Protein 7PT0 (pdb70)

B-factor: mean 70.52, std 22.87, range [40.06, 152.85]

Solvent-accessible surface area: 20257 Å² total; per-residue (Å²): 230,88,70,130,69,94,108,139,62,56,83,25,91,40,68,0,0,83,0,0,0,116,27,2,43,57,126,27,26,227,70,4,143,9,67,26,0,1,156,48,20,70,37,56,62,197,23,0,108,140,48,8,67,60,44,34,81,0,0,21,19,35,17,31,84,17,17,99,80,6,19,121,18,0,116,129,5,54,98,144,42,45,23,15,91,0,0,30,71,1,2,117,103,9,30,41,89,95,44,56,70,60,60,19,73,30,14,20,122,20,4,128,67,7,98,48,0,101,71,33,42,41,67,13,37,58,55,16,41,159,19,0,8,76,0,0,1,37,41,58,12,85,73,70,113,95,48,21,105,154,34,16,67,21,27,16,0,63,0,0,0,3,0,0,16,5,0,29,38,7,4,16,44,20,10,1,84,44,142,102,76,43,11,41,111,41,5,29,115,5,0,72,27,2,164,83,21,47,50,166,80,119,154,82,66,40,56,75,35,96,37,91,0,0,114,0,0,4,130,34,2,62,68,94,23,20,231,67,0,136,8,49,34,0,0,159,48,11,68,35,51,61,211,47,0,109,103,64,5,70,60,38,26,67,0,4,24,11,30,16,20,101,41,18,101,51,9,11,114,24,0,112,130,10,80,96,145,44,46,20,43,89,0,1,66,29,1,0,111,69,30,30,62,143,82,124,115,63,66,115,40,26,33,15,15,81,38,4,78,88,19,71,42,2,54,68,12,24,40,104,14,26,86,71,16,28,84,24,0,5,92,0,0,0,46,47,35,9,80,74,73,100,113,63,20,92,65,22,16,55,23,47,24,0,51,0,0,0,1,0,0,13,8,0,25,45,4,1,10,62,69,30,0,72,42,88,142,121,96,32,14,25,131,41,0,20,42,0,18,94,22,3,189,85,41,71,30,106,157

Sequence (399 aa):
MVSLTERRKAETRMEIARAAARLFVGQGLRATRAEDIARAAGVAPRTFYRYFATKEEAVAPLYALGAERWVRAVREAPAELSPPEALERAVRHTLTPAPSWEWWARTLIRLAESSPALRKVWAEVCHSTERGLVQALAARMSGGDDNVAVRLAASPRLHFAAAVAGASVRVAAEHWASSSARSPLEQALLNLEVLRGFAWEATERRKAETRRMEIARAAARLFVGQGLRATRAEDIARAAGVAPRTFYRYFATKEEAVAPLYALGAERWVRAVREAPAELSPPEALERAVRHTLTPAPSWEWARTLIRLAESSPALRKVWAEVCHSTERGLVQALAARMSGGDDNVAVRLAASPRLHFAAAVAGASVRVAAEHWASSSPARSPLEQALLNLEVLRGFAWEA

Organism: Streptomyces coelicolor (strain ATCC BAA-471 / A3(2) / M145) (NCBI:txid100226)

Radius of gyration: 22.36 Å; Cα contacts (8 Å, |Δi|>4): 485; chains: 2; bounding box: 55×57×52 Å

Secondary structure (DSSP, 8-state):
---HHHHHHHHHHHHHHHHHHHHHHHHTTTT--HHHHHHHTT--HHHHHHH-SSHHHHHHHHHHHHHHHHHHHHHHS-TTS-HHHHHHHHHHHHS-----HHHHHHHHHHHHH-HHHHHHHHHHHHHHHHHHHHHHHHHHSTT-HHHHHHHHH-HHHHHHHHHHHHHHHHHHHHHHH-----HHHHHHHHHGGGTT--TT-/-HHHHHHHHHHHHHHHHHHHHHH-STT--HHHHHHHHT--HHHHHHH-SSTGGGGHHHHHHHHHHHHHHHHHS-TTS-HHHHHHHHHHHHS------SHHHHHHHHHHH-HHHHHHHHHHHHHHHHHHHHHHHHHHTTT-HHHHHHHTT-HHHHHHHHHHHHHHHHHHHHHHHS----SSHHHHHHHHGGGTT--S--

InterPro domains:
  IPR001647 DNA-binding HTH domain, TetR-type [PF00440] (38-78)
  IPR001647 DNA-binding HTH domain, TetR-type [PR00455] (37-50)
  IPR001647 DNA-binding HTH domain, TetR-type [PR00455] (58-81)
  IPR001647 DNA-binding HTH domain, TetR-type [PS50977] (31-91)
  IPR009057 Homedomain-like superfamily [SSF46689] (26-106)
  IPR050109 HTH-type, TetR-like transcriptional regulator [PTHR30055] (24-208)

Structure (mmCIF, N/CA/C/O backbone):
data_7PT0
#
_entry.id   7PT0
#
_cell.length_a   55.128
_cell.length_b   79.877
_cell.length_c   96.868
_cell.angle_alpha   90.000
_cell.angle_beta   90.000
_cell.angle_gamma   90.000
#
_symmetry.space_group_name_H-M   'P 21 21 21'
#
loop_
_entity.id
_entity.type
_entity.pdbx_description
1 polymer 'TetR family transcriptional regulator'
2 non-polymer SPERMIDINE
3 water water
#
loop_
_atom_site.group_PDB
_atom_site.id
_atom_site.type_symbol
_atom_site.label_atom_id
_atom_site.label_alt_id
_atom_site.label_comp_id
_atom_site.label_asym_id
_atom_site.label_entity_id
_atom_site.label_seq_id
_atom_site.pdbx_PDB_ins_code
_atom_site.Cartn_x
_atom_site.Cartn_y
_atom_site.Cartn_z
_atom_site.occupancy
_atom_site.B_iso_or_equiv
_atom_site.auth_seq_id
_atom_site.auth_comp_id
_atom_site.auth_asym_id
_atom_site.auth_atom_id
_atom_site.pdbx_PDB_model_num
ATOM 1 N N . MET A 1 1 ? 55.914 19.426 29.981 1.00 106.19 22 MET A N 1
ATOM 2 C CA . MET A 1 1 ? 56.809 19.325 28.787 1.00 104.99 22 MET A CA 1
ATOM 3 C C . MET A 1 1 ? 56.000 18.695 27.643 1.00 98.51 22 MET A C 1
ATOM 4 O O . MET A 1 1 ? 55.220 17.749 27.917 1.00 102.58 22 MET A O 1
ATOM 9 N N . VAL A 1 2 ? 56.138 19.227 26.422 1.00 87.22 23 VAL A N 1
ATOM 10 C CA . VAL A 1 2 ? 55.464 18.711 25.192 1.00 77.89 23 VAL A CA 1
ATOM 11 C C . VAL A 1 2 ? 56.427 17.732 24.506 1.00 71.45 23 VAL A C 1
ATOM 12 O O . VAL A 1 2 ? 57.631 18.076 24.415 1.00 70.07 23 VAL A O 1
ATOM 16 N N . SER A 1 3 ? 55.933 16.589 24.001 1.00 66.38 24 SER A N 1
ATOM 17 C CA . SER A 1 3 ? 56.792 15.561 23.358 1.00 66.26 24 SER A CA 1
ATOM 18 C C . SER A 1 3 ? 57.411 16.119 22.078 1.00 63.30 24 SER A C 1
ATOM 19 O O . SER A 1 3 ? 56.798 16.965 21.420 1.00 58.19 24 SER A O 1
ATOM 22 N N . LEU A 1 4 ? 58.573 15.614 21.713 1.00 59.54 25 LEU A N 1
ATOM 23 C CA . LEU A 1 4 ? 59.324 16.116 20.550 1.00 58.98 25 LEU A CA 1
ATOM 24 C C . LEU A 1 4 ? 58.489 15.897 19.276 1.00 59.93 25 LEU A C 1
ATOM 25 O O . LEU A 1 4 ? 58.420 16.843 18.438 1.00 52.59 25 LEU A O 1
ATOM 30 N N . THR A 1 5 ? 57.791 14.771 19.148 1.00 59.00 26 THR A N 1
ATOM 31 C CA . THR A 1 5 ? 56.914 14.497 17.983 1.00 61.45 26 THR A CA 1
ATOM 32 C C . THR A 1 5 ? 55.837 15.576 17.845 1.00 62.10 26 THR A C 1
ATOM 33 O O . THR A 1 5 ? 55.656 16.102 16.722 1.00 61.88 26 THR A O 1
ATOM 37 N N . GLU A 1 6 ? 55.166 15.923 18.943 1.00 64.98 27 GLU A N 1
ATOM 38 C CA . GLU A 1 6 ? 54.080 16.940 18.938 1.00 65.23 27 GLU A CA 1
ATOM 39 C C . GLU A 1 6 ? 54.651 18.320 18.579 1.00 61.82 27 GLU A C 1
ATOM 40 O O . GLU A 1 6 ? 53.987 19.050 17.822 1.00 61.16 27 GLU A O 1
ATOM 46 N N . ARG A 1 7 ? 55.835 18.675 19.077 1.00 60.48 28 ARG A N 1
ATOM 47 C CA . ARG A 1 7 ? 56.497 19.975 18.754 1.00 61.35 28 ARG A CA 1
ATOM 48 C C . ARG A 1 7 ? 56.799 19.988 17.247 1.00 57.29 28 ARG A C 1
ATOM 49 O O . ARG A 1 7 ? 56.530 21.005 16.592 1.00 53.75 28 ARG A O 1
ATOM 57 N N . ARG A 1 8 ? 57.304 18.883 16.703 1.00 55.69 29 ARG A N 1
ATOM 58 C CA . ARG A 1 8 ? 57.604 18.816 15.253 1.00 55.61 29 ARG A CA 1
ATOM 59 C C . ARG A 1 8 ? 56.300 18.949 14.433 1.00 54.90 29 ARG A C 1
ATOM 60 O O . ARG A 1 8 ? 56.296 19.740 13.458 1.00 52.74 29 ARG A O 1
ATOM 68 N N . LYS A 1 9 ? 55.230 18.257 14.832 1.00 55.69 30 LYS A N 1
ATOM 69 C CA . LYS A 1 9 ? 53.911 18.334 14.140 1.00 59.34 30 LYS A CA 1
ATOM 70 C C . LYS A 1 9 ? 53.372 19.763 14.186 1.00 57.40 30 LYS A C 1
ATOM 71 O O . LYS A 1 9 ? 52.851 20.249 13.148 1.00 53.74 30 LYS A O 1
ATOM 77 N N . ALA A 1 10 ? 53.510 20.438 15.320 1.00 55.84 31 ALA A N 1
ATOM 78 C CA . ALA A 1 10 ? 53.006 21.810 15.516 1.00 53.18 31 ALA A CA 1
ATOM 79 C C . ALA A 1 10 ? 53.810 22.806 14.678 1.00 52.80 31 ALA A C 1
ATOM 80 O O . ALA A 1 10 ? 53.138 23.702 14.089 1.00 52.83 31 ALA A O 1
ATOM 82 N N . GLU A 1 11 ? 55.128 22.653 14.554 1.00 49.81 32 GLU A N 1
ATOM 83 C CA . GLU A 1 11 ? 55.946 23.449 13.594 1.00 53.20 32 GLU A CA 1
ATOM 84 C C . GLU A 1 11 ? 55.491 23.219 12.138 1.00 53.11 32 GLU A C 1
ATOM 85 O O . GLU A 1 11 ? 55.476 24.188 11.370 1.00 49.66 32 GLU A O 1
ATOM 91 N N . THR A 1 12 ? 55.153 21.991 11.743 1.00 49.71 33 THR A N 1
ATOM 92 C CA . THR A 1 12 ? 54.758 21.673 10.341 1.00 50.81 33 THR A CA 1
ATOM 93 C C . THR A 1 12 ? 53.458 22.436 10.029 1.00 48.30 33 THR A C 1
ATOM 94 O O . THR A 1 12 ? 53.358 23.057 8.980 1.00 48.59 33 THR A O 1
ATOM 98 N N . ARG A 1 13 ? 52.487 22.316 10.922 1.00 47.43 34 ARG A N 1
ATOM 99 C CA . ARG A 1 13 ? 51.168 22.947 10.869 1.00 49.35 34 ARG A CA 1
ATOM 100 C C . ARG A 1 13 ? 51.342 24.453 10.697 1.00 50.53 34 ARG A C 1
ATOM 101 O O . ARG A 1 13 ? 50.649 25.053 9.835 1.00 48.51 34 ARG A O 1
ATOM 109 N N . MET A 1 14 ? 52.224 25.074 11.476 1.00 48.14 35 MET A N 1
ATOM 110 C CA . MET A 1 14 ? 52.497 26.521 11.351 1.00 51.83 35 MET A CA 1
ATOM 111 C C . MET A 1 14 ? 53.211 26.844 10.032 1.00 47.90 35 MET A C 1
ATOM 112 O O . MET A 1 14 ? 52.939 27.911 9.479 1.00 45.30 35 MET A O 1
ATOM 117 N N . GLU A 1 15 ? 54.059 25.965 9.521 1.00 45.81 36 GLU A N 1
ATOM 118 C CA . GLU A 1 15 ? 54.748 26.201 8.211 1.00 46.80 36 GLU A CA 1
ATOM 119 C C . GLU A 1 15 ? 53.739 26.170 7.061 1.00 43.91 36 GLU A C 1
ATOM 120 O O . GLU A 1 15 ? 53.816 27.016 6.132 1.00 46.43 36 GLU A O 1
ATOM 126 N N . ILE A 1 16 ? 52.787 25.268 7.132 1.00 41.49 37 ILE A N 1
ATOM 127 C CA . ILE A 1 16 ? 51.675 25.188 6.157 1.00 43.34 37 ILE A CA 1
ATOM 128 C C . ILE A 1 16 ? 50.840 26.499 6.245 1.00 43.36 37 ILE A C 1
ATOM 129 O O . ILE A 1 16 ? 50.529 27.083 5.175 1.00 43.01 37 ILE A O 1
ATOM 134 N N . ALA A 1 17 ? 50.475 26.953 7.457 1.00 41.58 38 ALA A N 1
ATOM 135 C CA . ALA A 1 17 ? 49.656 28.154 7.649 1.00 42.76 38 ALA A CA 1
ATOM 136 C C . ALA A 1 17 ? 50.370 29.365 7.034 1.00 43.51 38 ALA A C 1
ATOM 137 O O . ALA A 1 17 ? 49.722 30.145 6.329 1.00 44.93 38 ALA A O 1
ATOM 139 N N . ARG A 1 18 ? 51.656 29.516 7.311 1.00 44.20 39 ARG A N 1
ATOM 140 C CA . ARG A 1 18 ? 52.483 30.639 6.789 1.00 47.35 39 ARG A CA 1
ATOM 141 C C . ARG A 1 18 ? 52.611 30.546 5.275 1.00 46.92 39 ARG A C 1
ATOM 142 O O . ARG A 1 18 ? 52.578 31.588 4.624 1.00 45.93 39 ARG A O 1
ATOM 150 N N . ALA A 1 19 ? 52.683 29.357 4.701 1.00 44.99 40 ALA A N 1
ATOM 151 C CA . ALA A 1 19 ? 52.772 29.190 3.241 1.00 45.41 40 ALA A CA 1
ATOM 152 C C . ALA A 1 19 ? 51.440 29.611 2.633 1.00 46.39 40 ALA A C 1
ATOM 153 O O . ALA A 1 19 ? 51.455 30.285 1.554 1.00 44.37 40 ALA A O 1
ATOM 155 N N . ALA A 1 20 ? 50.327 29.270 3.296 1.00 42.52 41 ALA A N 1
ATOM 156 C CA . ALA A 1 20 ? 48.995 29.683 2.831 1.00 45.47 41 ALA A CA 1
ATOM 157 C C . ALA A 1 20 ? 48.946 31.213 2.800 1.00 45.53 41 ALA A C 1
ATOM 158 O O . ALA A 1 20 ? 48.619 31.792 1.722 1.00 46.10 41 ALA A O 1
ATOM 160 N N . ALA A 1 21 ? 49.301 31.878 3.903 1.00 46.59 42 ALA A N 1
ATOM 161 C CA . ALA A 1 21 ? 49.340 33.358 3.950 1.00 46.81 42 ALA A CA 1
ATOM 162 C C . ALA A 1 21 ? 50.204 33.913 2.804 1.00 49.57 42 ALA A C 1
ATOM 163 O O . ALA A 1 21 ? 49.764 34.868 2.141 1.00 51.77 42 ALA A O 1
ATOM 165 N N . ARG A 1 22 ? 51.405 33.379 2.593 1.00 50.65 43 ARG A N 1
ATOM 166 C CA . ARG A 1 22 ? 52.394 33.892 1.597 1.00 53.79 43 ARG A CA 1
ATOM 167 C C . ARG A 1 22 ? 51.823 33.817 0.174 1.00 52.88 43 ARG A C 1
ATOM 168 O O . ARG A 1 22 ? 51.938 34.786 -0.596 1.00 51.00 43 ARG A O 1
ATOM 176 N N . LEU A 1 23 ? 51.150 32.736 -0.170 1.00 48.41 44 LEU A N 1
ATOM 177 C CA . LEU A 1 23 ? 50.550 32.573 -1.509 1.00 49.78 44 LEU A CA 1
ATOM 178 C C . LEU A 1 23 ? 49.322 33.468 -1.637 1.00 49.30 44 LEU A C 1
ATOM 179 O O . LEU A 1 23 ? 49.147 34.039 -2.730 1.00 51.95 44 LEU A O 1
ATOM 184 N N . PHE A 1 24 ? 48.451 33.507 -0.633 1.00 46.60 45 PHE A N 1
ATOM 185 C CA . PHE A 1 24 ? 47.244 34.360 -0.691 1.00 50.18 45 PHE A CA 1
ATOM 186 C C . PHE A 1 24 ? 47.673 35.823 -0.907 1.00 53.22 45 PHE A C 1
ATOM 187 O O . PHE A 1 24 ? 47.045 36.501 -1.727 1.00 53.78 45 PHE A O 1
ATOM 195 N N . VAL A 1 25 ? 48.766 36.241 -0.277 1.00 54.06 46 VAL A N 1
ATOM 196 C CA . VA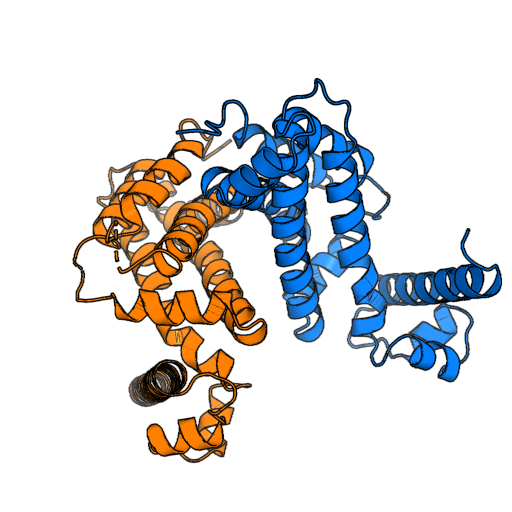L A 1 25 ? 49.353 37.593 -0.449 1.00 59.30 46 VAL A CA 1
ATOM 197 C C . VAL A 1 25 ? 49.918 37.738 -1.863 1.00 63.80 46 VAL A C 1
ATOM 198 O O . VAL A 1 25 ? 49.545 38.699 -2.553 1.00 68.10 46 VAL A O 1
ATOM 202 N N . GLY A 1 26 ? 50.791 36.830 -2.279 1.00 68.29 47 GLY A N 1
ATOM 203 C CA . GLY A 1 26 ? 51.427 36.860 -3.611 1.00 73.18 47 GLY A CA 1
ATOM 204 C C . GLY A 1 26 ? 50.376 36.966 -4.710 1.00 75.91 47 GLY A C 1
ATOM 205 O O . GLY A 1 26 ? 50.288 38.057 -5.323 1.00 78.33 47 GLY A O 1
ATOM 206 N N . GLN A 1 27 ? 49.508 35.948 -4.805 1.00 69.64 48 GLN A N 1
ATOM 207 C CA . GLN A 1 27 ? 48.676 35.592 -5.984 1.00 66.96 48 GLN A CA 1
ATOM 208 C C . GLN A 1 27 ? 47.175 35.511 -5.650 1.00 58.51 48 GLN A C 1
ATOM 209 O O . GLN A 1 27 ? 46.402 35.191 -6.547 1.00 56.53 48 GLN A O 1
ATOM 215 N N . GLY A 1 28 ? 46.776 35.782 -4.401 1.00 53.48 49 GLY A N 1
ATOM 216 C CA . GLY A 1 28 ? 45.375 35.759 -3.962 1.00 51.05 49 GLY A CA 1
ATOM 217 C C . GLY A 1 28 ? 44.853 34.353 -3.674 1.00 51.79 49 GLY A C 1
ATOM 218 O O . GLY A 1 28 ? 45.517 33.340 -3.997 1.00 51.30 49 GLY A O 1
ATOM 219 N N . LEU A 1 29 ? 43.618 34.297 -3.204 1.00 49.74 50 LEU A N 1
ATOM 220 C CA . LEU A 1 29 ? 42.943 33.056 -2.750 1.00 52.98 50 LEU A CA 1
ATOM 221 C C . LEU A 1 29 ? 42.505 32.184 -3.932 1.00 50.87 50 LEU A C 1
ATOM 222 O O . LEU A 1 29 ? 42.668 30.932 -3.926 1.00 48.55 50 LEU A O 1
ATOM 227 N N . ARG A 1 30 ? 41.869 32.819 -4.904 1.00 51.00 51 ARG A N 1
ATOM 228 C CA . ARG A 1 30 ? 41.191 32.113 -6.005 1.00 54.81 51 ARG A CA 1
ATOM 229 C C . ARG A 1 30 ? 42.206 31.273 -6.802 1.00 51.73 51 ARG A C 1
ATOM 230 O O . ARG A 1 30 ? 41.882 30.103 -7.109 1.00 53.04 51 ARG A O 1
ATOM 238 N N . ALA A 1 31 ? 43.393 31.802 -7.103 1.00 50.26 52 ALA A N 1
ATOM 239 C CA . ALA A 1 31 ? 44.423 31.104 -7.915 1.00 53.22 52 ALA A CA 1
ATOM 240 C C . ALA A 1 31 ? 45.124 30.031 -7.080 1.00 51.23 52 ALA A C 1
ATOM 241 O O . ALA A 1 31 ? 45.829 29.201 -7.673 1.00 56.57 52 ALA A O 1
ATOM 243 N N . THR A 1 32 ? 45.011 30.055 -5.750 1.00 49.57 53 THR A N 1
ATOM 244 C CA . THR A 1 32 ? 45.825 29.172 -4.880 1.00 46.44 53 THR A CA 1
ATOM 245 C C . THR A 1 32 ? 45.024 27.894 -4.591 1.00 46.57 53 THR A C 1
ATOM 246 O O . THR A 1 32 ? 43.850 27.984 -4.194 1.00 46.81 53 THR A O 1
ATOM 250 N N . ARG A 1 33 ? 45.629 26.727 -4.778 1.00 45.69 54 ARG A N 1
ATOM 251 C CA . ARG A 1 33 ? 45.024 25.422 -4.423 1.00 48.36 54 ARG A CA 1
ATOM 252 C C . ARG A 1 33 ? 45.772 24.829 -3.218 1.00 44.83 54 ARG A C 1
ATOM 253 O O . ARG A 1 33 ? 46.905 25.205 -2.971 1.00 42.44 54 ARG A O 1
ATOM 261 N N . ALA A 1 34 ? 45.141 23.913 -2.507 1.00 45.63 55 ALA A N 1
ATOM 262 C CA . ALA A 1 34 ? 45.742 23.200 -1.361 1.00 47.26 55 ALA A CA 1
ATOM 263 C C . ALA A 1 34 ? 47.076 22.626 -1.822 1.00 48.88 55 ALA A C 1
ATOM 264 O O . ALA A 1 34 ? 48.065 22.705 -1.077 1.00 47.06 55 ALA A O 1
ATOM 266 N N . GLU A 1 35 ? 47.111 22.079 -3.035 1.00 48.27 56 GLU A N 1
ATOM 267 C CA . GLU A 1 35 ? 48.346 21.471 -3.605 1.00 52.16 56 GLU A CA 1
ATOM 268 C C . GLU A 1 35 ? 49.464 22.508 -3.704 1.00 49.76 56 GLU A C 1
ATOM 269 O O . GLU A 1 35 ? 50.607 22.127 -3.458 1.00 46.87 56 GLU A O 1
ATOM 275 N N . ASP A 1 36 ? 49.144 23.749 -4.112 1.00 48.75 57 ASP A N 1
ATOM 276 C CA . ASP A 1 36 ? 50.162 24.837 -4.205 1.00 50.28 57 ASP A CA 1
ATOM 277 C C . ASP A 1 36 ? 50.691 25.139 -2.797 1.00 47.70 57 ASP A C 1
ATOM 278 O O . ASP A 1 36 ? 51.886 25.392 -2.623 1.00 49.17 57 ASP A O 1
ATOM 283 N N . ILE A 1 37 ? 49.803 25.205 -1.808 1.00 47.02 58 ILE A N 1
ATOM 284 C CA . ILE A 1 37 ? 50.241 25.490 -0.415 1.00 45.89 58 ILE A CA 1
ATOM 285 C C . ILE A 1 37 ? 51.155 24.354 0.058 1.00 46.10 58 ILE A C 1
ATOM 286 O O . ILE A 1 37 ? 52.172 24.600 0.692 1.00 45.15 58 ILE A O 1
ATOM 291 N N . ALA A 1 38 ? 50.752 23.118 -0.145 1.00 45.62 59 ALA A N 1
ATOM 292 C CA . ALA A 1 38 ? 51.612 21.954 0.212 1.00 50.24 59 ALA A CA 1
ATOM 293 C C . ALA A 1 38 ? 53.022 22.083 -0.396 1.00 50.52 59 ALA A C 1
ATOM 294 O O . ALA A 1 38 ? 54.028 21.986 0.361 1.00 50.06 59 ALA A O 1
ATOM 296 N N . ARG A 1 39 ? 53.114 22.353 -1.698 1.00 50.86 60 ARG A N 1
ATOM 297 C CA . ARG A 1 39 ? 54.433 22.524 -2.369 1.00 55.91 60 ARG A CA 1
ATOM 298 C C . ARG A 1 39 ? 55.167 23.693 -1.715 1.00 53.17 60 ARG A C 1
ATOM 299 O O . ARG A 1 39 ? 56.360 23.561 -1.479 1.00 52.02 60 ARG A O 1
ATOM 307 N N . ALA A 1 40 ? 54.489 24.814 -1.455 1.00 50.64 61 ALA A N 1
ATOM 308 C CA . ALA A 1 40 ? 55.171 26.012 -0.906 1.00 54.64 61 ALA A CA 1
ATOM 309 C C . ALA A 1 40 ? 55.711 25.699 0.493 1.00 51.99 61 ALA A C 1
ATOM 310 O O . ALA A 1 40 ? 56.687 26.289 0.835 1.00 57.59 61 ALA A O 1
ATOM 312 N N . ALA A 1 41 ? 55.081 24.804 1.263 1.00 51.82 62 ALA A N 1
ATOM 313 C CA . ALA A 1 41 ? 55.510 24.417 2.627 1.00 52.09 62 ALA A CA 1
ATOM 314 C C . ALA A 1 41 ? 56.484 23.234 2.598 1.00 55.65 62 ALA A C 1
ATOM 315 O O . ALA A 1 41 ? 56.926 22.788 3.692 1.00 54.61 62 ALA A O 1
ATOM 317 N N . GLY A 1 42 ? 56.722 22.639 1.426 1.00 56.97 63 GLY A N 1
ATOM 318 C CA . GLY A 1 42 ? 57.657 21.506 1.299 1.00 56.73 63 GLY A CA 1
ATOM 319 C C . GLY A 1 42 ? 57.082 20.206 1.845 1.00 58.05 63 GLY A C 1
ATOM 320 O O . GLY A 1 42 ? 57.864 19.409 2.415 1.00 55.10 63 GLY A O 1
ATOM 321 N N . VAL A 1 43 ? 55.768 19.972 1.726 1.00 54.83 64 VAL A N 1
ATOM 322 C CA . VAL A 1 43 ? 55.139 18.716 2.228 1.00 54.80 64 VAL A CA 1
ATOM 323 C C . VAL A 1 43 ? 54.259 18.132 1.125 1.00 55.29 64 VAL A C 1
ATOM 324 O O . VAL A 1 43 ? 53.917 18.868 0.168 1.00 51.13 64 VAL A O 1
ATOM 328 N N . ALA A 1 44 ? 53.892 16.850 1.277 1.00 58.65 65 ALA A N 1
ATOM 329 C CA . ALA A 1 44 ? 52.973 16.130 0.358 1.00 58.98 65 ALA A CA 1
ATOM 330 C C . ALA A 1 44 ? 51.548 16.634 0.586 1.00 55.74 65 ALA A C 1
ATOM 331 O O . ALA A 1 44 ? 51.213 17.060 1.693 1.00 52.63 65 ALA A O 1
ATOM 333 N N . PRO A 1 45 ? 50.658 16.617 -0.439 1.00 56.77 66 PRO A N 1
ATOM 334 C CA . PRO A 1 45 ? 49.247 16.939 -0.215 1.00 52.44 66 PRO A CA 1
ATOM 335 C C . PRO A 1 45 ? 48.606 16.128 0.915 1.00 55.07 66 PRO A C 1
ATOM 336 O O . PRO A 1 45 ? 47.832 16.683 1.662 1.00 49.63 66 PRO A O 1
ATOM 340 N N . ARG A 1 46 ? 48.967 14.843 1.079 1.00 54.93 67 ARG A N 1
ATOM 341 C CA . ARG A 1 46 ? 48.486 14.022 2.230 1.00 56.94 67 ARG A CA 1
ATOM 342 C C . ARG A 1 46 ? 48.817 14.668 3.593 1.00 56.24 67 ARG A C 1
ATOM 343 O O . ARG A 1 46 ? 48.006 14.558 4.532 1.00 55.82 67 ARG A O 1
ATOM 351 N N . THR A 1 47 ? 49.994 15.282 3.730 1.00 55.12 68 THR A N 1
ATOM 352 C CA . THR A 1 47 ? 50.406 16.012 4.959 1.00 54.30 68 THR A CA 1
ATOM 353 C C . THR A 1 47 ? 49.514 17.257 5.129 1.00 50.97 68 THR A C 1
ATOM 354 O O . THR A 1 47 ? 49.007 17.488 6.252 1.00 51.97 68 THR A O 1
ATOM 358 N N . PHE A 1 48 ? 49.311 18.029 4.057 1.00 47.21 69 PHE A N 1
ATOM 359 C CA . PHE A 1 48 ? 48.392 19.184 4.102 1.00 45.45 69 PHE A CA 1
ATOM 360 C C . PHE A 1 48 ? 47.082 18.748 4.733 1.00 46.74 69 PHE A C 1
ATOM 361 O O . PHE A 1 48 ? 46.589 19.415 5.684 1.00 44.30 69 PHE A O 1
ATOM 369 N N . TYR A 1 49 ? 46.481 17.678 4.193 1.00 46.91 70 TYR A N 1
ATOM 370 C CA . TYR A 1 49 ? 45.110 17.293 4.555 1.00 46.40 70 TYR A CA 1
ATOM 371 C C . TYR A 1 49 ? 45.111 16.577 5.926 1.00 51.64 70 TYR A C 1
ATOM 372 O O . TYR A 1 49 ? 44.022 16.423 6.481 1.00 53.74 70 TYR A O 1
ATOM 381 N N . ARG A 1 50 ? 46.266 16.179 6.486 1.00 52.45 71 ARG A N 1
ATOM 382 C CA . ARG A 1 50 ? 46.338 15.725 7.899 1.00 58.14 71 ARG A CA 1
ATOM 383 C C . ARG A 1 50 ? 45.958 16.878 8.842 1.00 59.57 71 ARG A C 1
ATOM 384 O O . ARG A 1 50 ? 45.388 16.598 9.905 1.00 60.31 71 ARG A O 1
ATOM 392 N N . TYR A 1 51 ? 46.251 18.135 8.480 1.00 55.00 72 TYR A N 1
ATOM 393 C CA . TYR A 1 51 ? 46.058 19.301 9.381 1.00 55.30 72 TYR A CA 1
ATOM 394 C C . TYR A 1 51 ? 44.855 20.124 8.953 1.00 54.66 72 TYR A C 1
ATOM 395 O O . TYR A 1 51 ? 44.168 20.640 9.829 1.00 55.95 72 TYR A O 1
ATOM 404 N N . PHE A 1 52 ? 44.580 20.242 7.649 1.00 49.94 73 PHE A N 1
ATOM 405 C CA . PHE A 1 52 ? 43.571 21.209 7.161 1.00 48.33 73 PHE A CA 1
ATOM 406 C C . PHE A 1 52 ? 42.671 20.546 6.129 1.00 48.61 73 PHE A C 1
ATOM 407 O O . PHE A 1 52 ? 43.199 19.873 5.262 1.00 50.16 73 PHE A O 1
ATOM 415 N N . ALA A 1 53 ? 41.370 20.791 6.200 1.00 48.15 74 ALA A N 1
ATOM 416 C CA . ALA A 1 53 ? 40.379 20.261 5.244 1.00 52.94 74 ALA A CA 1
ATOM 417 C C . ALA A 1 53 ? 40.333 21.149 4.002 1.00 53.33 74 ALA A C 1
ATOM 418 O O . ALA A 1 53 ? 39.967 20.621 2.957 1.00 53.35 74 ALA A O 1
ATOM 420 N N . THR A 1 54 ? 40.715 22.426 4.099 1.00 52.21 75 THR A N 1
ATOM 421 C CA . THR A 1 54 ? 40.616 23.393 2.979 1.00 49.64 75 THR A CA 1
ATOM 422 C C . THR A 1 54 ? 41.751 24.395 3.069 1.00 49.56 75 THR A C 1
ATOM 423 O O . THR A 1 54 ? 42.371 24.535 4.142 1.00 46.91 75 THR A O 1
ATOM 427 N N . LYS A 1 55 ? 41.964 25.134 1.992 1.00 46.96 76 LYS A N 1
ATOM 428 C CA . LYS A 1 55 ? 42.978 26.196 1.954 1.00 46.44 76 LYS A CA 1
ATOM 429 C C . LYS A 1 55 ? 42.619 27.298 2.965 1.00 46.77 76 LYS A C 1
ATOM 430 O O . LYS A 1 55 ? 43.522 27.896 3.571 1.00 44.83 76 LYS A O 1
ATOM 436 N N . GLU A 1 56 ? 41.347 27.634 3.125 1.00 49.65 77 GLU A N 1
ATOM 437 C CA . GLU A 1 56 ? 40.926 28.697 4.077 1.00 48.26 77 GLU A CA 1
ATOM 438 C C . GLU A 1 56 ? 41.247 28.274 5.518 1.00 49.95 77 GLU A C 1
ATOM 439 O O . GLU A 1 56 ? 41.748 29.134 6.304 1.00 48.22 77 GLU A O 1
ATOM 445 N N . GLU A 1 57 ? 40.996 27.024 5.874 1.00 48.05 78 GLU A N 1
ATOM 446 C CA . GLU A 1 57 ? 41.362 26.475 7.215 1.00 51.29 78 GLU A CA 1
ATOM 447 C C . GLU A 1 57 ? 42.868 26.601 7.463 1.00 47.79 78 GLU A C 1
ATOM 448 O O . GLU A 1 57 ? 43.269 26.811 8.601 1.00 47.57 78 GLU A O 1
ATOM 454 N N . ALA A 1 58 ? 43.695 26.493 6.415 1.00 46.22 79 ALA A N 1
ATOM 455 C CA . ALA A 1 58 ? 45.157 26.555 6.547 1.00 44.72 79 ALA A CA 1
ATOM 456 C C . ALA A 1 58 ? 45.591 27.931 7.031 1.00 44.40 79 ALA A C 1
ATOM 457 O O . ALA A 1 58 ? 46.554 27.946 7.816 1.00 44.45 79 ALA A O 1
ATOM 459 N N . VAL A 1 59 ? 44.942 29.032 6.644 1.00 47.73 80 VAL A N 1
ATOM 460 C CA . VAL A 1 59 ? 45.395 30.365 7.143 1.00 49.97 80 VAL A CA 1
ATOM 461 C C . VAL A 1 59 ? 44.674 30.668 8.450 1.00 48.98 80 VAL A C 1
ATOM 462 O O . VAL A 1 59 ? 45.201 31.481 9.146 1.00 50.77 80 VAL A O 1
ATOM 466 N N . ALA A 1 60 ? 43.571 29.980 8.748 1.00 48.49 81 ALA A N 1
ATOM 467 C CA . ALA A 1 60 ? 42.692 30.311 9.894 1.00 52.75 81 ALA A CA 1
ATOM 468 C C . ALA A 1 60 ? 43.497 30.441 11.182 1.00 51.95 81 ALA A C 1
ATOM 469 O O . ALA A 1 60 ? 43.232 31.356 11.947 1.00 54.43 81 ALA A O 1
ATOM 471 N N . PRO A 1 61 ? 44.495 29.595 11.489 1.00 54.89 82 PRO A N 1
ATOM 472 C CA . PRO A 1 61 ? 45.234 29.742 12.727 1.00 51.74 82 PRO A CA 1
ATOM 473 C C . PRO A 1 61 ? 45.980 31.064 12.870 1.00 57.41 82 PRO A C 1
ATOM 474 O O . PRO A 1 61 ? 46.225 31.419 14.011 1.00 58.25 82 PRO A O 1
ATOM 478 N N . LEU A 1 62 ? 46.365 31.740 11.783 1.00 53.60 83 LEU A N 1
ATOM 479 C CA . LEU A 1 62 ? 47.174 32.988 11.940 1.00 56.36 83 LEU A CA 1
ATOM 480 C C . LEU A 1 62 ? 46.318 34.135 12.545 1.00 58.19 83 LEU A C 1
ATOM 481 O O . LEU A 1 62 ? 46.810 34.861 13.427 1.00 59.41 83 LEU A O 1
ATOM 486 N N . TYR A 1 63 ? 45.072 34.286 12.109 1.00 57.22 84 TYR A N 1
ATOM 487 C CA . TYR A 1 63 ? 44.114 35.227 12.733 1.00 60.62 84 TYR A CA 1
ATOM 488 C C . TYR A 1 63 ? 44.070 34.995 14.247 1.00 64.70 84 TYR A C 1
ATOM 489 O O . TYR A 1 63 ? 44.184 35.979 15.031 1.00 66.17 84 TYR A O 1
ATOM 498 N N . ALA A 1 64 ? 43.891 33.741 14.675 1.00 63.00 85 ALA A N 1
ATOM 499 C CA . ALA A 1 64 ? 43.674 33.382 16.093 1.00 65.05 85 ALA A CA 1
ATOM 500 C C . ALA A 1 64 ? 44.958 33.622 16.889 1.00 69.50 85 ALA A C 1
ATOM 501 O O . ALA A 1 64 ? 44.868 34.061 18.088 1.00 65.71 85 ALA A O 1
ATOM 503 N N . LEU A 1 65 ? 46.112 33.340 16.281 1.00 65.56 86 LEU A N 1
ATOM 504 C CA . LEU A 1 65 ? 47.398 33.361 17.031 1.00 67.32 86 LEU A CA 1
ATOM 505 C C . LEU A 1 65 ? 47.686 34.793 17.494 1.00 65.12 86 LEU A C 1
ATOM 506 O O . LEU A 1 65 ? 48.106 34.976 18.643 1.00 61.56 86 LEU A O 1
ATOM 511 N N . GLY A 1 66 ? 47.539 35.766 16.599 1.00 57.42 87 GLY A N 1
ATOM 512 C CA . GLY A 1 66 ? 47.876 37.164 16.920 1.00 56.96 87 GLY A CA 1
ATOM 513 C C . GLY A 1 66 ? 46.952 37.658 18.023 1.00 56.65 87 GLY A C 1
ATOM 514 O O . GLY A 1 66 ? 47.466 38.229 19.003 1.00 57.00 87 GLY A O 1
ATOM 515 N N . ALA A 1 67 ? 45.658 37.333 17.912 1.00 54.07 88 ALA A N 1
ATOM 516 C CA . ALA A 1 67 ? 44.593 37.751 18.840 1.00 52.27 88 ALA A CA 1
ATOM 517 C C . ALA A 1 67 ? 44.923 37.205 20.225 1.00 53.09 88 ALA A C 1
ATOM 518 O O . ALA A 1 67 ? 44.875 37.976 21.202 1.00 47.72 88 ALA A O 1
ATOM 520 N N . GLU A 1 68 ? 45.241 35.922 20.291 1.00 52.99 89 GLU A N 1
ATOM 521 C CA . GLU A 1 68 ? 45.499 35.206 21.563 1.00 57.31 89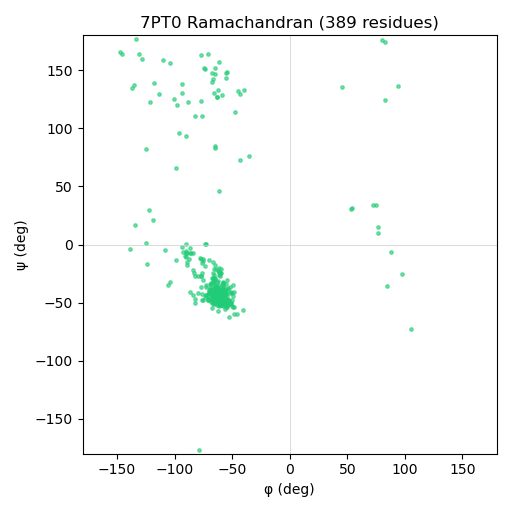 GLU A CA 1
ATOM 522 C C . GLU A 1 68 ? 46.763 35.738 22.256 1.00 55.58 89 GLU A C 1
ATOM 523 O O . GLU A 1 68 ? 46.751 35.815 23.495 1.00 52.39 89 GLU A O 1
ATOM 529 N N . ARG A 1 69 ? 47.820 36.011 21.494 1.00 55.94 90 ARG A N 1
ATOM 530 C CA . ARG A 1 69 ? 49.082 36.561 22.042 1.00 59.73 90 ARG A CA 1
ATOM 531 C C . ARG A 1 69 ? 48.819 37.968 22.629 1.00 52.73 90 ARG A C 1
ATOM 532 O O . ARG A 1 69 ? 49.381 38.277 23.678 1.00 51.26 90 ARG A O 1
ATOM 540 N N . TRP A 1 70 ? 48.024 38.795 21.971 1.00 48.52 91 TRP A N 1
ATOM 541 C CA . TRP A 1 70 ? 47.629 40.142 22.464 1.00 48.91 91 TRP A CA 1
ATOM 542 C C . TRP A 1 70 ? 46.894 39.981 23.794 1.00 47.85 91 TRP A C 1
ATOM 543 O O . TRP A 1 70 ? 47.282 40.621 24.780 1.00 46.31 91 TRP A O 1
ATOM 554 N N . VAL A 1 71 ? 45.882 39.124 23.830 1.00 46.90 92 VAL A N 1
ATOM 555 C CA . VAL A 1 71 ? 45.067 38.957 25.041 1.00 46.95 92 VAL A CA 1
ATOM 556 C C . VAL A 1 71 ? 45.993 38.503 26.168 1.00 49.14 92 VAL A C 1
ATOM 557 O O . VAL A 1 71 ? 45.856 39.049 27.314 1.00 48.10 92 VAL A O 1
ATOM 561 N N . ARG A 1 72 ? 46.922 37.593 25.893 1.00 49.92 93 ARG A N 1
ATOM 562 C CA . ARG A 1 72 ? 47.783 37.044 26.962 1.00 52.93 93 ARG A CA 1
ATOM 563 C C . ARG A 1 72 ? 48.700 38.146 27.508 1.00 52.72 93 ARG A C 1
ATOM 564 O O . ARG A 1 72 ? 48.933 38.171 28.741 1.00 49.96 93 ARG A O 1
ATOM 572 N N . ALA A 1 73 ? 49.220 39.012 26.628 1.00 49.75 94 ALA A N 1
ATOM 573 C CA . ALA A 1 73 ? 50.130 40.117 26.995 1.00 49.08 94 ALA A CA 1
ATOM 574 C C . ALA A 1 73 ? 49.357 41.150 27.832 1.00 48.40 94 ALA A C 1
ATOM 575 O O . ALA A 1 73 ? 49.947 41.784 28.721 1.00 55.76 94 ALA A O 1
ATOM 577 N N . VAL A 1 74 ? 48.055 41.277 27.628 1.00 48.23 95 VAL A N 1
ATOM 578 C CA . VAL A 1 74 ? 47.232 42.187 28.469 1.00 46.42 95 VAL A CA 1
ATOM 579 C C . VAL A 1 74 ? 47.186 41.604 29.889 1.00 52.55 95 VAL A C 1
ATOM 580 O O . VAL A 1 74 ? 47.428 42.374 30.852 1.00 49.81 95 VAL A O 1
ATOM 584 N N . ARG A 1 75 ? 46.906 40.309 30.038 1.00 52.64 96 ARG A N 1
ATOM 585 C CA . ARG A 1 75 ? 46.802 39.633 31.361 1.00 56.26 96 ARG A CA 1
ATOM 586 C C . ARG A 1 75 ? 48.137 39.710 32.101 1.00 55.95 96 ARG A C 1
ATOM 587 O O . ARG A 1 75 ? 48.128 40.002 33.293 1.00 56.91 96 ARG A O 1
ATOM 595 N N . GLU A 1 76 ? 49.230 39.448 31.400 1.00 57.92 97 GLU A N 1
ATOM 596 C CA . GLU A 1 76 ? 50.580 39.260 31.987 1.00 60.56 97 GLU A CA 1
ATOM 597 C C . GLU A 1 76 ? 51.306 40.600 32.146 1.00 57.91 97 GLU A C 1
ATOM 598 O O . GLU A 1 76 ? 52.344 40.580 32.732 1.00 55.20 97 GLU A O 1
ATOM 604 N N . ALA A 1 77 ? 50.785 41.736 31.652 1.00 54.62 98 ALA A N 1
ATOM 605 C CA . ALA A 1 77 ? 51.466 43.042 31.835 1.00 54.66 98 ALA A CA 1
ATOM 606 C C . ALA A 1 77 ? 51.735 43.280 33.332 1.00 54.31 98 ALA A C 1
ATOM 607 O O . ALA A 1 77 ? 50.937 42.902 34.195 1.00 54.11 98 ALA A O 1
ATOM 609 N N . PRO A 1 78 ? 52.816 43.988 33.709 1.00 55.97 99 PRO A N 1
ATOM 610 C CA . PRO A 1 78 ? 53.038 44.303 35.129 1.00 55.79 99 PRO A CA 1
ATOM 611 C C . PRO A 1 78 ? 51.762 44.788 35.842 1.00 54.97 99 PRO A C 1
ATOM 612 O O . PRO A 1 78 ? 51.026 45.645 35.340 1.00 49.94 99 PRO A O 1
ATOM 616 N N . ALA A 1 79 ? 51.495 44.213 37.014 1.00 57.19 100 ALA A N 1
ATOM 617 C CA . ALA A 1 79 ? 50.231 44.325 37.777 1.00 56.52 100 ALA A CA 1
ATOM 618 C C . ALA A 1 79 ? 49.867 45.779 38.122 1.00 55.61 100 ALA A C 1
ATOM 619 O O . ALA A 1 79 ? 48.654 46.096 38.174 1.00 53.38 100 ALA A O 1
ATOM 621 N N . GLU A 1 80 ? 50.842 46.664 38.342 1.00 55.75 101 GLU A N 1
ATOM 622 C CA . GLU A 1 80 ? 50.557 48.062 38.747 1.00 57.48 101 GLU A CA 1
ATOM 623 C C . GLU A 1 80 ? 50.047 48.866 37.543 1.00 54.82 101 GLU A C 1
ATOM 624 O O . GLU A 1 80 ? 49.515 49.936 37.765 1.00 50.27 101 GLU A O 1
ATOM 630 N N . LEU A 1 81 ? 50.185 48.389 36.298 1.00 52.25 102 LEU A N 1
ATOM 631 C CA . LEU A 1 81 ? 49.691 49.187 35.139 1.00 50.84 102 LEU A CA 1
ATOM 632 C C . LEU A 1 81 ? 48.162 49.271 35.163 1.00 47.51 102 LEU A C 1
ATOM 633 O O . LEU A 1 81 ? 47.522 48.284 35.504 1.00 49.09 102 LEU A O 1
ATOM 638 N N . SER A 1 82 ? 47.607 50.442 34.833 1.00 46.22 103 SER A N 1
ATOM 639 C CA . SER A 1 82 ? 46.174 50.671 34.573 1.00 47.13 103 SER A CA 1
ATOM 640 C C . SER A 1 82 ? 45.711 49.830 33.366 1.00 44.00 10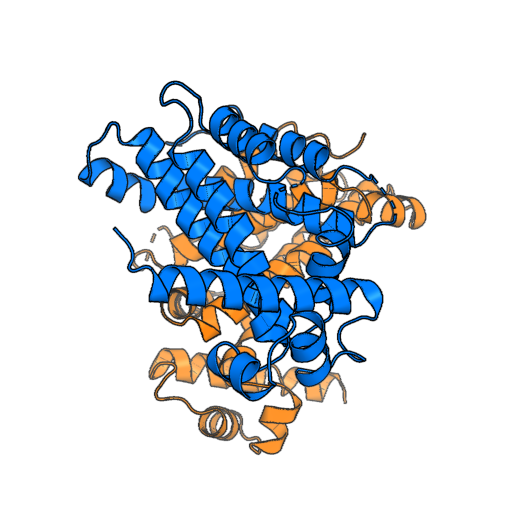3 SER A C 1
ATOM 641 O O . SER A 1 82 ? 46.527 49.355 32.573 1.00 44.08 103 SER A O 1
ATOM 644 N N . PRO A 1 83 ? 44.400 49.535 33.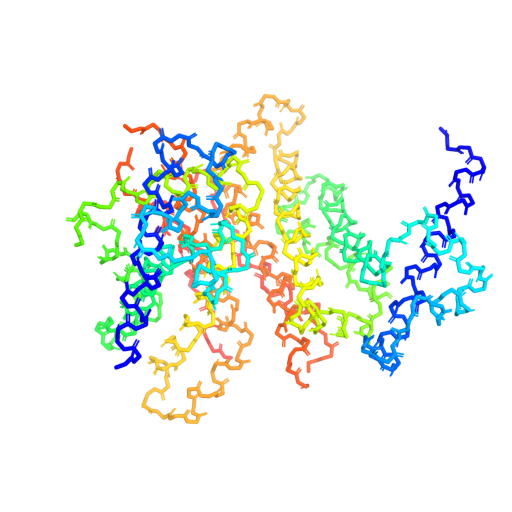255 1.00 46.60 104 PRO A N 1
ATOM 645 C CA . PRO A 1 83 ? 43.878 48.789 32.088 1.00 46.55 104 PRO A CA 1
ATOM 646 C C . PRO A 1 83 ? 44.302 49.429 30.764 1.00 45.36 104 PRO A C 1
ATOM 647 O O . PRO A 1 83 ? 44.884 48.749 29.925 1.00 43.21 104 PRO A O 1
ATOM 651 N N . PRO A 1 84 ? 44.178 50.777 30.556 1.00 44.17 105 PRO A N 1
ATOM 652 C CA . PRO A 1 84 ? 44.598 51.355 29.277 1.00 43.65 105 PRO A CA 1
ATOM 653 C C . PRO A 1 84 ? 46.094 51.161 29.000 1.00 42.32 105 PRO A C 1
ATOM 654 O O . PRO A 1 84 ? 46.450 50.896 27.871 1.00 41.16 105 PRO A O 1
ATOM 658 N N . GLU A 1 85 ? 46.946 51.282 30.035 1.00 43.23 106 GLU A N 1
ATOM 659 C CA . GLU A 1 85 ? 48.415 51.084 29.921 1.00 44.42 106 GLU A CA 1
ATOM 660 C C . GLU A 1 85 ? 48.706 49.633 29.535 1.00 43.99 106 GLU A C 1
ATOM 661 O O . GLU A 1 85 ? 49.623 49.427 28.728 1.00 43.68 106 GLU A O 1
ATOM 667 N N . ALA A 1 86 ? 48.032 48.679 30.168 1.00 43.44 107 ALA A N 1
ATOM 668 C CA . ALA A 1 86 ? 48.238 47.238 29.907 1.00 43.97 107 ALA A CA 1
ATOM 669 C C . ALA A 1 86 ? 47.801 46.958 28.460 1.00 43.57 107 ALA A C 1
ATOM 670 O O . ALA A 1 86 ? 48.518 46.271 27.757 1.00 45.60 107 ALA A O 1
ATOM 672 N N . LEU A 1 87 ? 46.641 47.490 28.058 1.00 42.87 108 LEU A N 1
ATOM 673 C CA . LEU A 1 87 ? 46.092 47.246 26.691 1.00 42.15 108 LEU A CA 1
ATOM 674 C C . LEU A 1 87 ? 47.064 47.818 25.652 1.00 45.00 108 LEU A C 1
ATOM 675 O O . LEU A 1 87 ? 47.420 47.106 24.692 1.00 44.40 108 LEU A O 1
ATOM 680 N N . GLU A 1 88 ? 47.617 49.010 25.917 1.00 44.25 109 GLU A N 1
ATOM 681 C CA . GLU A 1 88 ? 48.457 49.733 24.937 1.00 48.41 109 GLU A CA 1
ATOM 682 C C . GLU A 1 88 ? 49.804 49.035 24.925 1.00 48.32 109 GLU A C 1
ATOM 683 O O . GLU A 1 88 ? 50.360 48.795 23.809 1.00 50.97 109 GLU A O 1
ATOM 689 N N . ARG A 1 89 ? 50.313 48.681 26.093 1.00 48.86 110 ARG A N 1
ATOM 690 C CA . ARG A 1 89 ? 51.603 47.960 26.160 1.00 52.49 110 ARG A CA 1
ATOM 691 C C . ARG A 1 89 ? 51.487 46.668 25.349 1.00 50.96 110 ARG A C 1
ATOM 692 O O . ARG A 1 89 ? 52.354 46.411 24.502 1.00 51.97 110 ARG A O 1
ATOM 700 N N . ALA A 1 90 ? 50.476 45.855 25.632 1.00 52.87 111 ALA A N 1
ATOM 701 C CA . ALA A 1 90 ? 50.259 44.557 24.944 1.00 50.36 111 ALA A CA 1
ATOM 702 C C . ALA A 1 90 ? 50.181 44.765 23.415 1.00 50.25 111 ALA A C 1
ATOM 703 O O . ALA A 1 90 ? 50.783 43.983 22.662 1.00 51.75 111 ALA A O 1
ATOM 705 N N . VAL A 1 91 ? 49.495 45.796 22.937 1.00 51.98 112 VAL A N 1
ATOM 706 C CA . VAL A 1 91 ? 49.436 46.096 21.468 1.00 55.68 112 VAL A CA 1
ATOM 707 C C . VAL A 1 91 ? 50.846 46.335 20.912 1.00 60.09 112 VAL A C 1
ATOM 708 O O . VAL A 1 91 ? 51.185 45.725 19.844 1.00 62.58 112 VAL A O 1
ATOM 712 N N . ARG A 1 92 ? 51.624 47.210 21.552 0.70 57.98 113 ARG A N 1
ATOM 713 C CA . ARG A 1 92 ? 52.987 47.559 21.074 1.00 61.97 113 ARG A CA 1
ATOM 714 C C . ARG A 1 92 ? 53.862 46.302 21.064 0.70 62.61 113 ARG A C 1
ATOM 715 O O . ARG A 1 92 ? 54.636 46.133 20.104 0.70 65.67 113 ARG A O 1
ATOM 723 N N . HIS A 1 93 ? 53.735 45.468 22.094 1.00 60.07 114 HIS A N 1
ATOM 724 C CA . HIS A 1 93 ? 54.610 44.295 22.323 1.00 64.97 114 HIS A CA 1
ATOM 725 C C . HIS A 1 93 ? 54.226 43.147 21.390 1.00 66.73 114 HIS A C 1
ATOM 726 O O . HIS A 1 93 ? 55.102 42.339 21.154 1.00 71.18 114 HIS A O 1
ATOM 733 N N . THR A 1 94 ? 52.987 43.018 20.913 1.00 64.90 115 THR A N 1
ATOM 734 C CA . THR A 1 94 ? 52.588 41.744 20.237 1.00 69.06 115 THR A CA 1
ATOM 735 C C . THR A 1 94 ? 52.045 41.948 18.817 1.00 72.02 115 THR A C 1
ATOM 736 O O . THR A 1 94 ? 51.976 40.938 18.094 1.00 73.07 115 THR A O 1
ATOM 740 N N . LEU A 1 95 ? 51.646 43.156 18.420 1.00 74.44 116 LEU A N 1
ATOM 741 C CA . LEU A 1 95 ? 50.948 43.379 17.114 1.00 78.17 116 LEU A CA 1
ATOM 742 C C . LEU A 1 95 ? 51.768 44.314 16.218 1.00 82.52 116 LEU A C 1
ATOM 743 O O . LEU A 1 95 ? 51.191 44.888 15.295 1.00 85.51 116 LEU A O 1
ATOM 748 N N . THR A 1 96 ? 53.070 44.434 16.474 1.00 91.40 117 THR A N 1
ATOM 749 C CA . THR A 1 96 ? 54.056 45.178 15.648 1.00 101.29 117 THR A CA 1
ATOM 750 C C . THR A 1 96 ? 55.035 44.161 15.058 1.00 106.60 117 THR A C 1
ATOM 751 O O . THR A 1 96 ? 55.528 43.309 15.791 1.00 108.75 117 THR A O 1
ATOM 755 N N . PRO A 1 97 ? 55.295 44.168 13.728 1.00 113.04 118 PRO A N 1
ATOM 756 C CA . PRO A 1 97 ? 55.956 43.034 13.063 1.00 113.03 118 PRO A CA 1
ATOM 757 C C . PRO A 1 97 ? 57.213 42.512 13.786 1.00 107.79 118 PRO A C 1
ATOM 758 O O . PRO A 1 97 ? 58.304 42.855 13.392 1.00 106.17 118 PRO A O 1
ATOM 762 N N . ALA A 1 103 ? 55.013 37.494 15.064 1.00 110.92 124 ALA A N 1
ATOM 763 C CA . ALA A 1 103 ? 54.584 38.901 14.883 1.00 118.21 124 ALA A CA 1
ATOM 764 C C . ALA A 1 103 ? 54.111 39.117 13.443 1.00 127.27 124 ALA A C 1
ATOM 765 O O . ALA A 1 103 ? 54.757 38.644 12.508 1.00 123.17 124 ALA A O 1
ATOM 767 N N . PRO A 1 104 ? 52.977 39.828 13.211 1.00 135.29 125 PRO A N 1
ATOM 768 C CA . PRO A 1 104 ? 52.433 39.998 11.860 1.00 134.67 125 PRO A CA 1
ATOM 769 C C . PRO A 1 104 ? 53.165 41.039 10.991 1.00 134.76 125 PRO A C 1
ATOM 770 O O . PRO A 1 104 ? 53.224 42.188 11.383 1.00 139.26 125 PRO A O 1
ATOM 774 N N . SER A 1 105 ? 53.662 40.627 9.813 1.00 130.36 126 SER A N 1
ATOM 775 C CA . SER A 1 105 ? 54.172 41.509 8.723 1.00 121.76 126 SER A CA 1
ATOM 776 C C . SER A 1 105 ? 53.005 42.350 8.180 1.00 110.92 126 SER A C 1
ATOM 777 O O . SER A 1 105 ? 51.869 41.815 8.160 1.00 107.66 126 SER A O 1
ATOM 780 N N . TRP A 1 106 ? 53.249 43.597 7.750 1.00 114.02 127 TRP A N 1
ATOM 781 C CA . TRP A 1 106 ? 52.159 44.558 7.403 1.00 108.36 127 TRP A CA 1
ATOM 782 C C . TRP A 1 106 ? 51.505 44.154 6.076 1.00 96.67 127 TRP A C 1
ATOM 783 O O . TRP A 1 106 ? 50.253 44.114 6.040 1.00 83.11 127 TRP A O 1
ATOM 794 N N . GLU A 1 107 ? 52.314 43.778 5.078 1.00 91.49 128 GLU A N 1
ATOM 795 C CA . GLU A 1 107 ? 51.829 43.297 3.756 1.00 87.35 128 GLU A CA 1
ATOM 796 C C . GLU A 1 107 ? 50.903 42.083 3.949 1.00 79.49 128 GLU A C 1
ATOM 797 O O . GLU A 1 107 ? 49.897 42.025 3.217 1.00 81.78 128 GLU A O 1
ATOM 799 N N A TRP A 1 108 ? 51.227 41.157 4.870 0.50 75.38 129 TRP A N 1
ATOM 800 N N B TRP A 1 108 ? 51.239 41.168 4.873 0.50 81.11 129 TRP A N 1
ATOM 801 C CA A TRP A 1 108 ? 50.393 39.960 5.203 0.50 69.45 129 TRP A CA 1
ATOM 802 C CA B TRP A 1 108 ? 50.428 39.973 5.256 0.50 78.17 129 TRP A CA 1
ATOM 803 C C A TRP A 1 108 ? 49.102 40.410 5.891 0.50 67.47 129 TRP A C 1
ATOM 804 C C B TRP A 1 108 ? 49.111 40.419 5.888 0.50 72.44 129 TRP A C 1
ATOM 805 O O A TRP A 1 108 ? 48.029 39.951 5.470 0.50 73.81 129 TRP A O 1
ATOM 806 O O B TRP A 1 108 ? 48.044 39.954 5.449 0.50 78.52 129 TRP A O 1
ATOM 827 N N . ALA A 1 109 ? 49.199 41.252 6.921 1.00 66.93 130 ALA A N 1
ATOM 828 C CA . ALA A 1 109 ? 48.022 41.718 7.694 1.00 65.41 130 ALA A CA 1
ATOM 829 C C . ALA A 1 109 ? 47.053 42.392 6.726 1.00 62.13 130 ALA A C 1
ATOM 830 O O . ALA A 1 109 ? 45.833 42.055 6.769 1.00 61.49 130 ALA A O 1
ATOM 832 N N . ARG A 1 110 ? 47.577 43.255 5.843 1.00 62.35 131 ARG A N 1
ATOM 833 C CA . ARG A 1 110 ? 46.690 43.997 4.896 1.00 69.70 131 ARG A CA 1
ATOM 834 C C . ARG A 1 110 ? 45.865 42.972 4.111 1.00 59.90 131 ARG A C 1
ATOM 835 O O . ARG A 1 110 ? 44.620 43.084 4.088 1.00 52.73 131 ARG A O 1
ATOM 843 N N . THR A 1 111 ? 46.537 41.998 3.497 1.00 66.89 132 THR A N 1
ATOM 844 C CA . THR A 1 111 ? 45.894 40.998 2.614 1.00 66.02 132 THR A CA 1
ATOM 845 C C . THR A 1 111 ? 44.935 40.134 3.444 1.00 61.32 132 THR A C 1
ATOM 846 O O . THR A 1 111 ? 43.788 39.936 3.005 1.00 66.04 132 THR A O 1
ATOM 850 N N . LEU A 1 112 ? 45.373 39.636 4.599 1.00 61.14 133 LEU A N 1
ATOM 851 C CA . LEU A 1 112 ? 44.524 38.747 5.443 1.00 65.84 133 LEU A CA 1
ATOM 852 C C . LEU A 1 112 ? 43.297 39.514 5.926 1.00 65.35 133 LEU A C 1
ATOM 853 O O . LEU A 1 112 ? 42.183 38.950 5.905 1.00 62.87 133 LEU A O 1
ATOM 858 N N . ILE A 1 113 ? 43.484 40.753 6.377 1.00 65.10 134 ILE A N 1
ATOM 859 C CA . ILE A 1 113 ? 42.315 41.552 6.848 1.00 65.11 134 ILE A CA 1
ATOM 860 C C . ILE A 1 113 ? 41.384 41.721 5.643 1.00 58.66 134 ILE A C 1
ATOM 861 O O . ILE A 1 113 ? 40.191 41.392 5.788 1.00 57.41 134 ILE A O 1
ATOM 866 N N . ARG A 1 114 ? 41.908 42.094 4.468 1.00 58.78 135 ARG A N 1
ATOM 867 C CA . ARG A 1 114 ? 41.056 42.242 3.254 1.00 61.29 135 ARG A CA 1
ATOM 868 C C . ARG A 1 114 ? 40.330 40.923 2.943 1.00 65.29 135 ARG A C 1
ATOM 869 O O . ARG A 1 114 ? 39.145 40.992 2.531 1.00 66.09 135 ARG A O 1
ATOM 877 N N . LEU A 1 115 ? 40.985 39.751 3.107 1.00 61.02 136 LEU A N 1
ATOM 878 C CA . LEU A 1 115 ? 40.343 38.448 2.778 1.00 63.64 136 LEU A CA 1
ATOM 879 C C . LEU A 1 115 ? 39.202 38.157 3.756 1.00 66.51 136 LEU A C 1
ATOM 880 O O . LEU A 1 115 ? 38.189 37.569 3.308 1.00 62.25 136 LEU A O 1
ATOM 885 N N . ALA A 1 116 ? 39.344 38.568 5.028 1.00 68.86 137 ALA A N 1
ATOM 886 C CA . ALA A 1 116 ? 38.277 38.506 6.058 1.00 72.21 137 ALA A CA 1
ATOM 887 C C . ALA A 1 116 ? 37.006 39.223 5.564 1.00 76.50 137 ALA A C 1
ATOM 888 O O . ALA A 1 116 ? 35.910 38.788 5.955 1.00 80.95 137 ALA A O 1
ATOM 890 N N . GLU A 1 117 ? 37.133 40.255 4.727 1.00 81.40 138 GLU A N 1
ATOM 891 C CA . GLU A 1 117 ? 35.983 40.967 4.093 1.00 86.83 138 GLU A CA 1
ATOM 892 C C . GLU A 1 117 ? 35.558 40.253 2.782 1.00 83.51 138 GLU A C 1
ATOM 893 O O . GLU A 1 117 ? 34.343 40.145 2.548 1.00 82.07 138 GLU A O 1
ATOM 899 N N . SER A 1 118 ? 36.497 39.778 1.958 1.00 77.32 139 SER A N 1
ATOM 900 C CA . SER A 1 118 ? 36.224 39.242 0.590 1.00 74.87 139 SER A CA 1
ATOM 901 C C . SER A 1 118 ? 35.756 37.778 0.623 1.00 70.07 139 SER A C 1
ATOM 902 O O . SER A 1 118 ? 34.817 37.450 -0.097 1.00 76.20 139 SER A O 1
ATOM 905 N N . SER A 1 119 ? 36.420 36.899 1.374 1.00 72.84 140 SER A N 1
ATOM 906 C CA . SER A 1 119 ? 36.133 35.431 1.389 1.00 72.50 140 SER A CA 1
ATOM 907 C C . SER A 1 119 ? 35.055 35.089 2.416 1.00 69.21 140 SER A C 1
ATOM 908 O O . SER A 1 119 ? 35.226 35.392 3.596 1.00 66.58 140 SER A O 1
ATOM 911 N N . PRO A 1 120 ? 33.934 34.462 2.011 1.00 68.72 141 PRO A N 1
ATOM 912 C CA . PRO A 1 120 ? 32.945 33.941 2.947 1.00 68.16 141 PRO A CA 1
ATOM 913 C C . PRO A 1 120 ? 33.556 33.102 4.060 1.00 64.43 141 PRO A C 1
ATOM 914 O O . PRO A 1 120 ? 33.316 33.423 5.184 1.00 63.46 141 PRO A O 1
ATOM 918 N N . ALA A 1 121 ? 34.348 32.090 3.733 1.00 62.69 142 ALA A N 1
ATOM 919 C CA . ALA A 1 121 ? 34.975 31.208 4.744 1.00 62.82 142 ALA A CA 1
ATOM 920 C C . ALA A 1 121 ? 35.797 32.053 5.744 1.00 61.68 142 ALA A C 1
ATOM 921 O O . ALA A 1 121 ? 35.647 31.842 6.936 1.00 61.61 142 ALA A O 1
ATOM 923 N N . LEU A 1 122 ? 36.568 33.046 5.289 1.00 58.34 143 LEU A N 1
ATOM 924 C CA . LEU A 1 122 ? 37.489 33.806 6.168 1.00 56.93 143 LEU A CA 1
ATOM 925 C C . LEU A 1 122 ? 36.711 34.900 6.907 1.00 59.47 143 LEU A C 1
ATOM 926 O O . LEU A 1 122 ? 37.111 35.248 8.035 1.00 53.67 143 LEU A O 1
ATOM 931 N N . ARG A 1 123 ? 35.608 35.386 6.341 1.00 57.27 144 ARG A N 1
ATOM 932 C CA . ARG A 1 123 ? 34.678 36.298 7.066 1.00 60.08 144 ARG A CA 1
ATOM 933 C C . ARG A 1 123 ? 34.272 35.614 8.375 1.00 54.59 144 ARG A C 1
ATOM 934 O O . ARG A 1 123 ? 34.391 36.255 9.412 1.00 56.02 144 ARG A O 1
ATOM 942 N N . LYS A 1 124 ? 33.881 34.347 8.316 1.00 56.92 145 LYS A N 1
ATOM 943 C CA . LYS A 1 124 ? 33.453 33.579 9.509 1.00 58.99 145 LYS A CA 1
ATOM 944 C C . LYS A 1 124 ? 34.631 33.375 10.478 1.00 62.25 145 LYS A C 1
ATOM 945 O O . LYS A 1 124 ? 34.423 33.473 11.693 1.00 56.56 145 LYS A O 1
ATOM 948 N N . VAL A 1 125 ? 35.831 33.094 9.965 1.00 61.17 146 VAL A N 1
ATOM 949 C CA . VAL A 1 125 ? 37.029 32.901 10.828 1.00 60.15 146 VAL A CA 1
ATOM 950 C C . VAL A 1 125 ? 37.311 34.214 11.567 1.00 58.48 146 VAL A C 1
ATOM 951 O O . VAL A 1 125 ? 37.533 34.157 12.786 1.00 56.17 146 VAL A O 1
ATOM 955 N N . TRP A 1 126 ? 37.293 35.350 10.866 1.00 54.73 147 TRP A N 1
ATOM 956 C CA . TRP A 1 126 ? 37.563 36.673 11.445 1.00 56.44 147 TRP A CA 1
ATOM 957 C C . TRP A 1 126 ? 36.515 37.012 12.500 1.00 57.68 147 TRP A C 1
ATOM 958 O O . TRP A 1 126 ? 36.927 37.501 13.593 1.00 54.24 147 TRP A O 1
ATOM 969 N N . ALA A 1 127 ? 35.249 36.711 12.227 1.00 58.19 148 ALA A N 1
ATOM 970 C CA . ALA A 1 127 ? 34.130 36.898 13.189 1.00 61.93 148 ALA A CA 1
ATOM 971 C C . ALA A 1 127 ? 34.388 36.102 14.486 1.00 61.01 148 ALA A C 1
ATOM 972 O O . ALA A 1 127 ? 34.094 36.632 15.625 1.00 52.39 148 ALA A O 1
ATOM 974 N N . GLU A 1 128 ? 34.813 34.855 14.328 1.00 58.53 149 GLU A N 1
ATOM 975 C CA . GLU A 1 128 ? 35.036 33.907 15.445 1.00 60.98 149 GLU A CA 1
ATOM 976 C C . GLU A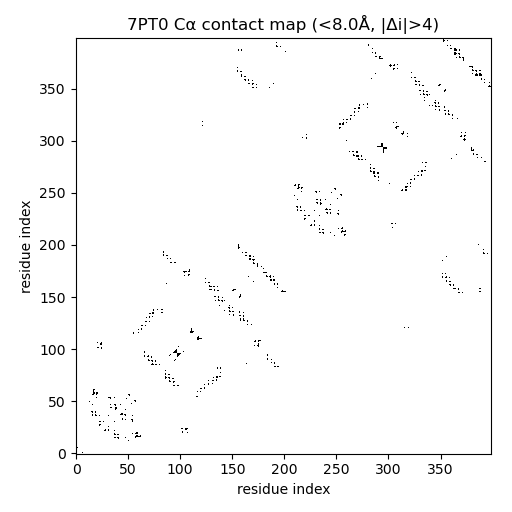 1 128 ? 36.196 34.407 16.320 1.00 57.67 149 GLU A C 1
ATOM 977 O O . GLU A 1 128 ? 36.094 34.344 17.563 1.00 53.07 149 GLU A O 1
ATOM 983 N N . VAL A 1 129 ? 37.252 34.898 15.683 1.00 55.42 150 VAL A N 1
ATOM 984 C CA . VAL A 1 129 ? 38.412 35.495 16.377 1.00 57.79 150 VAL A CA 1
ATOM 985 C C . VAL A 1 129 ? 37.989 36.768 17.126 1.00 58.08 150 VAL A C 1
ATOM 986 O O . VAL A 1 129 ? 38.413 36.929 18.286 1.00 53.06 150 VAL A O 1
ATOM 990 N N . CYS A 1 130 ? 37.258 37.672 16.481 1.00 53.53 151 CYS A N 1
ATOM 991 C CA . CYS A 1 130 ? 36.755 38.924 17.120 1.00 55.01 151 CYS A CA 1
ATOM 992 C C . CYS A 1 130 ? 35.954 38.551 18.387 1.00 50.39 151 CYS A C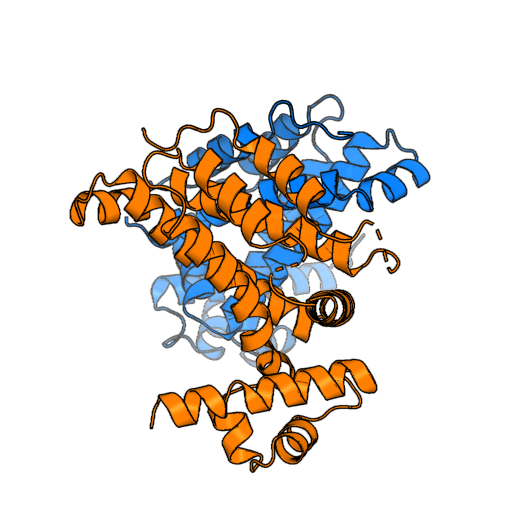 1
ATOM 993 O O . CYS A 1 130 ? 36.260 39.063 19.485 1.00 51.12 151 CYS A O 1
ATOM 996 N N . HIS A 1 131 ? 35.047 37.600 18.281 1.00 49.85 152 HIS A N 1
ATOM 997 C CA . HIS A 1 131 ? 34.219 37.174 19.428 1.00 52.94 152 HIS A CA 1
ATOM 998 C C . HIS A 1 131 ? 35.103 36.544 20.525 1.00 53.13 152 HIS A C 1
ATOM 999 O O . HIS A 1 131 ? 34.913 36.860 21.716 1.00 48.08 152 HIS A O 1
ATOM 1006 N N . SER A 1 132 ? 36.043 35.672 20.185 1.00 49.96 153 SER A N 1
ATOM 1007 C CA . SER A 1 132 ? 36.781 34.990 21.273 1.00 52.09 153 SER A CA 1
ATOM 1008 C C . SER A 1 132 ? 37.800 35.982 21.860 1.00 46.90 153 SER A C 1
ATOM 1009 O O . SER A 1 132 ? 38.172 35.793 23.008 1.00 46.39 153 SER A O 1
ATOM 1012 N N . THR A 1 133 ? 38.247 36.992 21.111 1.00 44.73 154 THR A N 1
ATOM 1013 C CA . THR A 1 133 ? 39.175 38.010 21.626 1.00 46.59 154 THR A CA 1
ATOM 1014 C C . THR A 1 133 ? 38.414 38.853 22.659 1.00 46.66 154 THR A C 1
ATOM 1015 O O . THR A 1 133 ? 38.984 39.147 23.705 1.00 46.84 154 THR A O 1
ATOM 1019 N N . GLU A 1 134 ? 37.177 39.222 22.372 1.00 46.73 155 GLU A N 1
ATOM 1020 C CA . GLU A 1 134 ? 36.315 40.023 23.291 1.00 51.66 155 GLU A CA 1
ATOM 1021 C C . GLU A 1 134 ? 36.140 39.249 24.622 1.00 50.00 155 GLU A C 1
ATOM 1022 O O . GLU A 1 134 ? 36.357 39.848 25.722 1.00 45.42 155 GLU A O 1
ATOM 1028 N N . ARG A 1 135 ? 35.781 37.977 24.529 1.00 49.06 156 ARG A N 1
ATOM 1029 C CA . ARG A 1 135 ? 35.622 37.080 25.700 1.00 52.01 156 ARG A CA 1
ATOM 1030 C C . ARG A 1 135 ? 36.944 36.968 26.458 1.00 47.84 156 ARG A C 1
ATOM 1031 O O . ARG A 1 135 ? 36.913 37.065 27.727 1.00 45.24 156 ARG A O 1
ATOM 1039 N N . GLY A 1 136 ? 38.053 36.752 25.748 1.00 44.60 157 GLY A N 1
ATOM 1040 C CA . GLY A 1 136 ? 39.391 36.696 26.367 1.00 45.46 157 GLY A CA 1
ATOM 1041 C C . GLY A 1 136 ? 39.762 38.009 27.070 1.00 45.99 157 GLY A C 1
ATOM 1042 O O . GLY A 1 136 ? 40.412 37.949 28.127 1.00 44.89 157 GLY A O 1
ATOM 1043 N N . LEU A 1 137 ? 39.432 39.156 26.486 1.00 44.75 158 LEU A N 1
ATOM 1044 C CA . LEU A 1 137 ? 39.782 40.474 27.089 1.00 44.76 158 LEU A CA 1
ATOM 1045 C C . LEU A 1 137 ? 38.970 40.631 28.367 1.00 44.16 158 LEU A C 1
ATOM 1046 O O . LEU A 1 137 ? 39.531 41.168 29.319 1.00 44.77 158 LEU A O 1
ATOM 1051 N N . VAL A 1 138 ? 37.696 40.225 28.360 1.00 43.94 159 VAL A N 1
ATOM 1052 C CA . VAL A 1 138 ? 36.847 40.203 29.585 1.00 45.39 159 VAL A CA 1
ATOM 1053 C C . VAL A 1 138 ? 37.584 39.411 30.676 1.00 45.68 159 VAL A C 1
ATOM 1054 O O . VAL A 1 138 ? 37.797 39.958 31.798 1.00 44.48 159 VAL A O 1
ATOM 1058 N N . GLN A 1 139 ? 38.024 38.190 30.371 1.00 46.59 160 GLN A N 1
ATOM 1059 C CA . GLN A 1 139 ? 38.748 37.357 31.342 1.00 47.03 160 GLN A CA 1
ATOM 1060 C C . GLN A 1 139 ? 40.074 38.014 31.743 1.00 44.89 160 GLN A C 1
ATOM 1061 O O . GLN A 1 139 ? 40.354 38.038 32.949 1.00 44.42 160 GLN A O 1
ATOM 1067 N N . ALA A 1 140 ? 40.838 38.589 30.833 1.00 41.98 161 ALA A N 1
ATOM 1068 C CA . ALA A 1 140 ? 42.123 39.246 31.187 1.00 42.90 161 ALA A CA 1
ATOM 1069 C C . ALA A 1 140 ? 41.869 40.492 32.055 1.00 44.04 161 ALA A C 1
ATOM 1070 O O . ALA A 1 140 ? 42.586 40.687 33.077 1.00 43.77 161 ALA A O 1
ATOM 1072 N N . LEU A 1 141 ? 40.907 41.337 31.691 1.00 43.56 162 LEU A N 1
ATOM 1073 C CA . LEU A 1 141 ? 40.580 42.530 32.536 1.00 44.44 162 LEU A CA 1
ATOM 1074 C C . LEU A 1 141 ? 40.102 42.082 33.935 1.00 46.55 162 LEU A C 1
ATOM 1075 O O . LEU A 1 141 ? 40.562 42.678 34.943 1.00 42.98 162 LEU A O 1
ATOM 1080 N N . ALA A 1 142 ? 39.233 41.066 34.024 1.00 45.05 163 ALA A N 1
ATOM 1081 C CA . ALA A 1 142 ? 38.732 40.555 35.321 1.00 46.27 163 ALA A CA 1
ATOM 1082 C C . ALA A 1 142 ? 39.901 40.048 36.184 1.00 48.20 163 ALA A C 1
ATOM 1083 O O . ALA A 1 142 ? 39.952 40.375 37.390 1.00 52.03 163 ALA A O 1
ATOM 1085 N N . ALA A 1 143 ? 40.857 39.330 35.609 1.00 48.56 164 ALA A N 1
ATOM 1086 C CA . ALA A 1 143 ? 42.072 38.873 36.330 1.00 50.27 164 ALA A CA 1
ATOM 1087 C C . ALA A 1 143 ? 42.915 40.077 36.775 1.00 50.89 164 ALA A C 1
ATOM 1088 O O . ALA A 1 143 ? 43.391 40.069 37.869 1.00 52.50 164 ALA A O 1
ATOM 1090 N N . ARG A 1 144 ? 43.093 41.105 35.955 1.00 49.72 165 ARG A N 1
ATOM 1091 C CA . ARG A 1 144 ? 43.908 42.276 36.371 1.00 51.70 165 ARG A CA 1
ATOM 1092 C C . ARG A 1 144 ? 43.245 43.036 37.527 1.00 52.83 165 ARG A C 1
ATOM 1093 O O . ARG A 1 144 ? 43.954 43.779 38.172 1.00 53.80 165 ARG A O 1
ATOM 1101 N N . MET A 1 145 ? 41.946 42.899 37.741 1.00 52.35 166 MET A N 1
ATOM 1102 C CA . MET A 1 145 ? 41.253 43.738 38.761 1.00 54.57 166 MET A CA 1
ATOM 1103 C C . MET A 1 145 ? 40.862 42.892 39.999 1.00 54.71 166 MET A C 1
ATOM 1104 O O . MET A 1 145 ? 40.363 43.468 40.952 1.00 53.58 166 MET A O 1
ATOM 1109 N N . SER A 1 146 ? 41.074 41.573 39.988 1.00 54.30 167 SER A N 1
ATOM 1110 C CA . SER A 1 146 ? 40.491 40.676 41.007 1.00 55.83 167 SER A CA 1
ATOM 1111 C C . SER A 1 146 ? 41.413 40.583 42.234 1.00 60.06 167 SER A C 1
ATOM 1112 O O . SER A 1 146 ? 40.940 40.035 43.235 1.00 60.62 167 SER A O 1
ATOM 1115 N N . GLY A 1 147 ? 42.659 41.064 42.150 1.00 59.41 168 GLY A N 1
ATOM 1116 C CA . GLY A 1 147 ? 43.671 40.928 43.216 1.00 62.94 168 GLY A CA 1
ATOM 1117 C C . GLY A 1 147 ? 43.856 39.477 43.656 1.00 67.82 168 GLY A C 1
ATOM 1118 O O . GLY A 1 147 ? 44.186 39.287 44.842 1.00 70.16 168 GLY A O 1
ATOM 1119 N N . GLY A 1 148 ? 43.661 38.508 42.753 1.00 68.71 169 GLY A N 1
ATOM 1120 C CA . GLY A 1 148 ? 43.811 37.056 42.977 1.00 73.92 169 GLY A CA 1
ATOM 1121 C C . GLY A 1 148 ? 42.535 36.392 43.499 1.00 78.26 169 GLY A C 1
ATOM 1122 O O . GLY A 1 148 ? 42.505 35.157 43.644 1.00 78.07 169 GLY A O 1
ATOM 1123 N N . ASP A 1 149 ? 41.491 37.154 43.814 1.00 73.20 170 ASP A N 1
ATOM 1124 C CA . ASP A 1 149 ? 40.265 36.577 44.429 1.00 73.08 170 ASP A CA 1
ATOM 1125 C C . ASP A 1 149 ? 39.388 35.990 43.314 1.00 69.51 170 ASP A C 1
ATOM 1126 O O . ASP A 1 149 ? 38.808 36.781 42.576 1.00 63.54 170 ASP A O 1
ATOM 1131 N N . ASP A 1 150 ? 39.252 34.659 43.233 1.00 69.17 171 ASP A N 1
ATOM 1132 C CA . ASP A 1 150 ? 38.505 33.961 42.149 1.00 71.60 171 ASP A CA 1
ATOM 1133 C C . ASP A 1 150 ? 37.040 34.396 42.109 1.00 70.15 171 ASP A C 1
ATOM 1134 O O . ASP A 1 150 ? 36.473 34.449 40.979 1.00 66.87 171 ASP A O 1
ATOM 1139 N N . ASN A 1 151 ? 36.423 34.639 43.272 1.00 67.84 172 ASN A N 1
ATOM 1140 C CA . ASN A 1 151 ? 34.978 34.984 43.321 1.00 66.50 172 ASN A CA 1
ATOM 1141 C C . ASN A 1 151 ? 34.810 36.437 42.856 1.00 62.64 172 ASN A C 1
ATOM 1142 O O . ASN A 1 151 ? 33.716 36.766 42.338 1.00 60.10 172 ASN A O 1
ATOM 1147 N N . VAL A 1 152 ? 35.812 37.284 43.101 1.00 62.11 173 VAL A N 1
ATOM 1148 C CA . VAL A 1 152 ? 35.809 38.686 42.576 1.00 58.69 173 VAL A CA 1
ATOM 1149 C C . VAL A 1 152 ? 35.968 38.622 41.048 1.00 57.65 173 VAL A C 1
ATOM 1150 O O . VAL A 1 152 ? 35.125 39.222 40.360 1.00 59.62 173 VAL A O 1
ATOM 1154 N N . ALA A 1 153 ? 36.948 37.866 40.534 1.00 57.63 174 ALA A N 1
ATOM 1155 C CA . ALA A 1 153 ? 37.150 37.626 39.077 1.00 58.58 174 ALA A CA 1
ATOM 1156 C C . ALA A 1 153 ? 35.845 37.173 38.396 1.00 57.09 174 ALA A C 1
ATOM 1157 O O . ALA A 1 153 ? 35.574 37.685 37.296 1.00 51.98 174 ALA A O 1
ATOM 1159 N N . VAL A 1 154 ? 35.058 36.288 39.010 1.00 58.95 175 VAL A N 1
ATOM 1160 C CA . VAL A 1 154 ? 33.771 35.795 38.425 1.00 61.65 175 VAL A CA 1
ATOM 1161 C C . VAL A 1 154 ? 32.755 36.950 38.371 1.00 60.75 175 VAL A C 1
ATOM 1162 O O . VAL A 1 154 ? 32.086 37.084 37.353 1.00 61.17 175 VAL A O 1
ATOM 1166 N N . ARG A 1 155 ? 32.606 37.739 39.435 1.00 61.75 176 ARG A N 1
ATOM 1167 C CA . ARG A 1 155 ? 31.621 38.864 39.475 1.00 62.02 176 ARG A CA 1
ATOM 1168 C C . ARG A 1 155 ? 32.007 39.895 38.402 1.00 59.71 176 ARG A C 1
ATOM 1169 O O . ARG A 1 155 ? 31.140 40.282 37.602 1.00 60.62 176 ARG A O 1
ATOM 1177 N N . LEU A 1 156 ? 33.287 40.237 38.313 1.00 57.55 177 LEU A N 1
ATOM 1178 C CA . LEU A 1 156 ? 33.791 41.225 37.321 1.00 53.75 177 LEU A CA 1
ATOM 1179 C C . LEU A 1 156 ? 33.567 40.709 35.899 1.00 55.84 177 LEU A C 1
ATOM 1180 O O . LEU A 1 156 ? 33.139 41.492 35.072 1.00 58.25 177 LEU A O 1
ATOM 1185 N N . ALA A 1 157 ? 33.828 39.436 35.598 1.00 56.16 178 ALA A N 1
ATOM 1186 C CA . ALA A 1 157 ? 33.648 38.899 34.233 1.00 55.57 178 ALA A CA 1
ATOM 1187 C C . ALA A 1 157 ? 32.156 38.806 33.883 1.00 57.36 178 ALA A C 1
ATOM 1188 O O . ALA A 1 157 ? 31.847 38.712 32.703 1.00 57.57 178 ALA A O 1
ATOM 1190 N N . ALA A 1 158 ? 31.256 38.940 34.860 1.00 59.64 179 ALA A N 1
ATOM 1191 C CA . ALA A 1 158 ? 29.799 38.996 34.596 1.00 62.49 179 ALA A CA 1
ATOM 1192 C C . ALA A 1 158 ? 29.342 40.441 34.357 1.00 61.89 179 ALA A C 1
ATOM 1193 O O . ALA A 1 158 ? 28.239 40.607 33.838 1.00 67.41 179 ALA A O 1
ATOM 1195 N N . SER A 1 159 ? 30.172 41.431 34.701 1.00 58.34 180 SER A N 1
ATOM 1196 C CA . SER A 1 159 ? 29.845 42.886 34.720 1.00 58.42 180 SER A CA 1
ATOM 1197 C C . SER A 1 159 ? 29.562 43.395 33.304 1.00 55.40 180 SER A C 1
ATOM 1198 O O . SER A 1 159 ? 30.349 43.157 32.400 1.00 53.13 180 SER A O 1
ATOM 1201 N N . PRO A 1 160 ? 28.453 44.123 33.034 1.00 57.90 181 PRO A N 1
ATOM 1202 C CA . PRO A 1 160 ? 28.258 44.715 31.710 1.00 59.29 181 PRO A CA 1
ATOM 1203 C C . PRO A 1 160 ? 29.332 45.789 31.468 1.00 54.32 181 PRO A C 1
ATOM 1204 O O . PRO A 1 160 ? 29.680 45.985 30.366 1.00 51.08 181 PRO A O 1
ATOM 1208 N N . ARG A 1 161 ? 29.879 46.409 32.511 1.00 54.69 182 ARG A N 1
ATOM 1209 C CA . ARG A 1 161 ? 30.956 47.436 32.362 1.00 53.05 182 ARG A CA 1
ATOM 1210 C C . ARG A 1 161 ? 32.194 46.769 31.744 1.00 48.88 182 ARG A C 1
ATOM 1211 O O . ARG A 1 161 ? 32.764 47.334 30.827 1.00 45.73 182 ARG A O 1
ATOM 1219 N N . LEU A 1 162 ? 32.571 45.567 32.178 1.00 49.34 183 LEU A N 1
ATOM 1220 C CA . LEU A 1 162 ? 33.747 44.876 31.569 1.00 48.21 183 LEU A CA 1
ATOM 1221 C C . LEU A 1 162 ? 33.443 44.420 30.142 1.00 46.67 183 LEU A C 1
ATOM 1222 O O . LEU A 1 162 ? 34.398 44.421 29.336 1.00 45.41 183 LEU A O 1
ATOM 1227 N N . HIS A 1 163 ? 32.238 43.891 29.890 1.00 49.03 184 HIS A N 1
ATOM 1228 C CA . HIS A 1 163 ? 31.798 43.459 28.548 1.00 50.48 184 HIS A CA 1
ATOM 1229 C C . HIS A 1 163 ? 31.946 44.670 27.609 1.00 49.03 184 HIS A C 1
ATOM 1230 O O . HIS A 1 163 ? 32.561 44.519 26.525 1.00 45.52 184 HIS A O 1
ATOM 1237 N N . PHE A 1 164 ? 31.444 45.846 28.016 1.00 48.51 185 PHE A N 1
ATOM 1238 C CA . PHE A 1 164 ? 31.533 47.055 27.166 1.00 48.19 185 PHE A CA 1
ATOM 1239 C C . PHE A 1 164 ? 33.009 47.447 26.978 1.00 45.28 185 PHE A C 1
ATOM 1240 O O . PHE A 1 164 ? 33.422 47.613 25.816 1.00 45.65 185 PHE A O 1
ATOM 1248 N N . ALA A 1 165 ? 33.812 47.544 28.053 1.00 44.86 186 ALA A N 1
ATOM 1249 C CA . ALA A 1 165 ? 35.246 47.933 27.963 1.00 44.44 186 ALA A CA 1
ATOM 1250 C C . ALA A 1 165 ? 35.986 46.995 27.003 1.00 42.48 186 ALA A C 1
ATOM 1251 O O . 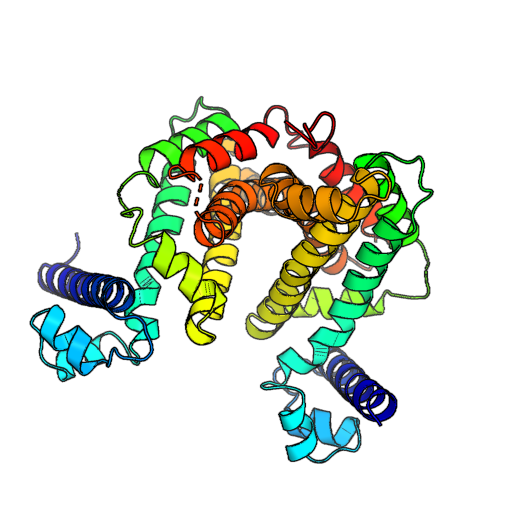ALA A 1 165 ? 36.764 47.451 26.180 1.00 43.78 186 ALA A O 1
ATOM 1253 N N . ALA A 1 166 ? 35.715 45.689 27.051 1.00 45.46 187 ALA A N 1
ATOM 1254 C CA . ALA A 1 166 ? 36.359 44.698 26.167 1.00 42.86 187 ALA A CA 1
ATOM 1255 C C . ALA A 1 166 ? 35.952 44.927 24.704 1.00 42.24 187 ALA A C 1
ATOM 1256 O O . ALA A 1 166 ? 36.789 44.739 23.797 1.00 42.65 187 ALA A O 1
ATOM 1258 N N . ALA A 1 167 ? 34.691 45.221 24.463 1.00 42.78 188 ALA A N 1
ATOM 1259 C CA . ALA A 1 167 ? 34.180 45.494 23.087 1.00 45.46 188 ALA A CA 1
ATOM 1260 C C . ALA A 1 167 ? 34.890 46.755 22.552 1.00 44.84 188 ALA A C 1
ATOM 1261 O O . ALA A 1 167 ? 35.330 46.741 21.395 1.00 42.97 188 ALA A O 1
ATOM 1263 N N . VAL A 1 168 ? 35.100 47.758 23.421 1.00 45.27 189 VAL A N 1
ATOM 1264 C CA . VAL A 1 168 ? 35.777 49.023 23.000 1.00 44.99 189 VAL A CA 1
ATOM 1265 C C . VAL A 1 168 ? 37.249 48.717 22.715 1.00 43.48 189 VAL A C 1
ATOM 1266 O O . VAL A 1 168 ? 37.775 49.143 21.684 1.00 44.83 189 VAL A O 1
ATOM 1270 N N . ALA A 1 169 ? 37.912 47.978 23.604 1.00 44.20 190 ALA A N 1
ATOM 1271 C CA . ALA A 1 169 ? 39.315 47.569 23.380 1.00 42.67 190 ALA A CA 1
ATOM 1272 C C . ALA A 1 169 ? 39.446 46.795 22.073 1.00 44.31 190 ALA A C 1
ATOM 1273 O O . ALA A 1 169 ? 40.359 47.063 21.255 1.00 46.59 190 ALA A O 1
ATOM 1275 N N . GLY A 1 170 ? 38.564 45.828 21.837 1.00 45.85 191 GLY A N 1
ATOM 1276 C CA . GLY A 1 170 ? 38.618 45.029 20.612 1.00 48.70 191 GLY A CA 1
ATOM 1277 C C . GLY A 1 170 ? 38.375 45.898 19.376 1.00 49.71 191 GLY A C 1
ATOM 1278 O O . GLY A 1 170 ? 39.115 45.770 18.426 1.00 48.10 191 GLY A O 1
ATOM 1279 N N . ALA A 1 171 ? 37.359 46.765 19.411 1.00 49.82 192 ALA A N 1
ATOM 1280 C CA . ALA A 1 171 ? 37.013 47.693 18.307 1.00 47.31 192 ALA A CA 1
ATOM 1281 C C . ALA A 1 171 ? 38.175 48.644 18.036 1.00 47.37 192 ALA A C 1
ATOM 1282 O O . ALA A 1 171 ? 38.397 48.974 16.865 1.00 47.15 192 ALA A O 1
ATOM 1284 N N . SER A 1 172 ? 38.914 49.044 19.079 1.00 45.17 193 SER A N 1
ATOM 1285 C CA . SER A 1 172 ? 40.104 49.916 18.958 1.00 48.27 193 SER A CA 1
ATOM 1286 C C . SER A 1 172 ? 41.093 49.334 17.952 1.00 47.03 193 SER A C 1
ATOM 1287 O O . SER A 1 172 ? 41.581 50.079 17.107 1.00 49.04 193 SER A O 1
ATOM 1290 N N . VAL A 1 173 ? 41.388 48.054 18.062 1.00 46.86 194 VAL A N 1
ATOM 1291 C CA . VAL A 1 173 ? 42.396 47.355 17.223 1.00 47.86 194 VAL A CA 1
ATOM 1292 C C . VAL A 1 173 ? 41.709 46.935 15.913 1.00 47.87 194 VAL A C 1
ATOM 1293 O O . VAL A 1 173 ? 42.280 47.114 14.857 1.00 51.82 194 VAL A O 1
ATOM 1297 N N . ARG A 1 174 ? 40.491 46.415 15.979 1.00 48.85 195 ARG A N 1
ATOM 1298 C CA . ARG A 1 174 ? 39.783 45.891 14.784 1.00 51.30 195 ARG A CA 1
ATOM 1299 C C . ARG A 1 174 ? 39.540 47.031 13.780 1.00 52.24 195 ARG A C 1
ATOM 1300 O O . ARG A 1 174 ? 39.810 46.851 12.553 1.00 51.72 195 ARG A O 1
ATOM 1308 N N . VAL A 1 175 ? 38.942 48.135 14.238 1.00 49.53 196 VAL A N 1
ATOM 1309 C CA . VAL A 1 175 ? 38.562 49.259 13.335 1.00 52.06 196 VAL A CA 1
ATOM 1310 C C . VAL A 1 175 ? 39.843 49.857 12.752 1.00 53.89 196 VAL A C 1
ATOM 1311 O O . VAL A 1 175 ? 39.856 50.145 11.564 1.00 56.38 196 VAL A O 1
ATOM 1315 N N . ALA A 1 176 ? 40.899 50.001 13.548 1.00 56.69 197 ALA A N 1
ATOM 1316 C CA . ALA A 1 176 ? 42.221 50.472 13.086 1.00 57.95 197 ALA A CA 1
ATOM 1317 C C . ALA A 1 176 ? 42.635 49.569 11.942 1.00 56.46 197 ALA A C 1
ATOM 1318 O O . ALA A 1 176 ? 42.825 50.107 10.912 1.00 59.10 197 ALA A O 1
ATOM 1320 N N . ALA A 1 177 ? 42.641 48.254 12.147 1.00 56.68 198 ALA A N 1
ATOM 1321 C CA . ALA A 1 177 ? 43.085 47.218 11.183 1.00 57.35 198 ALA A CA 1
ATOM 1322 C C . ALA A 1 177 ? 42.219 47.215 9.917 1.00 56.23 198 ALA A C 1
ATOM 1323 O O . ALA A 1 177 ? 42.771 47.327 8.831 1.00 59.47 198 ALA A O 1
ATOM 1325 N N . GLU A 1 178 ? 40.900 47.030 10.054 1.00 57.85 199 GLU A N 1
ATOM 1326 C CA . GLU A 1 178 ? 39.938 46.948 8.913 1.00 59.81 199 GLU A CA 1
ATOM 1327 C C . GLU A 1 178 ? 40.014 48.234 8.104 1.00 62.11 199 GLU A C 1
ATOM 1328 O O . GLU A 1 178 ? 40.087 48.169 6.862 1.00 62.05 199 GLU A O 1
ATOM 1334 N N . HIS A 1 179 ? 39.985 49.384 8.773 1.00 64.62 200 HIS A N 1
ATOM 1335 C CA . HIS A 1 179 ? 39.986 50.686 8.063 1.00 68.68 200 HIS A CA 1
ATOM 1336 C C . HIS A 1 179 ? 41.340 50.905 7.374 1.00 67.38 200 HIS A C 1
ATOM 1337 O O . HIS A 1 179 ? 41.355 51.350 6.228 1.00 72.08 200 HIS A O 1
ATOM 1344 N N . TRP A 1 180 ? 42.443 50.588 8.039 1.00 69.12 201 TRP A N 1
ATOM 1345 C CA . TRP A 1 180 ? 43.806 50.640 7.450 1.00 72.37 201 TRP A CA 1
ATOM 1346 C C . TRP A 1 180 ? 43.864 49.732 6.207 1.00 73.13 201 TRP A C 1
ATOM 1347 O O . TRP A 1 180 ? 44.337 50.217 5.153 1.00 72.78 201 TRP A O 1
ATOM 1358 N N . ALA A 1 181 ? 43.350 48.500 6.298 1.00 70.79 202 ALA A N 1
ATOM 1359 C CA . ALA A 1 181 ? 43.430 47.481 5.207 1.00 75.15 202 ALA A CA 1
ATOM 1360 C C . ALA A 1 181 ? 42.675 47.967 3.962 1.00 82.21 202 ALA A C 1
ATOM 1361 O O . ALA A 1 181 ? 43.119 47.649 2.821 1.00 82.80 202 ALA A O 1
ATOM 1363 N N . SER A 1 182 ? 41.553 48.665 4.148 1.00 86.50 203 SER A N 1
ATOM 1364 C CA . SER A 1 182 ? 40.639 49.021 3.030 1.00 92.10 203 SER A CA 1
ATOM 1365 C C . SER A 1 182 ? 41.018 50.379 2.413 1.00 95.31 203 SER A C 1
ATOM 1366 O O . SER A 1 182 ? 40.487 50.639 1.330 1.00 96.93 203 SER A O 1
ATOM 1369 N N . SER A 1 183 ? 41.916 51.177 3.036 1.00 105.22 204 SER A N 1
ATOM 1370 C CA . SER A 1 183 ? 42.285 52.575 2.619 1.00 110.19 204 SER A CA 1
ATOM 1371 C C . SER A 1 183 ? 43.789 52.707 2.321 1.00 118.61 204 SER A C 1
ATOM 1372 O O . SER A 1 183 ? 44.582 52.537 3.275 1.00 118.73 204 SER A O 1
ATOM 1375 N N . SER A 1 184 ? 44.142 53.133 1.097 1.00 124.86 205 SER A N 1
ATOM 1376 C CA . SER A 1 184 ? 45.513 53.123 0.508 1.00 126.66 205 SER A CA 1
ATOM 1377 C C . SER A 1 184 ? 46.483 53.989 1.324 1.00 126.59 205 SER A C 1
ATOM 1378 O O . SER A 1 184 ? 46.166 55.176 1.517 1.00 132.83 205 SER A O 1
ATOM 1381 N N . ALA A 1 188 ? 48.373 55.457 5.124 1.00 135.30 209 ALA A N 1
ATOM 1382 C CA . ALA A 1 188 ? 48.472 55.203 6.582 1.00 134.46 209 ALA A CA 1
ATOM 1383 C C . ALA A 1 188 ? 49.836 54.573 6.911 1.00 133.74 209 ALA A C 1
ATOM 1384 O O . ALA A 1 188 ? 50.673 55.287 7.487 1.00 135.49 209 ALA A O 1
ATOM 1386 N N . ARG A 1 189 ? 50.045 53.295 6.559 1.00 132.56 210 ARG A N 1
ATOM 1387 C CA . ARG A 1 189 ? 51.298 52.510 6.778 1.00 126.54 210 ARG A CA 1
ATOM 1388 C C . ARG A 1 189 ? 51.321 51.903 8.192 1.00 125.51 210 ARG A C 1
ATOM 1389 O O . ARG A 1 189 ? 51.819 50.757 8.305 1.00 122.87 210 ARG A O 1
ATOM 1391 N N . SER A 1 190 ? 50.778 52.615 9.202 1.00 121.23 211 SER A N 1
ATOM 1392 C CA . SER A 1 190 ? 50.880 52.330 10.662 1.00 106.63 211 SER A CA 1
ATOM 1393 C C . SER A 1 190 ? 49.491 52.223 11.283 1.00 95.96 211 SER A C 1
ATOM 1394 O O . SER A 1 190 ? 49.031 53.167 11.948 1.00 90.65 211 SER A O 1
ATOM 1397 N N . PRO A 1 191 ? 48.825 51.042 11.167 1.00 85.33 212 PRO A N 1
ATOM 1398 C CA . PRO A 1 191 ? 47.578 50.789 11.901 1.00 77.24 212 PRO A CA 1
ATOM 1399 C C . PRO A 1 191 ? 47.804 50.880 13.420 1.00 69.56 212 PRO A C 1
ATOM 1400 O O . PRO A 1 191 ? 46.865 51.170 14.097 1.00 62.68 212 PRO A O 1
ATOM 1404 N N . LEU A 1 192 ? 49.031 50.600 13.874 1.00 67.78 213 LEU A N 1
ATOM 1405 C CA . LEU A 1 192 ? 49.465 50.650 15.297 1.00 71.39 213 LEU A CA 1
ATOM 1406 C C . LEU A 1 192 ? 49.015 51.965 15.933 1.00 70.74 213 LEU A C 1
ATOM 1407 O O . LEU A 1 192 ? 48.272 51.920 16.932 1.00 70.76 213 LEU A O 1
ATOM 1412 N N . GLU A 1 193 ? 49.475 53.083 15.381 1.00 70.24 214 GLU A N 1
ATOM 1413 C CA . GLU A 1 193 ? 49.227 54.451 15.901 1.00 72.68 214 GLU A CA 1
ATOM 1414 C C . GLU A 1 193 ? 47.730 54.662 16.098 1.00 66.86 214 GLU A C 1
ATOM 1415 O O . GLU A 1 193 ? 47.331 55.160 17.132 1.00 61.84 214 GLU A O 1
ATOM 1421 N N . GLN A 1 194 ? 46.936 54.320 15.092 1.00 65.11 215 GLN A N 1
ATOM 1422 C CA . GLN A 1 194 ? 45.471 54.539 15.140 1.00 65.18 215 GLN A CA 1
ATOM 1423 C C . GLN A 1 194 ? 44.900 53.694 16.290 1.00 56.82 215 GLN A C 1
ATOM 1424 O O . GLN A 1 194 ? 44.007 54.190 16.996 1.00 54.45 215 GLN A O 1
ATOM 1430 N N . ALA A 1 195 ? 45.395 52.475 16.453 1.00 52.95 216 ALA A N 1
ATOM 1431 C CA . ALA A 1 195 ? 44.907 51.502 17.461 1.00 52.26 216 ALA A CA 1
ATOM 1432 C C . ALA A 1 195 ? 45.179 52.061 18.863 1.00 50.67 216 ALA A C 1
ATOM 1433 O O . ALA A 1 195 ? 44.283 51.983 19.703 1.00 53.05 216 ALA A O 1
ATOM 1435 N N . LEU A 1 196 ? 46.367 52.611 19.076 1.00 55.11 217 LEU A N 1
ATOM 1436 C CA . LEU A 1 196 ? 46.787 53.213 20.372 1.00 56.87 217 LEU A CA 1
ATOM 1437 C C . LEU A 1 196 ? 45.922 54.441 20.662 1.00 57.69 217 LEU A C 1
ATOM 1438 O O . LEU A 1 196 ? 45.476 54.573 21.820 1.00 56.84 217 LEU A O 1
ATOM 1443 N N . LEU A 1 197 ? 45.679 55.277 19.661 1.00 57.92 218 LEU A N 1
ATOM 1444 C CA . LEU A 1 197 ? 44.844 56.502 19.816 1.00 60.30 218 LEU A CA 1
ATOM 1445 C C . LEU A 1 197 ? 43.430 56.065 20.192 1.00 58.48 218 LEU A C 1
ATOM 1446 O O . LEU A 1 197 ? 42.839 56.657 21.082 1.00 53.12 218 LEU A O 1
ATOM 1451 N N . ASN A 1 198 ? 42.914 55.032 19.519 1.00 53.90 219 ASN A N 1
ATOM 1452 C CA . ASN A 1 198 ? 41.574 54.467 19.810 1.00 51.34 219 ASN A CA 1
ATOM 1453 C C . ASN A 1 198 ? 41.539 54.038 21.271 1.00 47.51 219 ASN A C 1
ATOM 1454 O O . ASN A 1 198 ? 40.578 54.417 21.970 1.00 51.60 219 ASN A O 1
ATOM 1459 N N . LEU A 1 199 ? 42.551 53.288 21.719 1.00 46.10 220 LEU A N 1
ATOM 1460 C CA . LEU A 1 199 ? 42.583 52.727 23.096 1.00 48.29 220 LEU A CA 1
ATOM 1461 C C . LEU A 1 199 ? 42.560 53.837 24.162 1.00 49.69 220 LEU A C 1
ATOM 1462 O O . LEU A 1 199 ? 42.017 53.578 25.253 1.00 49.16 220 LEU A O 1
ATOM 1467 N N . GLU A 1 200 ? 43.009 55.046 23.820 1.00 51.26 221 GLU A N 1
ATOM 1468 C CA . GLU A 1 200 ? 43.063 56.186 24.781 1.00 56.00 221 GLU A CA 1
ATOM 1469 C C . GLU A 1 200 ? 41.637 56.522 25.242 1.00 53.16 221 GLU A C 1
ATOM 1470 O O . GLU A 1 200 ? 41.494 57.057 26.334 1.00 49.57 221 GLU A O 1
ATOM 1476 N N . VAL A 1 201 ? 40.612 56.161 24.469 1.00 48.18 222 VAL A N 1
ATOM 1477 C CA . VAL A 1 201 ? 39.201 56.432 24.880 1.00 49.33 222 VAL A CA 1
ATOM 1478 C C . VAL A 1 201 ? 38.844 55.717 26.205 1.00 45.89 222 VAL A C 1
ATOM 1479 O O . VAL A 1 201 ? 37.943 56.171 26.923 1.00 46.86 222 VAL A O 1
ATOM 1483 N N . LEU A 1 202 ? 39.578 54.692 26.606 1.00 44.14 223 LEU A N 1
ATOM 1484 C CA . LEU A 1 202 ? 39.288 53.977 27.880 1.00 43.40 223 LEU A CA 1
ATOM 1485 C C . LEU A 1 202 ? 39.968 54.640 29.078 1.00 43.47 223 LEU A C 1
ATOM 1486 O O . LEU A 1 202 ? 39.683 54.228 30.184 1.00 41.24 223 LEU A O 1
ATOM 1491 N N . ARG A 1 203 ? 40.757 55.692 28.889 1.00 46.70 224 ARG A N 1
ATOM 1492 C CA . ARG A 1 203 ? 41.333 56.450 30.057 1.00 47.98 224 ARG A CA 1
ATOM 1493 C C . ARG A 1 203 ? 40.195 57.063 30.867 1.00 48.04 224 ARG A C 1
ATOM 1494 O O . ARG A 1 203 ? 39.247 57.566 30.247 1.00 48.08 224 ARG A O 1
ATOM 1502 N N . GLY A 1 204 ? 40.192 56.790 32.167 1.00 48.75 225 GLY A N 1
ATOM 1503 C CA . GLY A 1 204 ? 39.180 57.284 33.124 1.00 51.67 225 GLY A CA 1
ATOM 1504 C C . GLY A 1 204 ? 37.859 56.552 33.042 1.00 53.73 225 GLY A C 1
ATOM 1505 O O . GLY A 1 204 ? 36.886 57.016 33.619 1.00 54.40 225 GLY A O 1
ATOM 1506 N N . PHE A 1 205 ? 37.807 55.397 32.389 1.00 54.34 226 PHE A N 1
ATOM 1507 C CA . PHE A 1 205 ? 36.585 54.566 32.318 1.00 49.96 226 PHE A CA 1
ATOM 1508 C C . PHE A 1 205 ? 36.095 54.257 33.737 1.00 52.71 226 PHE A C 1
ATOM 1509 O O . PHE A 1 205 ? 36.933 54.015 34.637 1.00 54.65 226 PHE A O 1
ATOM 1517 N N . ALA A 1 206 ? 34.774 54.228 33.930 1.00 54.27 227 ALA A N 1
ATOM 1518 C CA . ALA A 1 206 ? 34.151 53.993 35.253 1.00 58.38 227 ALA A CA 1
ATOM 1519 C C . ALA A 1 206 ? 33.797 52.526 35.354 1.00 61.32 227 ALA A C 1
ATOM 1520 O O . ALA A 1 206 ? 32.709 52.108 34.857 1.00 63.91 227 ALA A O 1
ATOM 1522 N N . TRP A 1 207 ? 34.691 51.754 35.981 1.00 59.20 228 TRP A N 1
ATOM 1523 C CA . TRP A 1 207 ? 34.567 50.282 36.070 1.00 60.46 228 TRP A CA 1
ATOM 1524 C C . TRP A 1 207 ? 33.355 49.895 36.942 1.00 62.80 228 TRP A C 1
ATOM 1525 O O . TRP A 1 207 ? 32.911 48.751 36.810 1.00 68.31 228 TRP A O 1
ATOM 1536 N N . GLU A 1 208 ? 32.785 50.825 37.723 1.00 67.20 229 GLU A N 1
ATOM 1537 C CA . GLU A 1 208 ? 31.669 50.559 38.679 1.00 74.76 229 GLU A CA 1
ATOM 1538 C C . GLU A 1 208 ? 30.537 51.606 38.592 1.00 81.33 229 GLU A C 1
ATOM 1539 O O . GLU A 1 208 ? 29.705 51.674 39.541 1.00 88.93 229 GLU A O 1
ATOM 1545 N N . ALA A 1 209 ? 30.441 52.399 37.527 1.00 83.70 230 ALA A N 1
ATOM 1546 C CA . ALA A 1 209 ? 29.260 53.275 37.311 1.00 89.15 230 ALA A CA 1
ATOM 1547 C C . ALA A 1 209 ? 28.006 52.389 37.139 1.00 90.15 230 ALA A C 1
ATOM 1548 O O . ALA A 1 209 ? 26.864 52.696 37.529 1.00 93.05 230 ALA A O 1
ATOM 1550 N N . THR B 1 5 ? 7.020 43.841 -7.400 1.00 119.24 26 THR B N 1
ATOM 1551 C CA . THR B 1 5 ? 7.755 42.547 -7.506 1.00 120.87 26 THR B CA 1
ATOM 1552 C C . THR B 1 5 ? 8.807 42.451 -6.387 1.00 123.18 26 THR B C 1
ATOM 1553 O O . THR B 1 5 ? 8.793 41.465 -5.622 1.00 125.12 26 THR B O 1
ATOM 1555 N N . GLU B 1 6 ? 9.681 43.453 -6.272 1.00 125.52 27 GLU B N 1
ATOM 1556 C CA . GLU B 1 6 ? 10.706 43.542 -5.187 1.00 124.22 27 GLU B CA 1
ATOM 1557 C C . GLU B 1 6 ? 9.999 43.721 -3.829 1.00 120.43 27 GLU B C 1
ATOM 1558 O O . GLU B 1 6 ? 10.474 43.139 -2.849 1.00 115.81 27 GLU B O 1
ATOM 1564 N N . ARG B 1 7 ? 8.900 44.483 -3.772 1.00 121.88 28 ARG B N 1
ATOM 1565 C CA . ARG B 1 7 ? 8.055 44.641 -2.553 1.00 123.23 28 ARG B CA 1
ATOM 1566 C C . ARG B 1 7 ? 7.510 43.263 -2.153 1.00 121.89 28 ARG B C 1
ATOM 1567 O O . ARG B 1 7 ? 7.594 42.924 -0.964 1.00 125.96 28 ARG B O 1
ATOM 1569 N N . ARG B 1 8 ? 7.007 42.482 -3.110 1.00 118.93 29 ARG B N 1
ATOM 1570 C CA . ARG B 1 8 ? 6.485 41.110 -2.859 1.00 116.04 29 ARG B CA 1
ATOM 1571 C C . ARG B 1 8 ? 7.629 40.220 -2.337 1.00 110.54 29 ARG B C 1
ATOM 1572 O O . ARG B 1 8 ? 7.404 39.523 -1.341 1.00 110.63 29 ARG B O 1
ATOM 1574 N N . LYS B 1 9 ? 8.817 40.266 -2.949 1.00 104.81 30 LYS B N 1
ATOM 1575 C CA . LYS B 1 9 ? 9.996 39.451 -2.540 1.00 103.44 30 LYS B CA 1
ATOM 1576 C C . LYS B 1 9 ? 10.394 39.824 -1.106 1.00 102.93 30 LYS B C 1
ATOM 1577 O O . LYS B 1 9 ? 10.681 38.905 -0.312 1.00 107.07 30 LYS B O 1
ATOM 1579 N N . ALA B 1 10 ? 10.392 41.116 -0.770 1.00 99.18 31 ALA B N 1
ATOM 1580 C CA . ALA B 1 10 ? 10.812 41.618 0.559 1.00 94.51 31 ALA B CA 1
ATOM 1581 C C . ALA B 1 10 ? 9.781 41.207 1.614 1.00 91.36 31 ALA B C 1
ATOM 1582 O O . ALA B 1 10 ? 10.214 40.855 2.710 1.00 91.36 31 ALA B O 1
ATOM 1584 N N . GLU B 1 11 ? 8.481 41.239 1.301 1.00 88.79 32 GLU B N 1
ATOM 1585 C CA . GLU B 1 11 ? 7.411 40.718 2.193 1.00 89.23 32 GLU B CA 1
ATOM 1586 C C . GLU B 1 11 ? 7.607 39.208 2.435 1.00 87.51 32 GLU B C 1
ATOM 1587 O O . GLU B 1 11 ? 7.366 38.779 3.566 1.00 87.82 32 GLU B O 1
ATOM 1590 N N . THR B 1 12 ? 7.971 38.419 1.419 1.00 85.29 33 THR B N 1
ATOM 1591 C CA . THR B 1 12 ? 8.184 36.951 1.550 1.00 84.82 33 THR B CA 1
ATOM 1592 C C . THR B 1 12 ? 9.351 36.707 2.516 1.00 80.96 33 THR B C 1
ATOM 1593 O O . THR B 1 12 ? 9.210 35.913 3.435 1.00 81.43 33 THR B O 1
ATOM 1597 N N A ARG B 1 13 ? 10.471 37.375 2.281 0.60 76.43 34 ARG B N 1
ATOM 1598 N N B ARG B 1 13 ? 10.459 37.417 2.281 0.40 77.57 34 ARG B N 1
ATOM 1599 C CA A ARG B 1 13 ? 11.688 37.350 3.125 0.60 75.20 34 ARG B CA 1
ATOM 1600 C CA B ARG B 1 13 ? 11.717 37.397 3.071 0.40 76.65 34 ARG B CA 1
ATOM 1601 C C A ARG B 1 13 ? 11.323 37.623 4.588 0.60 74.96 34 ARG B C 1
ATOM 1602 C C B ARG B 1 13 ? 11.443 37.738 4.544 0.40 76.02 34 ARG B C 1
ATOM 1603 O O A ARG B 1 13 ? 11.791 36.887 5.472 0.60 72.17 34 ARG B O 1
ATOM 1604 O O B ARG B 1 13 ? 12.150 37.182 5.397 0.40 74.60 34 ARG B O 1
ATOM 1619 N N . MET B 1 14 ? 10.466 38.612 4.838 1.00 52.63 35 MET B N 1
ATOM 1620 C CA . MET B 1 14 ? 10.080 38.966 6.227 1.00 54.20 35 MET B CA 1
ATOM 1621 C C . MET B 1 14 ? 9.108 37.906 6.772 1.00 52.60 35 MET B C 1
ATOM 1622 O O . MET B 1 14 ? 9.123 37.674 7.984 1.00 49.12 35 MET B O 1
ATOM 1627 N N . GLU B 1 15 ? 8.262 37.303 5.935 1.00 51.81 36 GLU B N 1
ATOM 1628 C CA . GLU B 1 15 ? 7.308 36.260 6.386 1.00 56.03 36 GLU B CA 1
ATOM 1629 C C . GLU B 1 15 ? 8.104 35.003 6.819 1.00 51.11 36 GLU B C 1
ATOM 1630 O O . GLU B 1 15 ? 7.753 34.352 7.844 1.00 50.76 36 GLU B O 1
ATOM 1636 N N . ILE B 1 16 ? 9.154 34.678 6.067 1.00 47.24 37 ILE B N 1
ATOM 1637 C CA . ILE B 1 16 ? 10.087 33.570 6.382 1.00 47.83 37 ILE B CA 1
ATOM 1638 C C . ILE B 1 16 ? 10.763 33.874 7.719 1.00 45.28 37 ILE B C 1
ATOM 1639 O O . ILE B 1 16 ? 10.786 32.989 8.589 1.00 43.00 37 ILE B O 1
ATOM 1644 N N . ALA B 1 17 ? 11.242 35.107 7.918 1.00 44.04 38 ALA B N 1
ATOM 1645 C CA . ALA B 1 17 ? 11.986 35.481 9.135 1.00 42.59 38 ALA B CA 1
ATOM 1646 C C . ALA B 1 17 ? 11.069 35.320 10.338 1.00 43.10 38 ALA B C 1
ATOM 1647 O O . ALA B 1 17 ? 11.536 34.771 11.354 1.00 46.01 38 ALA B O 1
ATOM 1649 N N . ARG B 1 18 ? 9.832 35.827 10.255 1.00 45.94 39 ARG B N 1
ATOM 1650 C CA . ARG B 1 18 ? 8.837 35.749 11.348 1.00 48.13 39 ARG B CA 1
ATOM 1651 C C . ARG B 1 18 ? 8.461 34.289 11.643 1.00 47.90 39 ARG B C 1
ATOM 1652 O O . ARG B 1 18 ? 8.378 33.950 12.835 1.00 50.56 39 ARG B O 1
ATOM 1660 N N . ALA B 1 19 ? 8.379 33.438 10.630 1.00 48.88 40 ALA B N 1
ATOM 1661 C CA . ALA B 1 19 ? 8.126 31.985 10.828 1.00 47.72 40 ALA B CA 1
ATOM 1662 C C . ALA B 1 19 ? 9.300 31.348 11.585 1.00 49.30 40 ALA B C 1
ATOM 1663 O O . ALA B 1 19 ? 9.086 30.552 12.580 1.00 49.72 40 ALA B O 1
ATOM 1665 N N . ALA B 1 20 ? 10.523 31.680 11.157 1.00 47.63 41 ALA B N 1
ATOM 1666 C CA . ALA B 1 20 ? 11.745 31.182 11.796 1.00 48.71 41 ALA B CA 1
ATOM 1667 C C . ALA B 1 20 ? 11.722 31.616 13.266 1.00 52.04 41 ALA B C 1
ATOM 1668 O O . ALA B 1 20 ? 11.911 30.744 14.131 1.00 48.78 41 ALA B O 1
ATOM 1670 N N . ALA B 1 21 ? 11.513 32.917 13.551 1.00 50.22 42 ALA B N 1
ATOM 1671 C CA . ALA B 1 21 ? 11.503 33.416 14.940 1.00 51.87 42 ALA B CA 1
ATOM 1672 C C . ALA B 1 21 ? 10.487 32.629 15.771 1.00 52.19 42 ALA B C 1
ATOM 1673 O O . ALA B 1 21 ? 10.830 32.243 16.900 1.00 56.43 42 ALA B O 1
ATOM 1675 N N . ARG B 1 22 ? 9.268 32.457 15.272 1.00 50.71 43 ARG B N 1
ATOM 1676 C CA . ARG B 1 22 ? 8.163 31.769 15.994 1.00 57.11 43 ARG B CA 1
ATOM 1677 C C . ARG B 1 22 ? 8.562 30.338 16.402 1.00 56.10 43 ARG B C 1
ATOM 1678 O O . ARG B 1 22 ? 8.346 29.926 17.567 1.00 58.45 43 ARG B O 1
ATOM 1686 N N . LEU B 1 23 ? 9.173 29.603 15.489 1.00 54.36 44 LEU B N 1
ATOM 1687 C CA . LEU B 1 23 ? 9.604 28.216 15.755 1.00 53.63 44 LEU B CA 1
ATOM 1688 C C . LEU B 1 23 ? 10.789 28.200 16.725 1.00 54.28 44 LEU B C 1
ATOM 1689 O O . LEU B 1 23 ? 10.797 27.346 17.642 1.00 55.84 44 LEU B O 1
ATOM 1694 N N . PHE B 1 24 ? 11.812 29.019 16.482 1.00 53.62 45 PHE B N 1
ATOM 1695 C CA . PHE B 1 24 ? 13.020 29.061 17.343 1.00 53.78 45 PHE B CA 1
ATOM 1696 C C . PHE B 1 24 ? 12.589 29.344 18.777 1.00 60.88 45 PHE B C 1
ATOM 1697 O O . PHE B 1 24 ? 13.114 28.708 19.699 1.00 61.43 45 PHE B O 1
ATOM 1705 N N . VAL B 1 25 ? 11.650 30.287 18.945 1.00 64.76 46 VAL B N 1
ATOM 1706 C CA . VAL B 1 25 ? 11.103 30.671 20.275 1.00 68.43 46 VAL B CA 1
ATOM 1707 C C . VAL B 1 25 ? 10.308 29.496 20.853 1.00 71.65 46 VAL B C 1
ATOM 1708 O O . VAL B 1 25 ? 10.615 29.131 21.998 1.00 69.32 46 VAL B O 1
ATOM 1712 N N . GLY B 1 26 ? 9.364 28.926 20.092 1.00 68.88 47 GLY B N 1
ATOM 1713 C CA . GLY B 1 26 ? 8.443 27.878 20.573 1.00 71.50 47 GLY B CA 1
ATOM 1714 C C . GLY B 1 26 ? 9.089 26.527 20.850 1.00 72.67 47 GLY B C 1
ATOM 1715 O O . GLY B 1 26 ? 8.563 25.824 21.728 1.00 77.96 47 GLY B O 1
ATOM 1716 N N . GLN B 1 27 ? 10.112 26.109 20.096 1.00 67.84 48 GLN B N 1
ATOM 1717 C CA . GLN B 1 27 ? 10.674 24.727 20.186 1.00 67.57 48 GLN B CA 1
ATOM 1718 C C . GLN B 1 27 ? 12.204 24.752 20.117 1.00 64.58 48 GLN B C 1
ATOM 1719 O O . GLN B 1 27 ? 12.795 23.683 20.229 1.00 63.90 48 GLN B O 1
ATOM 1725 N N . GLY B 1 28 ? 12.823 25.910 19.917 1.00 62.41 49 GLY B N 1
ATOM 1726 C CA . GLY B 1 28 ? 14.289 26.062 19.848 1.00 62.15 49 GLY B CA 1
ATOM 1727 C C . GLY B 1 28 ? 14.846 25.730 18.485 1.00 61.21 49 GLY B C 1
ATOM 1728 O O . GLY B 1 28 ? 14.097 25.181 17.620 1.00 63.48 49 GLY B O 1
ATOM 1729 N N . LEU B 1 29 ? 16.145 25.959 18.320 1.00 60.48 50 LEU B N 1
ATOM 1730 C CA . LEU B 1 29 ? 16.856 25.804 17.023 1.00 60.89 50 LEU B CA 1
ATOM 1731 C C . LEU B 1 29 ? 17.010 24.359 16.603 1.00 61.70 50 LEU B C 1
ATOM 1732 O O . LEU B 1 29 ? 16.859 24.064 15.406 1.00 55.51 50 LEU B O 1
ATOM 1737 N N . ARG B 1 30 ? 17.444 23.483 17.506 1.00 61.53 51 ARG B N 1
ATOM 1738 C CA . ARG B 1 30 ? 17.769 22.112 17.063 1.00 62.26 51 ARG B CA 1
ATOM 1739 C C . ARG B 1 30 ? 16.532 21.389 16.536 1.00 57.97 51 ARG B C 1
ATOM 1740 O O . ARG B 1 30 ? 16.688 20.680 15.505 1.00 59.69 51 ARG B O 1
ATOM 1748 N N . ALA B 1 31 ? 15.343 21.615 17.111 1.00 56.03 52 ALA B N 1
ATOM 1749 C CA . ALA B 1 31 ? 14.100 20.934 16.655 1.00 59.69 52 ALA B CA 1
ATOM 1750 C C . ALA B 1 31 ? 13.601 21.549 15.351 1.00 57.72 52 ALA B C 1
ATOM 1751 O O . ALA B 1 31 ? 12.677 20.999 14.770 1.00 55.14 52 ALA B O 1
ATOM 1753 N N . THR B 1 32 ? 14.136 22.708 14.934 1.00 54.97 53 THR B N 1
ATOM 1754 C CA . THR B 1 32 ? 13.644 23.433 13.735 1.00 53.11 53 THR B CA 1
ATOM 1755 C C . THR B 1 32 ? 14.579 23.146 12.555 1.00 54.43 53 THR B C 1
ATOM 1756 O O . THR B 1 32 ? 15.766 23.439 12.625 1.00 60.19 53 THR B O 1
ATOM 1760 N N . ARG B 1 33 ? 14.049 22.667 11.450 1.00 54.46 54 ARG B N 1
ATOM 1761 C CA . ARG B 1 33 ? 14.820 22.547 10.198 1.00 56.87 54 ARG B CA 1
ATOM 1762 C C . ARG B 1 33 ? 14.394 23.668 9.266 1.00 56.03 54 ARG B C 1
ATOM 1763 O O . ARG B 1 33 ? 13.261 24.193 9.399 1.00 52.79 54 ARG B O 1
ATOM 1771 N N . ALA B 1 34 ? 15.266 24.022 8.334 1.00 52.78 55 ALA B N 1
ATOM 1772 C CA . ALA B 1 34 ? 14.936 24.956 7.256 1.00 53.85 55 ALA B CA 1
ATOM 1773 C C . ALA B 1 34 ? 13.613 24.523 6.624 1.00 54.48 55 ALA B C 1
ATOM 1774 O O . ALA B 1 34 ? 12.772 25.395 6.314 1.00 52.75 55 ALA B O 1
ATOM 1776 N N . GLU B 1 35 ? 13.417 23.215 6.432 1.00 54.43 56 GLU B N 1
ATOM 1777 C CA . GLU B 1 35 ? 12.172 22.767 5.750 1.00 57.07 56 GLU B CA 1
ATOM 1778 C C . GLU B 1 35 ? 10.940 23.075 6.623 1.00 51.89 56 GLU B C 1
ATOM 1779 O O . GLU B 1 35 ? 9.896 23.317 6.066 1.00 52.29 56 GLU B O 1
ATOM 1785 N N . ASP B 1 36 ? 11.044 23.038 7.943 1.00 50.38 57 ASP B N 1
ATOM 1786 C CA . ASP B 1 36 ? 9.911 23.366 8.855 1.00 50.07 57 ASP B CA 1
ATOM 1787 C C . ASP B 1 36 ? 9.625 24.859 8.743 1.00 48.87 57 ASP B C 1
ATOM 1788 O O . ASP B 1 36 ? 8.438 25.246 8.763 1.00 49.10 57 ASP B O 1
ATOM 1793 N N . ILE B 1 37 ? 10.679 25.681 8.689 1.00 48.12 58 ILE B N 1
ATOM 1794 C CA . ILE B 1 37 ? 10.500 27.141 8.524 1.00 47.52 58 ILE B CA 1
ATOM 1795 C C . ILE B 1 37 ? 9.764 27.386 7.217 1.00 47.21 58 ILE B C 1
ATOM 1796 O O . ILE B 1 37 ? 8.840 28.210 7.199 1.00 45.26 58 ILE B O 1
ATOM 1801 N N . ALA B 1 38 ? 10.220 26.762 6.147 1.00 49.24 59 ALA B N 1
ATOM 1802 C CA . ALA B 1 38 ? 9.579 26.902 4.819 1.00 52.28 59 ALA B CA 1
ATOM 1803 C C . ALA B 1 38 ? 8.084 26.550 4.904 1.00 52.71 59 ALA B C 1
ATOM 1804 O O . ALA B 1 38 ? 7.264 27.344 4.459 1.00 51.91 59 ALA B O 1
ATOM 1806 N N . ARG B 1 39 ? 7.721 25.398 5.472 1.00 55.97 60 ARG B N 1
ATOM 1807 C CA . ARG B 1 39 ? 6.285 25.015 5.605 1.00 56.48 60 ARG B CA 1
ATOM 1808 C C . ARG B 1 39 ? 5.536 26.057 6.441 1.00 54.16 60 ARG B C 1
ATOM 1809 O O . ARG B 1 39 ? 4.417 26.419 6.071 1.00 53.87 60 ARG B O 1
ATOM 1817 N N . ALA B 1 40 ? 6.107 26.552 7.546 1.00 54.04 61 ALA B N 1
ATOM 1818 C CA . ALA B 1 40 ? 5.383 27.514 8.406 1.00 49.64 61 ALA B CA 1
ATOM 1819 C C . ALA B 1 40 ? 5.173 28.821 7.647 1.00 49.62 61 ALA B C 1
ATOM 1820 O O . ALA B 1 40 ? 4.180 29.495 7.908 1.00 50.61 61 ALA B O 1
ATOM 1822 N N . ALA B 1 41 ? 6.050 29.173 6.715 1.00 52.38 62 ALA B N 1
ATOM 1823 C CA . ALA B 1 41 ? 5.945 30.406 5.911 1.00 54.55 62 ALA B CA 1
ATOM 1824 C C . ALA B 1 41 ? 5.137 30.166 4.639 1.00 55.95 62 ALA B C 1
ATOM 1825 O O . ALA B 1 41 ? 4.904 31.137 3.922 1.00 56.58 62 ALA B O 1
ATOM 1827 N N . GLY B 1 42 ? 4.766 28.927 4.336 1.00 56.54 63 GLY B N 1
ATOM 1828 C CA . GLY B 1 42 ? 3.984 28.620 3.127 1.00 57.76 63 GLY B CA 1
ATOM 1829 C C . GLY B 1 42 ? 4.811 28.735 1.855 1.00 57.67 63 GLY B C 1
ATOM 1830 O O . GLY B 1 42 ? 4.245 29.108 0.845 1.00 59.04 63 GLY B O 1
ATOM 1831 N N . VAL B 1 43 ? 6.106 28.409 1.882 1.00 58.77 64 VAL B N 1
ATOM 1832 C CA . VAL B 1 43 ? 6.972 28.434 0.663 1.00 59.50 64 VAL B CA 1
ATOM 1833 C C . VAL B 1 43 ? 7.693 27.093 0.554 1.00 61.54 64 VAL B C 1
ATOM 1834 O O . VAL B 1 43 ? 7.741 26.349 1.563 1.00 66.06 64 VAL B O 1
ATOM 1838 N N . ALA B 1 44 ? 8.172 26.768 -0.644 1.00 62.38 65 ALA B N 1
ATOM 1839 C CA . ALA B 1 44 ? 8.919 25.522 -0.930 1.00 65.40 65 ALA B CA 1
ATOM 1840 C C . ALA B 1 44 ? 10.326 25.663 -0.350 1.00 59.46 65 ALA B C 1
ATOM 1841 O O . ALA B 1 44 ? 10.822 26.782 -0.260 1.00 59.57 65 ALA B O 1
ATOM 1843 N N . PRO B 1 45 ? 11.011 24.568 0.051 1.00 63.84 66 PRO B N 1
ATOM 1844 C CA . PRO B 1 45 ? 12.420 24.647 0.468 1.00 61.06 66 PRO B CA 1
ATOM 1845 C C . PRO B 1 45 ? 13.324 25.403 -0.522 1.00 60.79 66 PRO B C 1
ATOM 1846 O O . PRO B 1 45 ? 14.188 26.128 -0.079 1.00 56.19 66 PRO B O 1
ATOM 1850 N N . ARG B 1 46 ? 13.067 25.300 -1.830 1.00 58.88 67 ARG B N 1
ATOM 1851 C CA . ARG B 1 46 ? 13.877 25.988 -2.877 1.00 61.10 67 ARG B CA 1
ATOM 1852 C C . ARG B 1 46 ? 13.756 27.512 -2.710 1.00 59.92 67 ARG B C 1
ATOM 1853 O O . ARG B 1 46 ? 14.776 28.226 -2.931 1.00 57.92 67 ARG B O 1
ATOM 1861 N N . THR B 1 47 ? 12.551 28.004 -2.374 1.00 56.74 68 THR B N 1
ATOM 1862 C CA . THR B 1 47 ? 12.296 29.427 -2.088 1.00 59.76 68 THR B CA 1
ATOM 1863 C C . THR B 1 47 ? 13.088 29.816 -0.830 1.00 58.15 68 THR B C 1
ATOM 1864 O O . THR B 1 47 ? 13.751 30.854 -0.853 1.00 59.46 68 THR B O 1
ATOM 1868 N N . PHE B 1 48 ? 13.034 29.012 0.233 1.00 57.20 69 PHE B N 1
ATOM 1869 C CA . PHE B 1 48 ? 13.771 29.322 1.472 1.00 53.22 69 PHE B CA 1
ATOM 1870 C C . PHE B 1 48 ? 15.221 29.587 1.105 1.00 55.45 69 PHE B C 1
ATOM 1871 O O . PHE B 1 48 ? 15.803 30.618 1.550 1.00 56.30 69 PHE B O 1
ATOM 1879 N N . TYR B 1 49 ? 15.834 28.664 0.354 1.00 56.03 70 TYR B N 1
ATOM 1880 C CA . TYR B 1 49 ? 17.290 28.705 0.102 1.00 55.94 70 TYR B CA 1
ATOM 1881 C C . TYR B 1 49 ? 17.622 29.774 -0.957 1.00 61.17 70 TYR B C 1
ATOM 1882 O O . TYR B 1 49 ? 18.809 30.124 -1.086 1.00 61.72 70 TYR B O 1
ATOM 1891 N N . ARG B 1 50 ? 16.635 30.312 -1.674 1.00 65.40 71 ARG B N 1
ATOM 1892 C CA . ARG B 1 50 ? 16.834 31.503 -2.551 1.00 71.35 71 ARG B CA 1
ATOM 1893 C C . ARG B 1 50 ? 17.178 32.719 -1.677 1.00 71.09 71 ARG B C 1
ATOM 1894 O O . ARG B 1 50 ? 17.910 33.574 -2.152 1.00 76.64 71 ARG B O 1
ATOM 1897 N N . TYR B 1 51 ? 16.666 32.797 -0.452 1.00 68.04 72 TYR B N 1
ATOM 1898 C CA . TYR B 1 51 ? 16.827 33.979 0.438 1.00 66.43 72 TYR B CA 1
ATOM 1899 C C . TYR B 1 51 ? 17.849 33.722 1.539 1.00 65.59 72 TYR B C 1
ATOM 1900 O O . TYR B 1 51 ? 18.541 34.675 1.894 1.00 70.03 72 TYR B O 1
ATOM 1909 N N . PHE B 1 52 ? 17.985 32.491 2.040 1.00 59.32 73 PHE B N 1
ATOM 1910 C CA . PHE B 1 52 ? 18.826 32.223 3.232 1.00 55.72 73 PHE B CA 1
ATOM 1911 C C . PHE B 1 52 ? 19.641 30.957 3.008 1.00 59.63 73 PHE B C 1
ATOM 1912 O O . PHE B 1 52 ? 19.012 29.920 2.639 1.00 60.12 73 PHE B O 1
ATOM 1920 N N . ALA B 1 53 ? 20.937 30.992 3.346 1.00 58.96 74 ALA B N 1
ATOM 1921 C CA . ALA B 1 53 ? 21.874 29.857 3.177 1.00 61.92 74 ALA B CA 1
ATOM 1922 C C . ALA B 1 53 ? 21.648 28.817 4.283 1.00 59.41 74 ALA B C 1
ATOM 1923 O O . ALA B 1 53 ? 21.888 27.632 4.040 1.00 63.02 74 ALA B O 1
ATOM 1925 N N . THR B 1 54 ? 21.149 29.245 5.444 1.00 55.84 75 THR B N 1
ATOM 1926 C CA . THR B 1 54 ? 20.961 28.388 6.635 1.00 52.82 75 THR B CA 1
ATOM 1927 C C . THR B 1 54 ? 19.719 28.837 7.381 1.00 51.46 75 THR B C 1
ATOM 1928 O O . THR B 1 54 ? 19.241 30.019 7.173 1.00 51.87 75 THR B O 1
ATOM 1932 N N . LYS B 1 55 ? 19.233 27.981 8.273 1.00 49.87 76 LYS B N 1
ATOM 1933 C CA . LYS B 1 55 ? 18.044 28.367 9.074 1.00 50.65 76 LYS B CA 1
ATOM 1934 C C . LYS B 1 55 ? 18.365 29.612 9.918 1.00 47.12 76 LYS B C 1
ATOM 1935 O O . LYS B 1 55 ? 17.457 30.404 10.134 1.00 47.68 76 LYS B O 1
ATOM 1941 N N . GLU B 1 56 ? 19.558 29.701 10.510 1.00 47.04 77 GLU B N 1
ATOM 1942 C CA . GLU B 1 56 ? 19.890 30.835 11.430 1.00 50.36 77 GLU B CA 1
ATOM 1943 C C . GLU B 1 56 ? 19.848 32.158 10.680 1.00 47.77 77 GLU B C 1
ATOM 1944 O O . GLU B 1 56 ? 19.352 33.166 11.264 1.00 50.14 77 GLU B O 1
ATOM 1950 N N . GLU B 1 57 ? 20.304 32.177 9.436 1.00 48.40 78 GLU B N 1
ATOM 1951 C CA . GLU B 1 57 ? 20.292 33.388 8.598 1.00 51.09 78 GLU B CA 1
ATOM 1952 C C . GLU B 1 57 ? 18.871 33.907 8.412 1.00 50.03 78 GLU B C 1
ATOM 1953 O O . GLU B 1 57 ? 18.729 35.115 8.233 1.00 47.44 78 GLU B O 1
ATOM 1959 N N . ALA B 1 58 ? 17.835 33.063 8.524 1.00 48.32 79 ALA B N 1
ATOM 1960 C CA . ALA B 1 58 ? 16.435 33.507 8.352 1.00 47.48 79 ALA B CA 1
ATOM 1961 C C . ALA B 1 58 ? 16.043 34.584 9.369 1.00 44.22 79 ALA B C 1
ATOM 1962 O O . ALA B 1 58 ? 15.096 35.322 9.056 1.00 47.54 79 ALA B O 1
ATOM 1964 N N . VAL B 1 59 ? 16.663 34.703 10.539 1.00 44.47 80 VAL B N 1
ATOM 1965 C CA . VAL B 1 59 ? 16.195 35.748 11.513 1.00 47.25 80 VAL B CA 1
ATOM 1966 C C . VAL B 1 59 ? 16.995 37.056 11.363 1.00 44.74 80 VAL B C 1
ATOM 1967 O O . VAL B 1 59 ? 16.586 38.035 11.953 1.00 45.04 80 VAL B O 1
ATOM 1971 N N . ALA B 1 60 ? 17.984 37.129 10.489 1.00 44.47 81 ALA B N 1
ATOM 1972 C CA . ALA B 1 60 ? 18.739 38.386 10.213 1.00 45.96 81 ALA B CA 1
ATOM 1973 C C . ALA B 1 60 ? 17.806 39.561 9.963 1.00 47.45 81 ALA B C 1
ATOM 1974 O O . ALA B 1 60 ? 18.033 40.634 10.505 1.00 47.48 81 ALA B O 1
ATOM 1976 N N . PRO B 1 61 ? 16.721 39.438 9.166 1.00 47.88 82 PRO B N 1
ATOM 1977 C CA . PRO B 1 61 ? 15.906 40.607 8.867 1.00 48.85 82 PRO B CA 1
ATOM 1978 C C . PRO B 1 61 ? 15.181 41.159 10.097 1.00 48.75 82 PRO B C 1
ATOM 1979 O O . PRO B 1 61 ? 14.888 42.374 10.103 1.00 48.96 82 PRO B O 1
ATOM 1983 N N . LEU B 1 62 ? 14.937 40.339 11.106 1.00 45.17 83 LEU B N 1
ATOM 1984 C CA . LEU B 1 62 ? 14.303 40.829 12.349 1.00 46.91 83 LEU B CA 1
ATOM 1985 C C . LEU B 1 62 ? 15.349 41.594 13.180 1.00 50.99 83 LEU B C 1
ATOM 1986 O O . LEU B 1 62 ? 15.019 42.668 13.653 1.00 50.32 83 LEU B O 1
ATOM 1991 N N . TYR B 1 63 ? 16.544 41.045 13.380 1.00 51.49 84 TYR B N 1
ATOM 1992 C CA . TYR B 1 63 ? 17.629 41.835 14.020 1.00 52.53 84 TYR B CA 1
ATOM 1993 C C . TYR B 1 63 ? 17.865 43.115 13.209 1.00 54.55 84 TYR B C 1
ATOM 1994 O O . TYR B 1 63 ? 18.031 44.158 13.842 1.00 57.30 84 TYR B O 1
ATOM 2003 N N . ALA B 1 64 ? 17.873 43.056 11.870 1.00 52.10 85 ALA B N 1
ATOM 2004 C CA . ALA B 1 64 ? 18.163 44.213 10.997 1.00 51.81 85 ALA B CA 1
ATOM 2005 C C . ALA B 1 64 ? 17.089 45.305 11.146 1.00 57.69 85 ALA B C 1
ATOM 2006 O O . ALA B 1 64 ? 17.465 46.531 11.003 1.00 53.88 85 ALA B O 1
ATOM 2008 N N . LEU B 1 65 ? 15.843 44.972 11.475 1.00 58.49 86 LEU B N 1
ATOM 2009 C CA . LEU B 1 65 ? 14.778 45.988 11.729 1.00 61.19 86 LEU B CA 1
ATOM 2010 C C . LEU B 1 65 ? 15.191 46.965 12.827 1.00 62.31 86 LEU B C 1
ATOM 2011 O O . LEU B 1 65 ? 15.092 48.202 12.614 1.00 58.18 86 LEU B O 1
ATOM 2016 N N . GLY B 1 66 ? 15.540 46.434 13.990 1.00 56.53 87 GLY B N 1
ATOM 2017 C CA . GLY B 1 66 ? 15.933 47.240 15.159 1.00 59.07 87 GLY B CA 1
ATOM 2018 C C . GLY B 1 66 ? 17.144 48.085 14.836 1.00 58.72 87 GLY B C 1
ATOM 2019 O O . GLY B 1 66 ? 17.123 49.306 15.109 1.00 66.38 87 GLY B O 1
ATOM 2020 N N . ALA B 1 67 ? 18.142 47.475 14.199 1.00 56.81 88 ALA B N 1
ATOM 2021 C CA . ALA B 1 67 ? 19.420 48.110 13.823 1.00 58.69 88 ALA B CA 1
ATOM 2022 C C . ALA B 1 67 ? 19.139 49.318 12.913 1.00 63.54 88 ALA B C 1
ATOM 2023 O O . ALA B 1 67 ? 19.677 50.396 13.162 1.00 58.76 88 ALA B O 1
ATOM 2025 N N . GLU B 1 68 ? 18.320 49.123 11.888 1.00 60.77 89 GLU B N 1
ATOM 2026 C CA . GLU B 1 68 ? 18.062 50.148 10.852 1.00 64.39 89 GLU B CA 1
ATOM 2027 C C . GLU B 1 68 ? 17.197 51.259 11.430 1.00 64.52 89 GLU B C 1
ATOM 2028 O O . GLU B 1 68 ? 17.427 52.412 11.000 1.00 61.44 89 GLU B O 1
ATOM 2034 N N . ARG B 1 69 ? 16.255 50.958 12.331 1.00 59.42 90 ARG B N 1
ATOM 2035 C CA . ARG B 1 69 ? 15.473 51.989 13.078 1.00 66.27 90 ARG B CA 1
ATOM 2036 C C . ARG B 1 69 ? 16.424 52.895 13.858 1.00 64.25 90 ARG B C 1
ATOM 2037 O O . ARG B 1 69 ? 16.216 54.112 13.873 1.00 60.51 90 ARG B O 1
ATOM 2040 N N . TRP B 1 70 ? 17.422 52.333 14.532 1.00 60.56 91 TRP B N 1
ATOM 2041 C CA . TRP B 1 70 ? 18.404 53.126 15.302 1.00 62.89 91 TRP B CA 1
ATOM 2042 C C . TRP B 1 70 ? 19.209 54.003 14.339 1.00 63.06 91 TRP B C 1
ATOM 2043 O O . TRP B 1 70 ? 19.282 55.247 14.551 1.00 61.42 91 TRP B O 1
ATOM 2054 N N . VAL B 1 71 ? 19.759 53.409 13.282 1.00 58.73 92 VAL B N 1
ATOM 2055 C CA . VAL B 1 71 ? 20.553 54.194 12.297 1.00 62.49 92 VAL B CA 1
ATOM 2056 C C . VAL B 1 71 ? 19.661 55.314 11.715 1.00 68.21 92 VAL B C 1
ATOM 2057 O O . VAL B 1 71 ? 20.129 56.484 11.591 1.00 65.51 92 VAL B O 1
ATOM 2061 N N . ARG B 1 72 ? 18.404 55.020 11.412 1.00 65.98 93 ARG B N 1
ATOM 2062 C CA . ARG B 1 72 ? 17.500 56.038 10.785 1.00 73.22 93 ARG B CA 1
ATOM 2063 C C . ARG B 1 72 ? 17.221 57.182 11.769 1.00 73.04 93 ARG B C 1
ATOM 2064 O O . ARG B 1 72 ? 17.133 58.359 11.312 1.00 76.45 93 ARG B O 1
ATOM 2072 N N . ALA B 1 73 ? 17.062 56.887 13.060 1.00 70.01 94 ALA B N 1
ATOM 2073 C CA . ALA B 1 73 ? 16.802 57.902 14.116 1.00 74.75 94 ALA B CA 1
ATOM 2074 C C . ALA B 1 73 ? 18.036 58.792 14.281 1.00 75.28 94 ALA B C 1
ATOM 2075 O O . ALA B 1 73 ? 17.893 60.007 14.625 1.00 75.32 94 ALA B O 1
ATOM 2077 N N . VAL B 1 74 ? 19.222 58.254 14.015 1.00 72.55 95 VAL B N 1
ATOM 2078 C CA . VAL B 1 74 ? 20.451 59.087 14.030 1.00 74.45 95 VAL B CA 1
ATOM 2079 C C . VAL B 1 74 ? 20.344 60.108 12.900 1.00 79.31 95 VAL B C 1
ATOM 2080 O O . VAL B 1 74 ? 20.596 61.308 13.171 1.00 82.63 95 VAL B O 1
ATOM 2084 N N . ARG B 1 75 ? 19.999 59.667 11.690 1.00 77.25 96 ARG B N 1
ATOM 2085 C CA . ARG B 1 75 ? 20.006 60.559 10.501 1.00 88.71 96 ARG B CA 1
ATOM 2086 C C . ARG B 1 75 ? 18.896 61.612 10.658 1.00 87.92 96 ARG B C 1
ATOM 2087 O O . ARG B 1 75 ? 19.169 62.768 10.350 1.00 90.41 96 ARG B O 1
ATOM 2095 N N . GLU B 1 76 ? 17.726 61.223 11.184 1.00 83.17 97 GLU B N 1
ATOM 2096 C CA . GLU B 1 76 ? 16.517 62.075 11.268 1.00 84.97 97 GLU B CA 1
ATOM 2097 C C . GLU B 1 76 ? 16.525 62.949 12.532 1.00 84.15 97 GLU B C 1
ATOM 2098 O O . GLU B 1 76 ? 15.652 63.784 12.615 1.00 89.46 97 GLU B O 1
ATOM 2104 N N . ALA B 1 77 ? 17.460 62.783 13.474 1.00 80.15 98 ALA B N 1
ATOM 2105 C CA . ALA B 1 77 ? 17.484 63.579 14.722 1.00 82.33 98 ALA B CA 1
ATOM 2106 C C . ALA B 1 77 ? 17.501 65.063 14.358 1.00 90.78 98 ALA B C 1
ATOM 2107 O O . ALA B 1 77 ? 18.112 65.445 13.359 1.00 92.05 98 ALA B O 1
ATOM 2109 N N . PRO B 1 78 ? 16.902 65.969 15.166 1.00 98.82 99 PRO B N 1
ATOM 2110 C CA . PRO B 1 78 ? 16.959 67.397 14.839 1.00 101.18 99 PRO B CA 1
ATOM 2111 C C . PRO B 1 78 ? 18.363 67.839 14.371 1.00 105.20 99 PRO B C 1
ATOM 2112 O O . PRO B 1 78 ? 19.346 67.553 15.051 1.00 99.07 99 PRO B O 1
ATOM 2116 N N . ALA B 1 79 ? 18.432 68.533 13.229 1.00 112.15 100 ALA B N 1
ATOM 2117 C CA . ALA B 1 79 ? 19.671 68.850 12.472 1.00 116.88 100 ALA B CA 1
ATOM 2118 C C . ALA B 1 79 ? 20.723 69.586 13.328 1.00 119.23 100 ALA B C 1
ATOM 2119 O O . ALA B 1 79 ? 21.927 69.351 13.102 1.00 125.68 100 ALA B O 1
ATOM 2121 N N . GLU B 1 80 ? 20.320 70.441 14.273 1.00 119.11 101 GLU B N 1
ATOM 2122 C CA . GLU B 1 80 ? 21.276 71.255 15.065 1.00 116.68 101 GLU B CA 1
ATOM 2123 C C . GLU B 1 80 ? 22.003 70.385 16.092 1.00 113.88 101 GLU B C 1
ATOM 2124 O O . GLU B 1 80 ? 23.041 70.854 16.581 1.00 114.49 101 GLU B O 1
ATOM 2130 N N . LEU B 1 81 ? 21.498 69.188 16.432 1.00 107.89 102 LEU B N 1
ATOM 2131 C CA . LEU B 1 81 ? 22.131 68.351 17.493 1.00 102.55 102 LEU B CA 1
ATOM 2132 C C . LEU B 1 81 ? 23.509 67.877 17.018 1.00 95.30 102 LEU B C 1
ATOM 2133 O O . LEU B 1 81 ? 23.670 67.577 15.824 1.00 96.19 102 LEU B O 1
ATOM 2138 N N . SER B 1 82 ? 24.471 67.826 17.934 1.00 90.29 103 SER B N 1
ATOM 2139 C CA . SER B 1 82 ? 25.857 67.353 17.695 1.00 88.15 103 SER B CA 1
ATOM 2140 C C . SER B 1 82 ? 25.803 65.839 17.487 1.00 86.30 103 SER B C 1
ATOM 2141 O O . SER B 1 82 ? 24.768 65.241 17.764 1.00 84.37 103 SER B O 1
ATOM 2144 N N . PRO B 1 83 ? 26.848 65.183 16.935 1.00 82.58 104 PRO B N 1
ATOM 2145 C CA . PRO B 1 83 ? 26.860 63.721 16.819 1.00 82.39 104 PRO B CA 1
ATOM 2146 C C . PRO B 1 83 ? 26.539 63.023 18.140 1.00 79.27 104 PRO B C 1
ATOM 2147 O O . PRO B 1 83 ? 25.624 62.213 18.185 1.00 84.86 104 PRO B O 1
ATOM 2151 N N . PRO B 1 84 ? 27.180 63.334 19.286 1.00 82.72 105 PRO B N 1
ATOM 2152 C CA . PRO B 1 84 ? 26.827 62.632 20.524 1.00 79.41 105 PRO B CA 1
ATOM 2153 C C . PRO B 1 84 ? 25.364 62.864 20.948 1.00 80.87 105 PRO B C 1
ATOM 2154 O O . PRO B 1 84 ? 24.736 61.935 21.434 1.00 75.00 105 PRO B O 1
ATOM 2158 N N . GLU B 1 85 ? 24.835 64.086 20.757 1.00 83.83 106 GLU B N 1
ATOM 2159 C CA . GLU B 1 85 ? 23.409 64.403 21.036 1.00 85.07 106 GLU B CA 1
ATOM 2160 C C . GLU B 1 85 ? 22.489 63.621 20.089 1.00 81.58 106 GLU B C 1
ATOM 2161 O O . GLU B 1 85 ? 21.429 63.192 20.536 1.00 82.42 106 GLU B O 1
ATOM 2167 N N . ALA B 1 86 ? 22.849 63.496 18.815 1.00 81.64 107 ALA B N 1
ATOM 2168 C CA . ALA B 1 86 ? 22.099 62.703 17.812 1.00 80.09 107 ALA B CA 1
ATOM 2169 C C . ALA B 1 86 ? 22.104 61.239 18.245 1.00 77.20 107 ALA B C 1
ATOM 2170 O O . ALA B 1 86 ? 21.049 60.607 18.203 1.00 72.18 107 ALA B O 1
ATOM 2172 N N . LEU B 1 87 ? 23.255 60.719 18.669 1.00 74.23 108 LEU B N 1
ATOM 2173 C CA . LEU B 1 87 ? 23.364 59.299 19.089 1.00 73.29 108 LEU B CA 1
ATOM 2174 C C . LEU B 1 87 ? 22.492 59.103 20.327 1.00 76.86 108 LEU B C 1
ATOM 2175 O O . LEU B 1 87 ? 21.734 58.113 20.340 1.00 74.40 108 LEU B O 1
ATOM 2180 N N . GLU B 1 88 ? 22.508 60.057 21.267 1.00 77.39 109 GLU B N 1
ATOM 2181 C CA . GLU B 1 88 ? 21.720 59.955 22.520 1.00 79.33 109 GLU B CA 1
ATOM 2182 C C . GLU B 1 88 ? 20.234 60.031 22.165 1.00 80.08 109 GLU B C 1
ATOM 2183 O O . GLU B 1 88 ? 19.461 59.203 22.645 1.00 81.87 109 GLU B O 1
ATOM 2189 N N . ARG B 1 89 ? 19.856 61.010 21.348 1.00 82.93 110 ARG B N 1
ATOM 2190 C CA . ARG B 1 89 ? 18.449 61.176 20.893 1.00 84.38 110 ARG B CA 1
ATOM 2191 C C . ARG B 1 89 ? 17.987 59.858 20.247 1.00 80.86 110 ARG B C 1
ATOM 2192 O O . ARG B 1 89 ? 16.948 59.333 20.655 1.00 87.71 110 ARG B O 1
ATOM 2194 N N . ALA B 1 90 ? 18.731 59.343 19.271 1.00 76.40 111 ALA B N 1
ATOM 2195 C CA . ALA B 1 90 ? 18.401 58.084 18.539 1.00 76.72 111 ALA B CA 1
ATOM 2196 C C . ALA B 1 90 ? 18.199 56.910 19.512 1.00 74.83 111 ALA B C 1
ATOM 2197 O O . ALA B 1 90 ? 17.214 56.167 19.363 1.00 71.41 111 ALA B O 1
ATOM 2199 N N . VAL B 1 91 ? 19.067 56.761 20.511 1.00 79.47 112 VAL B N 1
ATOM 2200 C CA . VAL B 1 91 ? 18.927 55.694 21.552 1.00 79.81 112 VAL B CA 1
ATOM 2201 C C . VAL B 1 91 ? 17.605 55.878 22.306 1.00 83.91 112 VAL B C 1
ATOM 2202 O O . VAL B 1 91 ? 16.893 54.882 22.485 1.00 80.87 112 VAL B O 1
ATOM 2206 N N . ARG B 1 92 ? 17.318 57.093 22.790 1.00 88.40 113 ARG B N 1
ATOM 2207 C CA . ARG B 1 92 ? 16.114 57.378 23.617 1.00 94.06 113 ARG B CA 1
ATOM 2208 C C . ARG B 1 92 ? 14.869 57.074 22.796 1.00 96.33 113 ARG B C 1
ATOM 2209 O O . ARG B 1 92 ? 13.934 56.478 23.369 1.00 99.07 113 ARG B O 1
ATOM 2217 N N . HIS B 1 93 ? 14.882 57.451 21.510 1.00 99.91 114 HIS B N 1
ATOM 2218 C CA . HIS B 1 93 ? 13.726 57.309 20.578 1.00 102.45 114 HIS B CA 1
ATOM 2219 C C . HIS B 1 93 ? 13.539 55.828 20.201 1.00 102.77 114 HIS B C 1
ATOM 2220 O O . HIS B 1 93 ? 12.381 55.377 20.100 1.00 108.43 114 HIS B O 1
ATOM 2222 N N . THR B 1 94 ? 14.630 55.076 20.045 1.00 101.90 115 THR B N 1
ATOM 2223 C CA . THR B 1 94 ? 14.633 53.650 19.621 1.00 103.27 115 THR B CA 1
ATOM 2224 C C . THR B 1 94 ? 14.296 52.706 20.790 1.00 104.69 115 THR B C 1
ATOM 2225 O O . THR B 1 94 ? 13.817 51.607 20.497 1.00 100.11 115 THR B O 1
ATOM 2229 N N . LEU B 1 95 ? 14.575 53.077 22.045 1.00 107.07 116 LEU B N 1
ATOM 2230 C CA . LEU B 1 95 ? 14.647 52.114 23.181 1.00 110.49 116 LEU B CA 1
ATOM 2231 C C . LEU B 1 95 ? 13.650 52.507 24.286 1.00 117.91 116 LEU B C 1
ATOM 2232 O O . LEU B 1 95 ? 13.923 52.178 25.460 1.00 117.64 116 LEU B O 1
ATOM 2237 N N . THR B 1 96 ? 12.529 53.149 23.939 1.00 126.88 117 THR B N 1
ATOM 2238 C CA . THR B 1 96 ? 11.428 53.485 24.892 1.00 135.02 117 THR B CA 1
ATOM 2239 C C . THR B 1 96 ? 10.158 52.760 24.441 1.00 141.07 117 THR B C 1
ATOM 2240 O O . THR B 1 96 ? 9.875 52.699 23.245 1.00 142.00 117 THR B O 1
ATOM 2244 N N . PRO B 1 97 ? 9.346 52.189 25.369 1.00 148.61 118 PRO B N 1
ATOM 2245 C CA . PRO B 1 97 ? 8.024 51.649 25.026 1.00 148.61 118 PRO B CA 1
ATOM 2246 C C . PRO B 1 97 ? 7.207 52.555 24.085 1.00 148.08 118 PRO B C 1
ATOM 2247 O O . PRO B 1 97 ? 6.333 53.270 24.557 1.00 142.09 118 PRO B O 1
ATOM 2251 N N . ALA B 1 103 ? 7.601 53.393 20.005 1.00 145.69 124 ALA B N 1
ATOM 2252 C CA . ALA B 1 103 ? 8.002 52.049 19.518 1.00 142.49 124 ALA B CA 1
ATOM 2253 C C . ALA B 1 103 ? 7.098 50.990 20.154 1.00 147.94 124 ALA B C 1
ATOM 2254 O O . ALA B 1 103 ? 6.843 51.054 21.358 1.00 150.39 124 ALA B O 1
ATOM 2256 N N . PRO B 1 104 ? 6.595 49.986 19.385 1.00 148.14 125 PRO B N 1
ATOM 2257 C CA . PRO B 1 104 ? 5.604 49.030 19.893 1.00 146.49 125 PRO B CA 1
ATOM 2258 C C . PRO B 1 104 ? 6.229 47.930 20.773 1.00 144.03 125 PRO B C 1
ATOM 2259 O O . PRO B 1 104 ? 7.428 47.997 21.005 1.00 145.63 125 PRO B O 1
ATOM 2263 N N . SER B 1 105 ? 5.417 46.966 21.230 1.00 139.41 126 SER B N 1
ATOM 2264 C CA . SER B 1 105 ? 5.797 45.913 22.216 1.00 131.14 126 SER B CA 1
ATOM 2265 C C . SER B 1 105 ? 6.870 44.987 21.619 1.00 121.72 126 SER B C 1
ATOM 2266 O O . SER B 1 105 ? 6.527 43.930 21.032 1.00 114.62 126 SER B O 1
ATOM 2269 N N . TRP B 1 106 ? 8.132 45.421 21.743 1.00 115.05 127 TRP B N 1
ATOM 2270 C CA . TRP B 1 106 ? 9.366 44.655 21.424 1.00 109.28 127 TRP B CA 1
ATOM 2271 C C . TRP B 1 106 ? 9.947 44.063 22.720 1.00 110.18 127 TRP B C 1
ATOM 2272 O O . TRP B 1 106 ? 11.007 44.530 23.159 1.00 113.58 127 TRP B O 1
ATOM 2274 N N . GLU B 1 107 ? 9.227 43.127 23.354 1.00 114.54 128 GLU B N 1
ATOM 2275 C CA . GLU B 1 107 ? 9.769 42.089 24.278 1.00 112.51 128 GLU B CA 1
ATOM 2276 C C . GLU B 1 107 ? 10.043 40.840 23.432 1.00 109.62 128 GLU B C 1
ATOM 2277 O O . GLU B 1 107 ? 10.583 39.859 23.957 1.00 113.92 128 GLU B O 1
ATOM 2279 N N . TRP B 1 108 ? 9.640 40.882 22.157 1.00 106.36 129 TRP B N 1
ATOM 2280 C CA . TRP B 1 108 ? 9.949 39.890 21.084 1.00 102.75 129 TRP B CA 1
ATOM 2281 C C . TRP B 1 108 ? 11.463 39.823 20.855 1.00 96.30 129 TRP B C 1
ATOM 2282 O O . TRP B 1 108 ? 12.051 38.729 20.856 1.00 88.82 129 TRP B O 1
ATOM 2293 N N . ALA B 1 109 ? 12.058 40.997 20.645 1.00 100.33 130 ALA B N 1
ATOM 2294 C CA . ALA B 1 109 ? 13.514 41.207 20.497 1.00 99.35 130 ALA B CA 1
ATOM 2295 C C . ALA B 1 109 ? 14.240 40.515 21.654 1.00 94.58 130 ALA B C 1
ATOM 2296 O O . ALA B 1 109 ? 15.204 39.759 21.389 1.00 94.30 130 ALA B O 1
ATOM 2298 N N . ARG B 1 110 ? 13.761 40.734 22.884 1.00 86.58 131 ARG B N 1
ATOM 2299 C CA . ARG B 1 110 ? 14.320 40.097 24.102 1.00 89.28 131 ARG B CA 1
ATOM 2300 C C . ARG B 1 110 ? 14.661 38.631 23.815 1.00 80.53 131 ARG B C 1
ATOM 2301 O O . ARG B 1 110 ? 15.815 38.239 23.994 1.00 72.85 131 ARG B O 1
ATOM 2309 N N . THR B 1 111 ? 13.689 37.851 23.357 1.00 82.49 132 THR B N 1
ATOM 2310 C CA . THR B 1 111 ? 13.824 36.379 23.286 1.00 80.52 132 THR B CA 1
ATOM 2311 C C . THR B 1 111 ? 14.786 35.988 22.150 1.00 73.35 132 THR B C 1
ATOM 2312 O O . THR B 1 111 ? 15.649 35.125 22.379 1.00 70.12 132 THR B O 1
ATOM 2316 N N . LEU B 1 112 ? 14.693 36.610 20.980 1.00 74.83 133 LEU B N 1
ATOM 2317 C CA . LEU B 1 112 ? 15.630 36.346 19.845 1.00 74.32 133 LEU B CA 1
ATOM 2318 C C . LEU B 1 112 ? 17.066 36.705 20.252 1.00 72.86 133 LEU B C 1
ATOM 2319 O O . LEU B 1 112 ? 18.002 35.915 19.961 1.00 73.80 133 LEU B O 1
ATOM 2321 N N . ILE B 1 113 ? 17.269 37.853 20.897 1.00 71.94 134 ILE B N 1
ATOM 2322 C CA . ILE B 1 113 ? 18.661 38.180 21.325 1.00 75.11 134 ILE B CA 1
ATOM 2323 C C . ILE B 1 113 ? 19.098 37.123 22.344 1.00 74.00 134 ILE B C 1
ATOM 2324 O O . ILE B 1 113 ? 20.185 36.544 22.162 1.00 72.28 134 ILE B O 1
ATOM 2329 N N . ARG B 1 114 ? 18.246 36.803 23.321 1.00 77.11 135 ARG B N 1
ATOM 2330 C CA . ARG B 1 114 ? 18.568 35.768 24.346 1.00 81.81 135 ARG B CA 1
ATOM 2331 C C . ARG B 1 114 ? 18.926 34.435 23.668 1.00 80.45 135 ARG B C 1
ATOM 2332 O O . ARG B 1 114 ? 19.853 33.779 24.162 1.00 76.52 135 ARG B O 1
ATOM 2340 N N . LEU B 1 115 ? 18.245 34.046 22.577 1.00 82.21 136 LEU B N 1
ATOM 2341 C CA . LEU B 1 115 ? 18.539 32.762 21.886 1.00 85.69 136 LEU B CA 1
ATOM 2342 C C . LEU B 1 115 ? 19.963 32.733 21.321 1.00 86.09 136 LEU B C 1
ATOM 2343 O O . LEU B 1 115 ? 20.588 31.650 21.369 1.00 90.68 136 LEU B O 1
ATOM 2348 N N . ALA B 1 116 ? 20.427 33.861 20.776 1.00 83.53 137 ALA B N 1
ATOM 2349 C CA . ALA B 1 116 ? 21.811 34.068 20.285 1.00 83.60 137 ALA B CA 1
ATOM 2350 C C . ALA B 1 116 ? 22.814 33.716 21.383 1.00 91.04 137 ALA B C 1
ATOM 2351 O O . ALA B 1 116 ? 23.874 33.137 21.049 1.00 93.43 137 ALA B O 1
ATOM 2353 N N . GLU B 1 117 ? 22.489 34.039 22.643 1.00 98.85 138 GLU B N 1
ATOM 2354 C CA . GLU B 1 117 ? 23.382 33.823 23.817 1.00 102.02 138 GLU B CA 1
ATOM 2355 C C . GLU B 1 117 ? 23.731 32.331 23.899 1.00 106.23 138 GLU B C 1
ATOM 2356 O O . GLU B 1 117 ? 24.881 32.018 24.227 1.00 111.73 138 GLU B O 1
ATOM 2358 N N . SER B 1 118 ? 22.808 31.432 23.550 1.00 109.11 139 SER B N 1
ATOM 2359 C CA . SER B 1 118 ? 23.053 29.964 23.560 1.00 110.62 139 SER B CA 1
ATOM 2360 C C . SER B 1 118 ? 23.775 29.514 22.277 1.00 107.14 139 SER B C 1
ATOM 2361 O O . SER B 1 118 ? 24.752 28.741 22.412 1.00 108.39 139 SER B O 1
ATOM 2364 N N . SER B 1 119 ? 23.292 29.893 21.083 1.00 94.54 140 SER B N 1
ATOM 2365 C CA . SER B 1 119 ? 23.663 29.185 19.818 1.00 90.22 140 SER B CA 1
ATOM 2366 C C . SER B 1 119 ? 24.783 29.928 19.094 1.00 87.65 140 SER B C 1
ATOM 2367 O O . SER B 1 119 ? 24.590 31.067 18.664 1.00 79.48 140 SER B O 1
ATOM 2370 N N . PRO B 1 120 ? 25.950 29.270 18.877 1.00 89.79 141 PRO B N 1
ATOM 2371 C CA . PRO B 1 120 ? 27.020 29.838 18.059 1.00 85.65 141 PRO B CA 1
ATOM 2372 C C . PRO B 1 120 ? 26.529 30.340 16.698 1.00 75.86 141 PRO B C 1
ATOM 2373 O O . PRO B 1 120 ? 26.765 31.456 16.412 1.00 70.84 141 PRO B O 1
ATOM 2377 N N . ALA B 1 121 ? 25.836 29.517 15.928 1.00 73.29 142 ALA B N 1
ATOM 2378 C CA . ALA B 1 121 ? 25.375 29.869 14.572 1.00 70.24 142 ALA B CA 1
ATOM 2379 C C . ALA B 1 121 ? 24.495 31.131 14.628 1.00 62.33 142 ALA B C 1
ATOM 2380 O O . ALA B 1 121 ? 24.724 32.006 13.801 1.00 64.02 142 ALA B O 1
ATOM 2382 N N . LEU B 1 122 ? 23.592 31.265 15.602 1.00 58.21 143 LEU B N 1
ATOM 2383 C CA . LEU B 1 122 ? 22.680 32.443 15.690 1.00 60.55 143 LEU B CA 1
ATOM 2384 C C . LEU B 1 122 ? 23.436 33.649 16.238 1.00 56.69 143 LEU B C 1
ATOM 2385 O O . LEU B 1 122 ? 23.170 34.811 15.813 1.00 56.34 143 LEU B O 1
ATOM 2390 N N . ARG B 1 123 ? 24.361 33.415 17.179 1.00 57.33 144 ARG B N 1
ATOM 2391 C CA . ARG B 1 123 ? 25.234 34.511 17.687 1.00 63.01 144 ARG B CA 1
ATOM 2392 C C . ARG B 1 123 ? 25.965 35.160 16.517 1.00 60.30 144 ARG B C 1
ATOM 2393 O O . ARG B 1 123 ? 26.018 36.365 16.503 1.00 57.44 144 ARG B O 1
ATOM 2401 N N . LYS B 1 124 ? 26.452 34.372 15.558 1.00 62.89 145 LYS B N 1
ATOM 2402 C CA . LYS B 1 124 ? 27.146 34.895 14.346 1.00 61.15 145 LYS B CA 1
ATOM 2403 C C . LYS B 1 124 ? 26.216 35.756 13.484 1.00 56.66 145 LYS B C 1
ATOM 2404 O O . LYS B 1 124 ? 26.655 36.779 12.985 1.00 58.22 145 LYS B O 1
ATOM 2410 N N . VAL B 1 125 ? 24.960 35.387 13.335 1.00 52.18 146 VAL B N 1
ATOM 2411 C CA . VAL B 1 125 ? 23.998 36.193 12.532 1.00 51.97 146 VAL B CA 1
ATOM 2412 C C . VAL B 1 125 ? 23.798 37.548 13.231 1.00 49.18 146 VAL B C 1
ATOM 2413 O O . VAL B 1 125 ? 23.837 38.606 12.583 1.00 49.65 146 VAL B O 1
ATOM 2417 N N . TRP B 1 126 ? 23.545 37.538 14.529 1.00 51.43 147 TRP B N 1
ATOM 2418 C CA . TRP B 1 126 ? 23.363 38.765 15.369 1.00 50.10 147 TRP B CA 1
ATOM 2419 C C . TRP B 1 126 ? 24.592 39.673 15.246 1.00 49.67 147 TRP B C 1
ATOM 2420 O O . TRP B 1 126 ? 24.427 40.910 15.027 1.00 50.91 147 TRP B O 1
ATOM 2431 N N . ALA B 1 127 ? 25.777 39.071 15.343 1.00 52.71 148 ALA B N 1
ATOM 2432 C CA . ALA B 1 127 ? 27.068 39.786 15.255 1.00 58.01 148 ALA B CA 1
ATOM 2433 C C . ALA B 1 127 ? 27.204 40.439 13.883 1.00 57.20 148 ALA B C 1
ATOM 2434 O O . ALA B 1 127 ? 27.673 41.571 13.833 1.00 51.36 148 ALA B O 1
ATOM 2436 N N . GLU B 1 128 ? 26.823 39.739 12.823 1.00 57.33 149 GLU B N 1
ATOM 2437 C CA . GLU B 1 128 ? 26.940 40.241 11.422 1.00 58.34 149 GLU B CA 1
ATOM 2438 C C . GLU B 1 128 ? 25.971 41.405 11.209 1.00 56.92 149 GLU B C 1
ATOM 2439 O O . GLU B 1 128 ? 26.346 42.369 10.533 1.00 53.29 149 GLU B O 1
ATOM 2445 N N . VAL B 1 129 ? 24.768 41.343 11.771 1.00 52.25 150 VAL B N 1
ATOM 2446 C CA . VAL B 1 129 ? 23.810 42.476 11.697 1.00 50.45 150 VAL B CA 1
ATOM 2447 C C . VAL B 1 129 ? 24.372 43.694 12.455 1.00 53.18 150 VAL B C 1
ATOM 2448 O O . VAL B 1 129 ? 24.317 44.808 11.922 1.00 50.13 150 VAL B O 1
ATOM 2452 N N . CYS B 1 130 ? 24.839 43.513 13.687 1.00 51.05 151 CYS B N 1
ATOM 2453 C CA . CYS B 1 130 ? 25.450 44.619 14.487 1.00 51.08 151 CYS B CA 1
ATOM 2454 C C . CYS B 1 130 ? 26.614 45.219 13.690 1.00 51.09 151 CYS B C 1
ATOM 2455 O O . CYS B 1 130 ? 26.710 46.448 13.606 1.00 51.39 151 CYS B O 1
ATOM 2458 N N . HIS B 1 131 ? 27.443 44.385 13.078 1.00 54.06 152 HIS B N 1
ATOM 2459 C CA . HIS B 1 131 ? 28.617 44.844 12.296 1.00 62.78 152 HIS B CA 1
ATOM 2460 C C . HIS B 1 131 ? 28.158 45.664 11.092 1.00 63.49 152 HIS B C 1
ATOM 2461 O O . HIS B 1 131 ? 28.721 46.744 10.887 1.00 63.09 152 HIS B O 1
ATOM 2468 N N . SER B 1 132 ? 27.148 45.213 10.343 1.00 61.52 153 SER B N 1
ATOM 2469 C CA . SER B 1 132 ? 26.613 45.954 9.162 1.00 63.98 153 SER B CA 1
ATOM 2470 C C . SER B 1 132 ? 26.106 47.329 9.550 1.00 61.75 153 SER B C 1
ATOM 2471 O O . SER B 1 132 ? 26.213 48.243 8.745 1.00 66.23 153 SER B O 1
ATOM 2474 N N . THR B 1 133 ? 25.484 47.431 10.712 1.00 61.43 154 THR B N 1
ATOM 2475 C CA . THR B 1 133 ? 24.916 48.672 11.283 1.00 62.02 154 THR B CA 1
ATOM 2476 C C . THR B 1 133 ? 26.015 49.740 11.418 1.00 63.64 154 THR B C 1
ATOM 2477 O O . THR B 1 133 ? 25.723 50.934 11.259 1.00 66.64 154 THR B O 1
ATOM 2481 N N . GLU B 1 134 ? 27.252 49.333 11.687 1.00 63.66 155 GLU B N 1
ATOM 2482 C CA . GLU B 1 134 ? 28.412 50.263 11.803 1.00 64.25 155 GLU B CA 1
ATOM 2483 C C . GLU B 1 134 ? 28.579 51.086 10.541 1.00 63.07 155 GLU B C 1
ATOM 2484 O O . GLU B 1 134 ? 28.797 52.339 10.684 1.00 62.62 155 GLU B O 1
ATOM 2490 N N . ARG B 1 135 ? 28.534 50.450 9.364 1.00 61.02 156 ARG B N 1
ATOM 2491 C CA . ARG B 1 135 ? 28.728 51.168 8.082 1.00 63.21 156 ARG B CA 1
ATOM 2492 C C . ARG B 1 135 ? 27.608 52.199 7.908 1.00 62.18 156 ARG B C 1
ATOM 2493 O O . ARG B 1 135 ? 27.919 53.316 7.504 1.00 61.59 156 ARG B O 1
ATOM 2496 N N . GLY B 1 136 ? 26.365 51.843 8.233 1.00 61.97 157 GLY B N 1
ATOM 2497 C CA . GLY B 1 136 ? 25.207 52.763 8.155 1.00 64.41 157 GLY B CA 1
ATOM 2498 C C . GLY B 1 136 ? 25.380 53.953 9.094 1.00 63.52 157 GLY B C 1
ATOM 2499 O O . GLY B 1 136 ? 25.035 55.081 8.717 1.00 61.76 157 GLY B O 1
ATOM 2500 N N . LEU B 1 137 ? 25.900 53.706 10.297 1.00 61.16 158 LEU B N 1
ATOM 2501 C CA . LEU B 1 137 ? 26.127 54.743 11.323 1.00 63.52 158 LEU B CA 1
ATOM 2502 C C . LEU B 1 137 ? 27.170 55.738 10.806 1.00 62.22 158 LEU B C 1
ATOM 2503 O O . LEU B 1 137 ? 26.950 56.953 10.969 1.00 67.30 158 LEU B O 1
ATOM 2508 N N . VAL B 1 138 ? 28.250 55.218 10.224 1.00 58.75 159 VAL B N 1
ATOM 2509 C CA . VAL B 1 138 ? 29.328 56.030 9.611 1.00 62.83 159 VAL B CA 1
ATOM 2510 C C . VAL B 1 138 ? 28.683 56.942 8.563 1.00 68.42 159 VAL B C 1
ATOM 2511 O O . VAL B 1 138 ? 28.894 58.171 8.643 1.00 66.13 159 VAL B O 1
ATOM 2515 N N . GLN B 1 139 ? 27.888 56.377 7.658 1.00 68.63 160 GLN B N 1
ATOM 2516 C CA . GLN B 1 139 ? 27.261 57.168 6.575 1.00 74.39 160 GLN B CA 1
ATOM 2517 C C . GLN B 1 139 ? 26.317 58.202 7.207 1.00 75.31 160 GLN B C 1
ATOM 2518 O O . GLN B 1 139 ? 26.391 59.381 6.791 1.00 76.15 160 GLN B O 1
ATOM 2524 N N . ALA B 1 140 ? 25.491 57.833 8.197 1.00 72.82 161 ALA B N 1
ATOM 2525 C CA . ALA B 1 140 ? 24.534 58.790 8.804 1.00 72.66 161 ALA B CA 1
ATOM 2526 C C . ALA B 1 140 ? 25.286 59.927 9.526 1.00 75.04 161 ALA B C 1
ATOM 2527 O O . ALA B 1 140 ? 24.937 61.139 9.307 1.00 78.96 161 ALA B O 1
ATOM 2529 N N . LEU B 1 141 ? 26.293 59.595 10.336 1.00 76.82 162 LEU B N 1
ATOM 2530 C CA . LEU B 1 141 ? 27.124 60.614 11.039 1.00 78.24 162 LEU B CA 1
ATOM 2531 C C . LEU B 1 141 ? 27.802 61.553 10.027 1.00 81.39 162 LEU B C 1
ATOM 2532 O O . LEU B 1 141 ? 27.748 62.789 10.239 1.00 83.17 162 LEU B O 1
ATOM 2537 N N . ALA B 1 142 ? 28.429 61.004 8.981 1.00 80.11 163 ALA B N 1
ATOM 2538 C CA . ALA B 1 142 ? 29.170 61.793 7.975 1.00 82.33 163 ALA B CA 1
ATOM 2539 C C . ALA B 1 142 ? 28.212 62.798 7.309 1.00 88.56 163 ALA B C 1
ATOM 2540 O O . ALA B 1 142 ? 28.621 63.999 7.154 1.00 90.22 163 ALA B O 1
ATOM 2542 N N . ALA B 1 143 ? 26.984 62.367 6.970 1.00 87.22 164 ALA B N 1
ATOM 2543 C CA . ALA B 1 143 ? 25.938 63.242 6.386 1.00 94.84 164 ALA B CA 1
ATOM 2544 C C . ALA B 1 143 ? 25.616 64.403 7.339 1.00 101.31 164 ALA B C 1
ATOM 2545 O O . ALA B 1 143 ? 25.527 65.548 6.844 1.00 106.00 164 ALA B O 1
ATOM 2547 N N . ARG B 1 144 ? 25.445 64.153 8.642 1.00 99.08 165 ARG B N 1
ATOM 2548 C CA . ARG B 1 144 ? 25.059 65.227 9.593 1.00 99.36 165 ARG B CA 1
ATOM 2549 C C . ARG B 1 144 ? 26.187 66.249 9.732 1.00 104.41 165 ARG B C 1
ATOM 2550 O O . ARG B 1 144 ? 25.859 67.436 9.955 1.00 99.07 165 ARG B O 1
ATOM 2558 N N . MET B 1 145 ? 27.452 65.828 9.611 1.00 103.79 166 MET B N 1
ATOM 2559 C CA . MET B 1 145 ? 28.629 66.699 9.897 1.00 105.28 166 MET B CA 1
ATOM 2560 C C . MET B 1 145 ? 29.077 67.447 8.628 1.00 110.09 166 MET B C 1
ATOM 2561 O O . MET B 1 145 ? 29.916 68.354 8.729 1.00 111.32 166 MET B O 1
ATOM 2566 N N . SER B 1 146 ? 28.494 67.118 7.478 1.00 112.31 167 SER B N 1
ATOM 2567 C CA . SER B 1 146 ? 28.976 67.531 6.143 1.00 119.25 167 SER B CA 1
ATOM 2568 C C . SER B 1 146 ? 28.458 68.929 5.774 1.00 130.43 167 SER B C 1
ATOM 2569 O O . SER B 1 146 ? 28.876 69.427 4.719 1.00 137.02 167 SER B O 1
ATOM 2572 N N . GLY B 1 147 ? 27.557 69.518 6.573 1.00 132.93 168 GLY B N 1
ATOM 2573 C CA . GLY B 1 147 ? 26.905 70.811 6.276 1.00 137.49 168 GLY B CA 1
ATOM 2574 C C . GLY B 1 147 ? 26.238 70.809 4.906 1.00 139.38 168 GLY B C 1
ATOM 2575 O O . GLY B 1 147 ? 26.193 71.889 4.285 1.00 143.61 168 GLY B O 1
ATOM 2576 N N . GLY B 1 148 ? 25.746 69.644 4.458 1.00 134.19 169 GLY B N 1
ATOM 2577 C CA . GLY B 1 148 ? 25.048 69.446 3.172 1.00 134.42 169 GLY B CA 1
ATOM 2578 C C . GLY B 1 148 ? 25.964 68.914 2.081 1.00 133.48 169 GLY B C 1
ATOM 2579 O O . GLY B 1 148 ? 25.453 68.246 1.165 1.00 131.80 169 GLY B O 1
ATOM 2580 N N . ASP B 1 149 ? 27.270 69.172 2.176 1.00 134.70 170 ASP B N 1
ATOM 2581 C CA . ASP B 1 149 ? 28.245 68.994 1.065 1.00 136.55 170 ASP B CA 1
ATOM 2582 C C . ASP B 1 149 ? 28.562 67.501 0.878 1.00 130.98 170 ASP B C 1
ATOM 2583 O O . ASP B 1 149 ? 29.258 66.938 1.736 1.00 127.06 170 ASP B O 1
ATOM 2588 N N . ASP B 1 150 ? 28.111 66.902 -0.234 1.00 130.11 171 ASP B N 1
ATOM 2589 C CA . ASP B 1 150 ? 28.235 65.444 -0.527 1.00 126.69 171 ASP B CA 1
ATOM 2590 C C . ASP B 1 150 ? 29.704 65.003 -0.522 1.00 128.26 171 ASP B C 1
ATOM 2591 O O . ASP B 1 150 ? 29.960 63.864 -0.126 1.00 127.28 171 ASP B O 1
ATOM 2594 N N . ASN B 1 151 ? 30.637 65.845 -0.968 1.00 131.43 172 ASN B N 1
ATOM 2595 C CA . ASN B 1 151 ? 32.071 65.466 -1.087 1.00 129.93 172 ASN B CA 1
ATOM 2596 C C . ASN B 1 151 ? 32.777 65.660 0.265 1.00 124.98 172 ASN B C 1
ATOM 2597 O O . ASN B 1 151 ? 33.836 65.034 0.499 1.00 125.54 172 ASN B O 1
ATOM 2602 N N . VAL B 1 152 ? 32.231 66.499 1.142 1.00 115.88 173 VAL B N 1
ATOM 2603 C CA . VAL B 1 152 ? 32.685 66.557 2.559 1.00 110.86 173 VAL B CA 1
ATOM 2604 C C . VAL B 1 152 ? 32.207 65.269 3.258 1.00 107.12 173 VAL B C 1
ATOM 2605 O O . VAL B 1 152 ? 33.050 64.606 3.882 1.00 99.21 173 VAL B O 1
ATOM 2609 N N . ALA B 1 153 ? 30.932 64.887 3.094 1.00 105.70 174 ALA B N 1
ATOM 2610 C CA . ALA B 1 153 ? 30.360 63.623 3.622 1.00 106.09 174 ALA B CA 1
ATOM 2611 C C . ALA B 1 153 ? 31.200 62.419 3.170 1.00 106.93 174 ALA B C 1
ATOM 2612 O O . ALA B 1 153 ? 31.405 61.524 4.006 1.00 108.42 174 ALA B O 1
ATOM 2614 N N . VAL B 1 154 ? 31.700 62.401 1.931 1.00 108.36 175 VAL B N 1
ATOM 2615 C CA . VAL B 1 154 ? 32.559 61.302 1.393 1.00 108.99 175 VAL B CA 1
ATOM 2616 C C . VAL B 1 154 ? 33.894 61.270 2.164 1.00 109.92 175 VAL B C 1
ATOM 2617 O O . VAL B 1 154 ? 34.317 60.163 2.582 1.00 107.41 175 VAL B O 1
ATOM 2621 N N . ARG B 1 155 ? 34.548 62.417 2.357 1.00 106.17 176 ARG B N 1
ATOM 2622 C CA . ARG B 1 155 ? 35.862 62.470 3.044 1.00 107.05 176 ARG B CA 1
ATOM 2623 C C . ARG B 1 155 ? 35.667 62.019 4.506 1.00 105.28 176 ARG B C 1
ATOM 2624 O O . ARG B 1 155 ? 36.449 61.183 4.981 1.00 103.75 176 ARG B O 1
ATOM 2626 N N . LEU B 1 156 ? 34.630 62.520 5.179 1.00 104.22 177 LEU B N 1
ATOM 2627 C CA . LEU B 1 156 ? 34.322 62.199 6.597 1.00 100.18 177 LEU B CA 1
ATOM 2628 C C . LEU B 1 156 ? 34.017 60.708 6.772 1.00 94.49 177 LEU B C 1
ATOM 2629 O O . LEU B 1 156 ? 34.464 60.172 7.789 1.00 93.56 177 LEU B O 1
ATOM 2634 N N . ALA B 1 157 ? 33.287 60.073 5.847 1.00 90.67 178 ALA B N 1
ATOM 2635 C CA . ALA B 1 157 ? 32.960 58.622 5.921 1.00 89.15 178 ALA B CA 1
ATOM 2636 C C . ALA B 1 157 ? 34.192 57.771 5.592 1.00 90.57 178 ALA B C 1
ATOM 2637 O O . ALA B 1 157 ? 34.057 56.540 5.595 1.00 89.22 178 ALA B O 1
ATOM 2639 N N . ALA B 1 158 ? 35.338 58.389 5.303 1.00 89.59 179 ALA B N 1
ATOM 2640 C CA . ALA B 1 158 ? 36.655 57.724 5.167 1.00 88.49 179 ALA B CA 1
ATOM 2641 C C . ALA B 1 158 ? 37.470 57.877 6.458 1.00 81.83 179 ALA B C 1
ATOM 2642 O O . ALA B 1 158 ? 38.524 57.259 6.535 1.00 80.11 179 ALA B O 1
ATOM 2644 N N . SER B 1 159 ? 37.069 58.756 7.383 1.00 77.68 180 SER B N 1
ATOM 2645 C CA . SER B 1 159 ? 37.802 59.119 8.625 1.00 76.39 180 SER B CA 1
ATOM 2646 C C . SER B 1 159 ? 37.950 57.901 9.563 1.00 75.82 180 SER B C 1
ATOM 2647 O O . SER B 1 159 ? 36.966 57.254 9.867 1.00 69.53 180 SER B O 1
ATOM 2650 N N . PRO B 1 160 ? 39.165 57.541 10.039 1.00 74.52 181 PRO B N 1
ATOM 2651 C CA . PRO B 1 160 ? 39.308 56.493 11.042 1.00 76.13 181 PRO B CA 1
ATOM 2652 C C . PRO B 1 160 ? 38.605 56.886 12.350 1.00 70.77 181 PRO B C 1
ATOM 2653 O O . PRO B 1 160 ? 38.080 56.043 12.986 1.00 65.77 181 PRO B O 1
ATOM 2657 N N . ARG B 1 161 ? 38.554 58.169 12.671 1.00 69.55 182 ARG B N 1
ATOM 2658 C CA . ARG B 1 161 ? 37.913 58.657 13.920 1.00 73.66 182 ARG B CA 1
ATOM 2659 C C . ARG B 1 161 ? 36.411 58.368 13.843 1.00 69.72 182 ARG B C 1
ATOM 2660 O O . ARG B 1 161 ? 35.880 57.880 14.859 1.00 64.67 182 ARG B O 1
ATOM 2663 N N . LEU B 1 162 ? 35.760 58.556 12.687 1.00 69.55 183 LEU B N 1
ATOM 2664 C CA . LEU B 1 162 ? 34.309 58.261 12.562 1.00 69.52 183 LEU B CA 1
ATOM 2665 C C . LEU B 1 162 ? 34.067 56.746 12.613 1.00 65.60 183 LEU B C 1
ATOM 2666 O O . LEU B 1 162 ? 32.968 56.380 13.103 1.00 63.66 183 LEU B O 1
ATOM 2671 N N . HIS B 1 163 ? 34.909 55.945 11.936 1.00 60.71 184 HIS B N 1
ATOM 2672 C CA . HIS B 1 163 ? 34.803 54.472 11.931 1.00 60.87 184 HIS B CA 1
ATOM 2673 C C . HIS B 1 163 ? 34.859 54.000 13.401 1.00 56.89 184 HIS B C 1
ATOM 2674 O O . HIS B 1 163 ? 34.000 53.194 13.803 1.00 53.20 184 HIS B O 1
ATOM 2681 N N . PHE B 1 164 ? 35.810 54.520 14.185 1.00 54.68 185 PHE B N 1
ATOM 2682 C CA . PHE B 1 164 ? 35.971 54.093 15.590 1.00 56.19 185 PHE B CA 1
ATOM 2683 C C . PHE B 1 164 ? 34.742 54.541 16.402 1.00 60.22 185 PHE B C 1
ATOM 2684 O O . PHE B 1 164 ? 34.141 53.688 17.106 1.00 55.01 185 PHE B O 1
ATOM 2692 N N . ALA B 1 165 ? 34.339 55.810 16.315 1.00 57.80 186 ALA B N 1
ATOM 2693 C CA . ALA B 1 165 ? 33.173 56.336 17.069 1.00 61.37 186 ALA B CA 1
ATOM 2694 C C . ALA B 1 165 ? 31.926 55.510 16.735 1.00 58.64 186 ALA B C 1
ATOM 2695 O O . ALA B 1 165 ? 31.191 55.192 17.679 1.00 58.27 186 ALA B O 1
ATOM 2697 N N . ALA B 1 166 ? 31.723 55.117 15.482 1.00 56.97 187 ALA B N 1
ATOM 2698 C CA . ALA B 1 166 ? 30.556 54.313 15.033 1.00 56.50 187 ALA B CA 1
ATOM 2699 C C . ALA B 1 166 ? 30.587 52.925 15.698 1.00 54.80 187 ALA B C 1
ATOM 2700 O O . ALA B 1 166 ? 29.517 52.405 16.074 1.00 53.38 187 ALA B O 1
ATOM 2702 N N . ALA B 1 167 ? 31.761 52.312 15.723 1.00 54.37 188 ALA B N 1
ATOM 2703 C CA . ALA B 1 167 ? 31.982 50.992 16.360 1.00 56.11 188 ALA B CA 1
ATOM 2704 C C . ALA B 1 167 ? 31.648 51.101 17.849 1.00 53.81 188 ALA B C 1
ATOM 2705 O O . ALA B 1 167 ? 30.988 50.231 18.371 1.00 52.88 188 ALA B O 1
ATOM 2707 N N . VAL B 1 168 ? 32.056 52.182 18.502 1.00 49.79 189 VAL B N 1
ATOM 2708 C CA . VAL B 1 168 ? 31.885 52.353 19.964 1.00 50.94 189 VAL B CA 1
ATOM 2709 C C . VAL B 1 168 ? 30.396 52.582 20.226 1.00 55.79 189 VAL B C 1
ATOM 2710 O O . VAL B 1 168 ? 29.832 52.013 21.173 1.00 55.50 189 VAL B O 1
ATOM 2714 N N . ALA B 1 169 ? 29.752 53.427 19.414 1.00 55.53 190 ALA B N 1
ATOM 2715 C CA . ALA B 1 169 ? 28.303 53.665 19.538 1.00 57.96 190 ALA B CA 1
ATOM 2716 C C . ALA B 1 169 ? 27.558 52.335 19.338 1.00 56.27 190 ALA B C 1
ATOM 2717 O O . ALA B 1 169 ? 26.658 52.045 20.128 1.00 58.93 190 ALA B O 1
ATOM 2719 N N . GLY B 1 170 ? 27.887 51.578 18.302 1.00 51.41 191 GLY B N 1
ATOM 2720 C CA . GLY B 1 170 ? 27.260 50.269 18.027 1.00 53.22 191 GLY B CA 1
ATOM 2721 C C . GLY B 1 170 ? 27.460 49.291 19.188 1.00 52.29 191 GLY B C 1
ATOM 2722 O O . GLY B 1 170 ? 26.477 48.669 19.569 1.00 54.55 191 GLY B O 1
ATOM 2723 N N . ALA B 1 171 ? 28.664 49.221 19.762 1.00 50.47 192 ALA B N 1
ATOM 2724 C CA . ALA B 1 171 ? 29.001 48.377 20.923 1.00 51.50 192 ALA B CA 1
ATOM 2725 C C . ALA B 1 171 ? 28.163 48.807 22.127 1.00 54.69 192 ALA B C 1
ATOM 2726 O O . ALA B 1 171 ? 27.704 47.919 22.895 1.00 51.22 192 ALA B O 1
ATOM 2728 N N . SER B 1 172 ? 27.971 50.121 22.292 1.00 50.98 193 SER B N 1
ATOM 2729 C CA . SER B 1 172 ? 27.230 50.709 23.431 1.00 54.31 193 SER B CA 1
ATOM 2730 C C . SER B 1 172 ? 25.835 50.084 23.467 1.00 54.01 193 SER B C 1
ATOM 2731 O O . SER B 1 172 ? 25.384 49.722 24.543 1.00 56.82 193 SER B O 1
ATOM 2734 N N . VAL B 1 173 ? 25.172 50.041 22.318 1.00 54.46 194 VAL B N 1
ATOM 2735 C CA . VAL B 1 173 ? 23.777 49.558 22.194 1.00 57.68 194 VAL B CA 1
ATOM 2736 C C . VAL B 1 173 ? 23.768 48.021 22.172 1.00 56.36 194 VAL B C 1
ATOM 2737 O O . VAL B 1 173 ? 22.923 47.431 22.839 1.00 58.05 194 VAL B O 1
ATOM 2741 N N . ARG B 1 174 ? 24.684 47.396 21.466 1.00 52.78 195 ARG B N 1
ATOM 2742 C CA . ARG B 1 174 ? 24.731 45.915 21.342 1.00 54.71 195 ARG B CA 1
ATOM 2743 C C . ARG B 1 174 ? 24.940 45.273 22.727 1.00 52.91 195 ARG B C 1
ATOM 2744 O O . ARG B 1 174 ? 24.180 44.370 23.107 1.00 52.02 195 ARG B O 1
ATOM 2752 N N . VAL B 1 175 ? 25.965 45.714 23.440 1.00 52.98 196 VAL B N 1
ATOM 2753 C CA . VAL B 1 175 ? 26.361 45.144 24.755 1.00 53.43 196 VAL B CA 1
ATOM 2754 C C . VAL B 1 175 ? 25.234 45.398 25.770 1.00 59.00 196 VAL B C 1
ATOM 2755 O O . VAL B 1 175 ? 24.951 44.480 26.534 1.00 56.97 196 VAL B O 1
ATOM 2759 N N . ALA B 1 176 ? 24.562 46.557 25.723 1.00 57.84 197 ALA B N 1
ATOM 2760 C CA . ALA B 1 176 ? 23.376 46.859 26.561 1.00 62.71 197 ALA B CA 1
ATOM 2761 C C . ALA B 1 176 ? 22.204 45.929 26.199 1.00 63.16 197 ALA B C 1
ATOM 2762 O O . ALA B 1 176 ? 21.497 45.460 27.120 1.00 66.43 197 ALA B O 1
ATOM 2764 N N . ALA B 1 177 ? 22.003 45.657 24.918 1.00 62.10 198 ALA B N 1
ATOM 2765 C CA . ALA B 1 177 ? 20.944 44.749 24.402 1.00 64.66 198 ALA B CA 1
ATOM 2766 C C . ALA B 1 177 ? 21.195 43.308 24.866 1.00 65.92 198 ALA B C 1
ATOM 2767 O O . ALA B 1 177 ? 20.239 42.696 25.390 1.00 70.12 198 ALA B O 1
ATOM 2769 N N . GLU B 1 178 ? 22.414 42.789 24.694 1.00 61.28 199 GLU B N 1
ATOM 2770 C CA . GLU B 1 178 ? 22.811 41.432 25.171 1.00 62.95 199 GLU B CA 1
ATOM 2771 C C . GLU B 1 178 ? 22.535 41.272 26.673 1.00 64.23 199 GLU B C 1
ATOM 2772 O O . GLU B 1 178 ? 21.865 40.280 27.053 1.00 68.11 199 GLU B O 1
ATOM 2778 N N . HIS B 1 179 ? 22.994 42.201 27.494 1.00 67.92 200 HIS B N 1
ATOM 2779 C CA . HIS B 1 179 ? 22.835 42.131 28.969 1.00 70.16 200 HIS B CA 1
ATOM 2780 C C . HIS B 1 179 ? 21.343 42.233 29.323 1.00 75.85 200 HIS B C 1
ATOM 2781 O O . HIS B 1 179 ? 20.889 41.485 30.195 1.00 81.47 200 HIS B O 1
ATOM 2788 N N . TRP B 1 180 ? 20.610 43.149 28.701 1.00 78.90 201 TRP B N 1
ATOM 2789 C CA . TRP B 1 180 ? 19.151 43.316 28.911 1.00 83.13 201 TRP B CA 1
ATOM 2790 C C . TRP B 1 180 ? 18.421 42.016 28.562 1.00 84.44 201 TRP B C 1
ATOM 2791 O O . TRP B 1 180 ? 17.592 41.569 29.371 1.00 87.20 201 TRP B O 1
ATOM 2802 N N . ALA B 1 181 ? 18.746 41.406 27.420 1.00 86.45 202 ALA B N 1
ATOM 2803 C CA . ALA B 1 181 ? 18.064 40.197 26.889 1.00 88.13 202 ALA B CA 1
ATOM 2804 C C . ALA B 1 181 ? 18.242 39.016 27.847 1.00 90.92 202 ALA B C 1
ATOM 2805 O O . ALA B 1 181 ? 17.291 38.208 27.973 1.00 97.61 202 ALA B O 1
ATOM 2807 N N . SER B 1 182 ? 19.410 38.910 28.483 1.00 88.79 203 SER B N 1
ATOM 2808 C CA . SER B 1 182 ? 19.783 37.729 29.294 1.00 92.80 203 SER B CA 1
ATOM 2809 C C . SER B 1 182 ? 19.360 37.915 30.763 1.00 95.67 203 SER B C 1
ATOM 2810 O O . SER B 1 182 ? 19.436 36.929 31.488 1.00 97.86 203 SER B O 1
ATOM 2813 N N . SER B 1 183 ? 18.920 39.115 31.165 1.00 99.93 204 SER B N 1
ATOM 2814 C CA . SER B 1 183 ? 18.394 39.473 32.512 1.00 106.49 204 SER B CA 1
ATOM 2815 C C . SER B 1 183 ? 16.953 38.966 32.679 1.00 114.12 204 SER B C 1
ATOM 2816 O O . SER B 1 183 ? 16.297 38.670 31.655 1.00 122.01 204 SER B O 1
ATOM 2819 N N . SER B 1 184 ? 16.471 38.907 33.928 1.00 120.61 205 SER B N 1
ATOM 2820 C CA . SER B 1 184 ? 15.118 38.418 34.329 1.00 125.42 205 SER B CA 1
ATOM 2821 C C . SER B 1 184 ? 14.013 39.284 33.729 1.00 128.87 205 SER B C 1
ATOM 2822 O O . SER B 1 184 ? 14.067 40.507 33.843 1.00 130.35 205 SER B O 1
ATOM 2825 N N . PRO B 1 185 ? 12.947 38.691 33.132 1.00 131.50 206 PRO B N 1
ATOM 2826 C CA . PRO B 1 185 ? 11.723 39.436 32.827 1.00 132.29 206 PRO B CA 1
ATOM 2827 C C . PRO B 1 185 ? 11.000 39.936 34.092 1.00 137.88 206 PRO B C 1
ATOM 2828 O O . PRO B 1 185 ? 11.479 40.883 34.707 1.00 135.02 206 PRO B O 1
ATOM 2832 N N . ALA B 1 188 ? 14.746 45.298 34.679 1.00 138.16 209 ALA B N 1
ATOM 2833 C CA . ALA B 1 188 ? 14.899 46.668 34.134 1.00 136.70 209 ALA B CA 1
ATOM 2834 C C . ALA B 1 188 ? 14.540 46.673 32.642 1.00 132.77 209 ALA B C 1
ATOM 2835 O O . ALA B 1 188 ? 15.470 46.717 31.811 1.00 133.11 209 ALA B O 1
ATOM 2837 N N . ARG B 1 189 ? 13.238 46.621 32.327 1.00 130.61 210 ARG B N 1
ATOM 2838 C CA . ARG B 1 189 ? 12.675 46.871 30.971 1.00 127.65 210 ARG B CA 1
ATOM 2839 C C . ARG B 1 189 ? 13.441 48.040 30.336 1.00 126.91 210 ARG 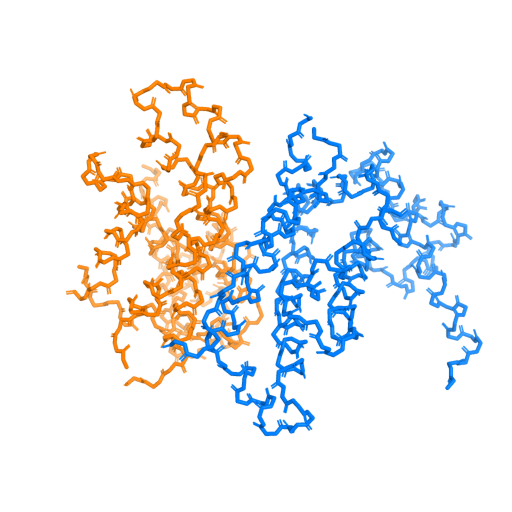B C 1
ATOM 2840 O O . ARG B 1 189 ? 13.651 49.059 31.031 1.00 133.95 210 ARG B O 1
ATOM 2842 N N . SER B 1 190 ? 13.851 47.878 29.074 1.00 121.67 211 SER B N 1
ATOM 2843 C CA . SER B 1 190 ? 14.641 48.829 28.238 1.00 116.56 211 SER B CA 1
ATOM 2844 C C . SER B 1 190 ? 16.144 48.724 28.524 1.00 109.27 211 SER B C 1
ATOM 2845 O O . SER B 1 190 ? 16.591 48.894 29.661 1.00 105.00 211 SER B O 1
ATOM 2848 N N . PRO B 1 191 ? 16.972 48.464 27.479 1.00 100.01 212 PRO B N 1
ATOM 2849 C CA . PRO B 1 191 ? 18.428 48.553 27.599 1.00 94.92 212 PRO B CA 1
ATOM 2850 C C . PRO B 1 191 ? 18.948 49.997 27.688 1.00 91.50 212 PRO B C 1
ATOM 2851 O O . PRO B 1 191 ? 20.143 50.185 27.766 1.00 84.50 212 PRO B O 1
ATOM 2855 N N . LEU B 1 192 ? 18.038 50.972 27.657 1.00 93.14 213 LEU B N 1
ATOM 2856 C CA . LEU B 1 192 ? 18.306 52.426 27.509 1.00 94.78 213 LEU B CA 1
ATOM 2857 C C . LEU B 1 192 ? 19.444 52.847 28.437 1.00 91.07 213 LEU B C 1
ATOM 2858 O O . LEU B 1 192 ? 20.447 53.362 27.914 1.00 88.58 213 LEU B O 1
ATOM 2863 N N . GLU B 1 193 ? 19.281 52.657 29.746 1.00 91.16 214 GLU B N 1
ATOM 2864 C CA . GLU B 1 193 ? 20.171 53.300 30.747 1.00 93.65 214 GLU B CA 1
ATOM 2865 C C . GLU B 1 193 ? 21.590 52.774 30.551 1.00 88.16 214 GLU B C 1
ATOM 2866 O O . GLU B 1 193 ? 22.527 53.567 30.588 1.00 84.47 214 GLU B O 1
ATOM 2872 N N . GLN B 1 194 ? 21.729 51.477 30.324 1.00 89.13 215 GLN B N 1
ATOM 2873 C CA . GLN B 1 194 ? 23.056 50.841 30.113 1.00 86.39 215 GLN B CA 1
ATOM 2874 C C . GLN B 1 194 ? 23.687 51.457 28.855 1.00 77.77 215 GLN B C 1
ATOM 2875 O O . GLN B 1 194 ? 24.899 51.754 28.865 1.00 74.38 215 GLN B O 1
ATOM 2881 N N . ALA B 1 195 ? 22.881 51.646 27.814 1.00 73.04 216 ALA B N 1
ATOM 2882 C CA . ALA B 1 195 ? 23.343 52.123 26.489 1.00 70.75 216 ALA B CA 1
ATOM 2883 C C . ALA B 1 195 ? 23.837 53.575 26.633 1.00 70.57 216 ALA B C 1
ATOM 2884 O O . ALA B 1 195 ? 24.893 53.887 26.076 1.00 63.78 216 ALA B O 1
ATOM 2886 N N . LEU B 1 196 ? 23.125 54.409 27.398 1.00 76.00 217 LEU B N 1
ATOM 2887 C CA . LEU B 1 196 ? 23.503 55.827 27.644 1.00 75.11 217 LEU B CA 1
ATOM 2888 C C . LEU B 1 196 ? 24.790 55.870 28.455 1.00 75.96 217 LEU B C 1
ATOM 2889 O O . LEU B 1 196 ? 25.651 56.687 28.114 1.00 80.28 217 LEU B O 1
ATOM 2894 N N . LEU B 1 197 ? 24.916 55.040 29.494 1.00 72.66 218 LEU B N 1
ATOM 2895 C CA . LEU B 1 197 ? 26.150 54.981 30.313 1.00 73.52 218 LEU B CA 1
ATOM 2896 C C . LEU B 1 197 ? 27.328 54.619 29.395 1.00 66.63 218 LEU B C 1
ATOM 2897 O O . LEU B 1 197 ? 28.377 55.271 29.480 1.00 69.54 218 LEU B O 1
ATOM 2902 N N . ASN B 1 198 ? 27.146 53.602 28.565 1.00 63.46 219 ASN B N 1
ATOM 2903 C CA . ASN B 1 198 ? 28.154 53.110 27.590 1.00 59.49 219 ASN B CA 1
ATOM 2904 C C . ASN B 1 198 ? 28.589 54.298 26.697 1.00 61.45 219 ASN B C 1
ATOM 2905 O O . ASN B 1 198 ? 29.819 54.553 26.507 1.00 62.69 219 ASN B O 1
ATOM 2910 N N . LEU B 1 199 ? 27.580 55.015 26.160 1.00 66.01 220 LEU B N 1
ATOM 2911 C CA . LEU B 1 199 ? 27.806 56.123 25.199 1.00 67.04 220 LEU B CA 1
ATOM 2912 C C . LEU B 1 199 ? 28.627 57.238 25.845 1.00 67.87 220 LEU B C 1
ATOM 2913 O O . LEU B 1 199 ? 29.285 57.932 25.085 1.00 66.46 220 LEU B O 1
ATOM 2918 N N . GLU B 1 200 ? 28.633 57.375 27.174 1.00 69.47 221 GLU B N 1
ATOM 2919 C CA . GLU B 1 200 ? 29.373 58.447 27.881 1.00 77.25 221 GLU B CA 1
ATOM 2920 C C . GLU B 1 200 ? 30.868 58.330 27.551 1.00 75.64 221 GLU B C 1
ATOM 2921 O O . GLU B 1 200 ? 31.599 59.343 27.674 1.00 73.00 221 GLU B O 1
ATOM 2927 N N . VAL B 1 201 ? 31.339 57.155 27.109 1.00 69.06 222 VAL B N 1
ATOM 2928 C CA . VAL B 1 201 ? 32.785 56.988 26.793 1.00 68.37 222 VAL B CA 1
ATOM 2929 C C . VAL B 1 201 ? 33.176 57.887 25.607 1.00 66.88 222 VAL B C 1
ATOM 2930 O O . VAL B 1 201 ? 34.355 58.173 25.477 1.00 66.87 222 VAL B O 1
ATOM 2934 N N . LEU B 1 202 ? 32.213 58.374 24.813 1.00 67.96 223 LEU B N 1
ATOM 2935 C CA . LEU B 1 202 ? 32.493 59.247 23.634 1.00 69.08 223 LEU B CA 1
ATOM 2936 C C . LEU B 1 202 ? 32.481 60.734 24.038 1.00 74.11 223 LEU B C 1
ATOM 2937 O O . LEU B 1 202 ? 32.716 61.546 23.150 1.00 74.68 223 LEU B O 1
ATOM 2942 N N . ARG B 1 203 ? 32.257 61.090 25.300 1.00 76.16 224 ARG B N 1
ATOM 2943 C CA . ARG B 1 203 ? 32.294 62.522 25.730 1.00 82.99 224 ARG B CA 1
ATOM 2944 C C . ARG B 1 203 ? 33.694 63.072 25.409 1.00 86.05 224 ARG B C 1
ATOM 2945 O O . ARG B 1 203 ? 34.692 62.398 25.753 1.00 88.00 224 ARG B O 1
ATOM 2953 N N . GLY B 1 204 ? 33.771 64.209 24.713 1.00 91.17 225 GLY B N 1
ATOM 2954 C CA . GLY B 1 204 ? 35.039 64.891 24.391 1.00 88.81 225 GLY B CA 1
ATOM 2955 C C . GLY B 1 204 ? 35.813 64.229 23.262 1.00 88.51 225 GLY B C 1
ATOM 2956 O O . GLY B 1 204 ? 36.991 64.577 23.071 1.00 85.66 225 GLY B O 1
ATOM 2957 N N . PHE B 1 205 ? 35.219 63.262 22.543 1.00 81.50 226 PHE B N 1
ATOM 2958 C CA . PHE B 1 205 ? 35.928 62.596 21.437 1.00 82.08 226 PHE B CA 1
ATOM 2959 C C . PHE B 1 205 ? 36.126 63.651 20.344 1.00 86.63 226 PHE B C 1
ATOM 2960 O O . PHE B 1 205 ? 35.239 64.500 20.197 1.00 86.84 226 PHE B O 1
ATOM 2968 N N . ALA B 1 206 ? 37.223 63.579 19.585 1.00 92.37 227 ALA B N 1
ATOM 2969 C CA . ALA B 1 206 ? 37.535 64.510 18.468 1.00 97.84 227 ALA B CA 1
ATOM 2970 C C . ALA B 1 206 ? 36.967 63.982 17.142 1.00 99.39 227 ALA B C 1
ATOM 2971 O O . ALA B 1 206 ? 37.652 63.222 16.432 1.00 103.20 227 ALA B O 1
ATOM 2973 N N . TRP B 1 207 ? 35.758 64.420 16.815 1.00 102.21 228 TRP B N 1
ATOM 2974 C CA . TRP B 1 207 ? 34.966 63.975 15.643 1.00 108.27 228 TRP B CA 1
ATOM 2975 C C . TRP B 1 207 ? 35.656 64.337 14.313 1.00 115.56 228 TRP B C 1
ATOM 2976 O O . TRP B 1 207 ? 35.358 63.657 13.304 1.00 108.96 228 TRP B O 1
ATOM 2987 N N . GLU B 1 208 ? 36.572 65.319 14.322 1.00 126.70 229 GLU B N 1
ATOM 2988 C CA . GLU B 1 208 ? 37.415 65.728 13.158 1.00 132.65 229 GLU B CA 1
ATOM 2989 C C . GLU B 1 208 ? 38.875 65.886 13.602 1.00 142.04 229 GLU B C 1
ATOM 2990 O O . GLU B 1 208 ? 39.146 65.734 14.806 1.00 140.48 229 GLU B O 1
ATOM 2996 N N . ALA B 1 209 ? 39.776 66.194 12.662 1.00 107.79 230 ALA B N 1
ATOM 2997 C CA . ALA B 1 209 ? 41.206 66.487 12.926 1.00 115.05 230 ALA B CA 1
ATOM 2998 C C . ALA B 1 209 ? 41.320 67.783 13.742 1.00 125.38 230 ALA B C 1
ATOM 2999 O O . ALA B 1 209 ? 42.397 68.132 14.229 1.00 131.46 230 ALA B O 1
#

Foldseek 3Di:
DDDPVVVVLVVLLVLLLVLLLVCCLVPRDPPDFLCNSCVSSVHHSVSSVVRDVGSLRSNLVVLQVLLVQLLVQLLPPPLPDDSLRSNLVSLVVRVVVVDDLSSLLSLLVCCVVPPSNVVSNVVSLVVSLLSNLLSVLNSVQVPPVVSSVVSSVDVLSSVLSNQLSCLLSVLSNVPSVDPPSPSSVSSSVSSCVCVPRDSPD/DVVVLVVLLVLLLVLLLVCCLVPRDVVDALCSSCVSSVHHSVSSCVNAVGSLLSNLVVLLVLLVQLLVQLLPPPLVQASLRSLLRSLVVSFPCVDPPVSLLRLLQSLVPDVSNVVSNVVSLVVSLLSNLLSNLCSVQVNPVVSSVVLSVDPLSSVLSNQLSCLQSVLSNVSSNDPVVRTSSVSSNVSSCVCVPRDSDD

Nearest PDB structures (foldseek):
  7pt0-assembly1_B  TM=1.005E+00  e=7.609E-28  Streptomyces coelicolor
  4cgr-assembly1_B  TM=1.000E+00  e=1.588E-23  Streptomyces coelicolor
  5efy-assembly1_B  TM=9.762E-01  e=1.261E-23  Streptomyces coelicolor A3(2)
  5efy-assembly2_C  TM=9.545E-01  e=1.261E-22  Streptomyces coelicolor A3(2)
  7pt0-assembly1_A  TM=8.734E-01  e=5.020E-23  Streptomyces coelicolor